Protein AF-L7FMF4-F1 (afdb_monomer)

Mean predicted aligned error: 11.93 Å

Organism: NCBI:txid370355

Structure (mmCIF, N/CA/C/O backbone):
data_AF-L7FMF4-F1
#
_entry.id   AF-L7FMF4-F1
#
loop_
_atom_site.group_PDB
_atom_site.id
_atom_site.type_symbol
_atom_site.label_atom_id
_atom_site.label_alt_id
_atom_site.label_comp_id
_atom_site.label_asym_id
_atom_site.label_entity_id
_atom_site.label_seq_id
_atom_site.pdbx_PDB_ins_code
_atom_site.Cartn_x
_atom_site.Cartn_y
_atom_site.Cartn_z
_atom_site.occupancy
_atom_site.B_iso_or_equiv
_atom_site.auth_seq_id
_atom_site.auth_comp_id
_atom_site.auth_asym_id
_atom_site.auth_atom_id
_atom_site.pdbx_PDB_model_num
ATOM 1 N N . MET A 1 1 ? -28.360 -34.779 58.153 1.00 50.12 1 MET A N 1
ATOM 2 C CA . MET A 1 1 ? -27.251 -34.957 57.184 1.00 50.12 1 MET A CA 1
ATOM 3 C C . MET A 1 1 ? -27.611 -34.634 55.728 1.00 50.12 1 MET A C 1
ATOM 5 O O . MET A 1 1 ? -26.695 -34.370 54.969 1.00 50.12 1 MET A O 1
ATOM 9 N N . GLN A 1 2 ? -28.889 -34.580 55.320 1.00 46.25 2 GLN A N 1
ATOM 10 C CA . GLN A 1 2 ? -29.270 -34.279 53.922 1.00 46.25 2 GLN A CA 1
ATOM 11 C C . GLN A 1 2 ? -29.402 -32.780 53.571 1.00 46.25 2 GLN A C 1
ATOM 13 O O . GLN A 1 2 ? -29.351 -32.432 52.400 1.00 46.25 2 GLN A O 1
ATOM 18 N N . LEU A 1 3 ? -29.493 -31.876 54.555 1.00 42.72 3 LEU A N 1
ATOM 19 C CA . LEU A 1 3 ? -29.590 -30.422 54.312 1.00 42.72 3 LEU A CA 1
ATOM 20 C C . LEU A 1 3 ? -28.232 -29.714 54.146 1.00 42.72 3 LEU A C 1
ATOM 22 O O . LEU A 1 3 ? -28.165 -28.662 53.522 1.00 42.72 3 LEU A O 1
ATOM 26 N N . TYR A 1 4 ? -27.139 -30.310 54.634 1.00 42.47 4 TYR A N 1
ATOM 27 C CA . TYR A 1 4 ? -25.788 -29.744 54.500 1.00 42.47 4 TYR A CA 1
ATOM 28 C C . TYR A 1 4 ? -25.143 -30.025 53.131 1.00 42.47 4 TYR A C 1
ATOM 30 O O . TYR A 1 4 ? -24.275 -29.277 52.695 1.00 42.47 4 TYR A O 1
ATOM 38 N N . VAL A 1 5 ? -25.595 -31.065 52.422 1.00 48.44 5 VAL A N 1
ATOM 39 C CA . VAL A 1 5 ? -25.065 -31.427 51.094 1.00 48.44 5 VAL A CA 1
ATOM 40 C C . VAL A 1 5 ? -25.641 -30.524 49.994 1.00 48.44 5 VAL A C 1
ATOM 42 O O . VAL A 1 5 ? -24.933 -30.187 49.048 1.00 48.44 5 VAL A O 1
ATOM 45 N N . LEU A 1 6 ? -26.881 -30.035 50.149 1.00 42.88 6 LEU A N 1
ATOM 46 C CA . LEU A 1 6 ? -27.486 -29.117 49.176 1.00 42.88 6 LEU A CA 1
ATOM 47 C C . LEU A 1 6 ? -26.811 -27.735 49.174 1.00 42.88 6 LEU A C 1
ATOM 49 O O . LEU A 1 6 ? -26.566 -27.181 48.104 1.00 42.88 6 LEU A O 1
ATOM 53 N N . PHE A 1 7 ? -26.442 -27.210 50.347 1.00 44.16 7 PHE A N 1
ATOM 54 C CA . PHE A 1 7 ? -25.811 -25.888 50.460 1.00 44.16 7 PHE A CA 1
ATOM 55 C C . PHE A 1 7 ? -24.404 -25.840 49.848 1.00 44.16 7 PHE A C 1
ATOM 57 O O . PHE A 1 7 ? -24.047 -24.848 49.219 1.00 44.16 7 PHE A O 1
ATOM 64 N N . ILE A 1 8 ? -23.642 -26.934 49.953 1.00 48.59 8 ILE A N 1
ATOM 65 C CA . ILE A 1 8 ? -22.300 -27.031 49.361 1.00 48.59 8 ILE A CA 1
ATOM 66 C C . ILE A 1 8 ? -22.393 -27.174 47.831 1.00 48.59 8 ILE A C 1
ATOM 68 O O . ILE A 1 8 ? -21.603 -26.572 47.108 1.00 48.59 8 ILE A O 1
ATOM 72 N N . SER A 1 9 ? -23.412 -27.872 47.312 1.00 49.41 9 SER A N 1
ATOM 73 C CA . SER A 1 9 ? -23.603 -28.021 45.860 1.00 49.41 9 SER A CA 1
ATOM 74 C C . SER A 1 9 ? -24.008 -26.718 45.152 1.00 49.41 9 SER A C 1
ATOM 76 O O . SER A 1 9 ? -23.524 -26.449 44.054 1.00 49.41 9 SER A O 1
ATOM 78 N N . LEU A 1 10 ? -24.816 -25.862 45.796 1.00 46.31 10 LEU A N 1
ATOM 79 C CA . LEU A 1 10 ? -25.216 -24.564 45.237 1.00 46.31 10 LEU A CA 1
ATOM 80 C C . LEU A 1 10 ? -24.097 -23.513 45.311 1.00 46.31 10 LEU A C 1
ATOM 82 O O . LEU A 1 10 ? -23.960 -22.720 44.380 1.00 46.31 10 LEU A O 1
ATOM 86 N N . SER A 1 11 ? -23.248 -23.532 46.348 1.00 49.94 11 SER A N 1
ATOM 87 C CA . SER A 1 11 ? -22.091 -22.625 46.419 1.00 49.94 11 SER A CA 1
ATOM 88 C C . SER A 1 11 ? -21.013 -22.965 45.389 1.00 49.94 11 SER A C 1
ATOM 90 O O . SER A 1 11 ? -20.407 -22.064 44.813 1.00 49.94 11 SER A O 1
ATOM 92 N N . SER A 1 12 ? -20.803 -24.255 45.106 1.00 47.03 12 SER A N 1
ATOM 93 C CA . SER A 1 12 ? -19.836 -24.700 44.097 1.00 47.03 12 SER A CA 1
ATOM 94 C C . SER A 1 12 ? -20.307 -24.402 42.673 1.00 47.03 12 SER A C 1
ATOM 96 O O . SER A 1 12 ? -19.486 -24.043 41.834 1.00 47.03 12 SER A O 1
ATOM 98 N N . PHE A 1 13 ? -21.617 -24.473 42.407 1.00 50.62 13 PHE A N 1
ATOM 99 C CA . PHE A 1 13 ? -22.180 -24.118 41.100 1.00 50.62 13 PHE A CA 1
ATOM 100 C C . PHE A 1 13 ? -22.189 -22.603 40.859 1.00 50.62 13 PHE A C 1
ATOM 102 O O . PHE A 1 13 ? -21.918 -22.167 39.746 1.00 50.62 13 PHE A O 1
ATOM 109 N N . ALA A 1 14 ? -22.418 -21.791 41.899 1.00 49.88 14 ALA A N 1
ATOM 110 C CA . ALA A 1 14 ? -22.316 -20.334 41.809 1.00 49.88 14 ALA A CA 1
ATOM 111 C C . ALA A 1 14 ? -20.866 -19.858 41.604 1.00 49.88 14 ALA A C 1
ATOM 113 O O . ALA A 1 14 ? -20.642 -18.939 40.821 1.00 49.88 14 ALA A O 1
ATOM 114 N N . LEU A 1 15 ? -19.876 -20.513 42.232 1.00 46.84 15 LEU A N 1
ATOM 115 C CA . LEU A 1 15 ? -18.457 -20.236 41.973 1.00 46.84 15 LEU A CA 1
ATOM 116 C C . LEU A 1 15 ? -18.020 -20.682 40.572 1.00 46.84 15 LEU A C 1
ATOM 118 O O . LEU A 1 15 ? -17.240 -19.976 39.942 1.00 46.84 15 LEU A O 1
ATOM 122 N N . LEU A 1 16 ? -18.537 -21.807 40.063 1.00 45.66 16 LEU A N 1
ATOM 123 C CA . LEU A 1 16 ? -18.275 -22.243 38.688 1.00 45.66 16 LEU A CA 1
ATOM 124 C C . LEU A 1 16 ? -18.952 -21.332 37.660 1.00 45.66 16 LEU A C 1
ATOM 126 O O . LEU A 1 16 ? -18.333 -21.033 36.649 1.00 45.66 16 LEU A O 1
ATOM 130 N N . LEU A 1 17 ? -20.163 -20.822 37.919 1.00 42.66 17 LEU A N 1
ATOM 131 C CA . LEU A 1 17 ? -20.799 -19.838 37.036 1.00 42.66 17 LEU A CA 1
ATOM 132 C C . LEU A 1 17 ? -20.074 -18.483 37.080 1.00 42.66 17 LEU A C 1
ATOM 134 O O . LEU A 1 17 ? -19.907 -17.866 36.033 1.00 42.66 17 LEU A O 1
ATOM 138 N N . LEU A 1 18 ? -19.579 -18.046 38.249 1.00 38.28 18 LEU A N 1
ATOM 139 C CA . LEU A 1 18 ? -18.726 -16.854 38.356 1.00 38.28 18 LEU A CA 1
ATOM 140 C C . LEU A 1 18 ? -17.353 -17.059 37.705 1.00 38.28 18 LEU A C 1
ATOM 142 O O . LEU A 1 18 ? -16.828 -16.114 37.128 1.00 38.28 18 LEU A O 1
ATOM 146 N N . MET A 1 19 ? -16.782 -18.266 37.742 1.00 34.75 19 MET A N 1
ATOM 147 C CA . MET A 1 19 ? -15.552 -18.591 37.011 1.00 34.75 19 MET A CA 1
ATOM 148 C C . MET A 1 19 ? -15.796 -18.666 35.500 1.00 34.75 19 MET A C 1
ATOM 150 O O . MET A 1 19 ? -15.007 -18.131 34.736 1.00 34.75 19 MET A O 1
ATOM 154 N N . VAL A 1 20 ? -16.917 -19.226 35.043 1.00 37.34 20 VAL A N 1
ATOM 155 C CA . VAL A 1 20 ? -17.263 -19.289 33.611 1.00 37.34 20 VAL A CA 1
ATOM 156 C C . VAL A 1 20 ? -17.653 -17.909 33.057 1.00 37.34 20 VAL A C 1
ATOM 158 O O . VAL A 1 20 ? -17.375 -17.627 31.896 1.00 37.34 20 VAL A O 1
ATOM 161 N N . LEU A 1 21 ? -18.190 -17.002 33.883 1.00 31.62 21 LEU A N 1
ATOM 162 C CA . LEU A 1 21 ? -18.408 -15.594 33.514 1.00 31.62 21 LEU A CA 1
ATOM 163 C C . LEU A 1 21 ? -17.139 -14.723 33.619 1.00 31.62 21 LEU A C 1
ATOM 165 O O . LEU A 1 21 ? -17.051 -13.706 32.931 1.00 31.62 21 LEU A O 1
ATOM 169 N N . THR A 1 22 ? -16.136 -15.117 34.414 1.00 32.25 22 THR A N 1
ATOM 170 C CA . THR A 1 22 ? -14.829 -14.423 34.486 1.00 32.25 22 THR A CA 1
ATOM 171 C C . THR A 1 22 ? -13.766 -14.993 33.540 1.00 32.25 22 THR A C 1
ATOM 173 O O . THR A 1 22 ? -12.758 -14.335 33.312 1.00 32.25 22 THR A O 1
ATOM 176 N N . PHE A 1 23 ? -14.023 -16.133 32.888 1.00 30.06 23 PHE A N 1
ATOM 177 C CA . PHE A 1 23 ? -13.288 -16.617 31.709 1.00 30.06 23 PHE A CA 1
ATOM 178 C C . PHE A 1 23 ? -13.897 -16.118 30.386 1.00 30.06 23 PHE A C 1
ATOM 180 O O . PHE A 1 23 ? -13.809 -16.775 29.349 1.00 30.06 23 PHE A O 1
ATOM 187 N N . THR A 1 24 ? -14.458 -14.905 30.383 1.00 32.62 24 THR A N 1
ATOM 188 C CA . THR A 1 24 ? -14.373 -14.101 29.163 1.00 32.62 24 THR A CA 1
ATOM 189 C C . THR A 1 24 ? -12.890 -13.836 28.944 1.00 32.62 24 THR A C 1
ATOM 191 O O . THR A 1 24 ? -12.229 -13.200 29.759 1.00 32.62 24 THR A O 1
ATOM 194 N N . ILE A 1 25 ? -12.349 -14.433 27.886 1.00 34.69 25 ILE A N 1
ATOM 195 C CA . ILE A 1 25 ? -10.979 -14.248 27.418 1.00 34.69 25 ILE A CA 1
ATOM 196 C C . ILE A 1 25 ? -10.794 -12.744 27.180 1.00 34.69 25 ILE A C 1
ATOM 198 O O . ILE A 1 25 ? -11.103 -12.227 26.113 1.00 34.69 25 ILE A O 1
ATOM 202 N N . GLN A 1 26 ? -10.349 -12.018 28.202 1.00 28.36 26 GLN A N 1
ATOM 203 C CA . GLN A 1 26 ? -9.727 -10.721 28.024 1.00 28.36 26 GLN A CA 1
ATOM 204 C C . GLN A 1 26 ? -8.255 -11.002 27.746 1.00 28.36 26 GLN A C 1
ATOM 206 O O . GLN A 1 26 ? -7.580 -11.562 28.615 1.00 28.36 26 GLN A O 1
ATOM 211 N N . PRO A 1 27 ? -7.729 -10.638 26.566 1.00 33.34 27 PRO A N 1
ATOM 212 C CA . PRO A 1 27 ? -6.295 -10.610 26.372 1.00 33.34 27 PRO A CA 1
ATOM 213 C C . PRO A 1 27 ? -5.740 -9.575 27.354 1.00 33.34 27 PRO A C 1
ATOM 215 O O . PRO A 1 27 ? -5.978 -8.371 27.227 1.00 33.34 27 PRO A O 1
ATOM 218 N N . ASN A 1 28 ? -5.057 -10.060 28.386 1.00 30.70 28 ASN A N 1
ATOM 219 C CA . ASN A 1 28 ? -4.153 -9.248 29.181 1.00 30.70 28 ASN A CA 1
ATOM 220 C C . ASN A 1 28 ? -2.990 -8.885 28.255 1.00 30.70 28 ASN A C 1
ATOM 222 O O . ASN A 1 28 ? -2.102 -9.704 28.064 1.00 30.70 28 ASN A O 1
ATOM 226 N N . THR A 1 29 ? -3.044 -7.696 27.654 1.00 32.12 29 THR A N 1
ATOM 227 C CA . THR A 1 29 ? -1.921 -7.083 26.938 1.00 32.12 29 THR A CA 1
ATOM 228 C C . THR A 1 29 ? -1.598 -5.747 27.591 1.00 32.12 29 THR A C 1
ATOM 230 O O . THR A 1 29 ? -2.412 -4.816 27.563 1.00 32.12 29 THR A O 1
ATOM 233 N N . ASN A 1 30 ? -0.423 -5.639 28.210 1.00 29.95 30 ASN A N 1
ATOM 234 C CA . ASN A 1 30 ? 0.027 -4.435 28.910 1.00 29.95 30 ASN A CA 1
ATOM 235 C C . ASN A 1 30 ? 0.741 -3.443 27.962 1.00 29.95 30 ASN A C 1
ATOM 237 O O . ASN A 1 30 ? 1.913 -3.145 28.151 1.00 29.95 30 ASN A O 1
ATOM 241 N N . PHE A 1 31 ? 0.031 -2.906 26.957 1.00 30.61 31 PHE A N 1
ATOM 242 C CA . PHE A 1 31 ? 0.094 -1.509 26.461 1.00 30.61 31 PHE A CA 1
ATOM 243 C C . PHE A 1 31 ? -0.967 -1.297 25.361 1.00 30.61 31 PHE A C 1
ATOM 245 O O . PHE A 1 31 ? -1.411 -2.246 24.726 1.00 30.61 31 PHE A O 1
ATOM 252 N N . PRO A 1 32 ? -1.482 -0.068 25.240 1.00 37.22 32 PRO A N 1
ATOM 253 C CA . PRO A 1 32 ? -2.811 0.252 25.704 1.00 37.22 32 PRO A CA 1
ATOM 254 C C . PRO A 1 32 ? -3.921 -0.302 24.799 1.00 37.22 32 PRO A C 1
ATOM 256 O O . PRO A 1 32 ? -3.895 -0.196 23.578 1.00 37.22 32 PRO A O 1
ATOM 259 N N . LYS A 1 33 ? -5.022 -0.663 25.454 1.00 40.31 33 LYS A N 1
ATOM 260 C CA . LYS A 1 33 ? -6.382 -0.790 24.916 1.00 40.31 33 LYS A CA 1
ATOM 261 C C . LYS A 1 33 ? -6.845 0.404 24.034 1.00 40.31 33 LYS A C 1
ATOM 263 O O . LYS A 1 33 ? -7.976 0.389 23.578 1.00 40.31 33 LYS A O 1
ATOM 268 N N . LYS A 1 34 ? -6.036 1.446 23.796 1.00 45.03 34 LYS A N 1
ATOM 269 C CA . LYS A 1 34 ? -6.433 2.746 23.241 1.00 45.03 34 LYS A CA 1
ATOM 270 C C . LYS A 1 34 ? -6.866 2.730 21.777 1.00 45.03 34 LYS A C 1
ATOM 272 O O . LYS A 1 34 ? -7.908 3.299 21.538 1.00 45.03 34 LYS A O 1
ATOM 277 N N . SER A 1 35 ? -6.189 2.106 20.810 1.00 41.62 35 SER A N 1
ATOM 278 C CA . SER A 1 35 ? -6.637 2.197 19.398 1.00 41.62 35 SER A CA 1
ATOM 279 C C . SER A 1 35 ? -7.989 1.505 19.172 1.00 41.62 35 SER A C 1
ATOM 281 O O . SER A 1 35 ? -8.916 2.093 18.616 1.00 41.62 35 SER A O 1
ATOM 283 N N . TYR A 1 36 ? -8.149 0.294 19.718 1.00 49.56 36 TYR A N 1
ATOM 284 C CA . TYR A 1 36 ? -9.433 -0.407 19.757 1.00 49.56 36 TYR A CA 1
ATOM 285 C C . TYR A 1 36 ? -10.487 0.355 20.570 1.00 49.56 36 TYR A C 1
ATOM 287 O O . TYR A 1 36 ? -11.629 0.460 20.127 1.00 49.56 36 TYR A O 1
ATOM 295 N N . LEU A 1 37 ? -10.138 0.916 21.737 1.00 56.12 37 LEU A N 1
ATOM 296 C CA . LEU A 1 37 ? -11.069 1.732 22.525 1.00 56.12 37 LEU A CA 1
ATOM 297 C C . LEU A 1 37 ? -11.457 3.019 21.797 1.00 56.12 37 LEU A C 1
ATOM 299 O O . LEU A 1 37 ? -12.627 3.355 21.832 1.00 56.12 37 LEU A O 1
ATOM 303 N N . VAL A 1 38 ? -10.535 3.701 21.120 1.00 54.53 38 VAL A N 1
ATOM 304 C CA . VAL A 1 38 ? -10.783 4.916 20.330 1.00 54.53 38 VAL A CA 1
ATOM 305 C C . VAL A 1 38 ? -11.724 4.584 19.181 1.00 54.53 38 VAL A C 1
ATOM 307 O O . VAL A 1 38 ? -12.708 5.289 18.983 1.00 54.53 38 VAL A O 1
ATOM 310 N N . TYR A 1 39 ? -11.495 3.471 18.481 1.00 57.31 39 TYR A N 1
ATOM 311 C CA . TYR A 1 39 ? -12.400 2.995 17.438 1.00 57.31 39 TYR A CA 1
ATOM 312 C C . TYR A 1 39 ? -13.775 2.581 17.989 1.00 57.31 39 TYR A C 1
ATOM 314 O O . TYR A 1 39 ? -14.807 2.928 17.422 1.00 57.31 39 TYR A O 1
ATOM 322 N N . THR A 1 40 ? -13.818 1.883 19.124 1.00 58.59 40 THR A N 1
ATOM 323 C CA . THR A 1 40 ? -15.072 1.460 19.768 1.00 58.59 40 THR A CA 1
ATOM 324 C C . THR A 1 40 ? -15.848 2.659 20.325 1.00 58.59 40 THR A C 1
ATOM 326 O O . THR A 1 40 ? -17.068 2.715 20.211 1.00 58.59 40 THR A O 1
ATOM 329 N N . GLN A 1 41 ? -15.160 3.641 20.912 1.00 60.91 41 GLN A N 1
ATOM 330 C CA . GLN A 1 41 ? -15.729 4.921 21.341 1.00 60.91 41 GLN A CA 1
ATOM 331 C C . GLN A 1 41 ? -16.300 5.666 20.139 1.00 60.91 41 GLN A C 1
ATOM 333 O O . GLN A 1 41 ? -17.452 6.077 20.188 1.00 60.91 41 GLN A O 1
ATOM 338 N N . PHE A 1 42 ? -15.539 5.740 19.044 1.00 62.19 42 PHE A N 1
ATOM 339 C CA . PHE A 1 42 ? -15.992 6.293 17.773 1.00 62.19 42 PHE A CA 1
ATOM 340 C C . PHE A 1 42 ? -17.286 5.624 17.272 1.00 62.19 42 PHE A C 1
ATOM 342 O O . PHE A 1 42 ? -18.239 6.327 16.952 1.00 62.19 42 PHE A O 1
ATOM 349 N N . LEU A 1 43 ? -17.365 4.287 17.242 1.00 62.94 43 LEU A N 1
ATOM 350 C CA . LEU A 1 43 ? -18.572 3.576 16.791 1.00 62.94 43 LEU A CA 1
ATOM 351 C C . LEU A 1 43 ? -19.807 3.856 17.666 1.00 62.94 43 LEU A C 1
ATOM 353 O O . LEU A 1 43 ? -20.934 3.782 17.178 1.00 62.94 43 LEU A O 1
ATOM 357 N N . ASN A 1 44 ? -19.601 4.160 18.949 1.00 61.53 44 ASN A N 1
ATOM 358 C CA . ASN A 1 44 ? -20.671 4.449 19.904 1.00 61.53 44 ASN A CA 1
ATOM 359 C C . ASN A 1 44 ? -21.096 5.926 19.922 1.00 61.53 44 ASN A C 1
ATOM 361 O O . ASN A 1 44 ? -22.129 6.253 20.513 1.00 61.53 44 ASN A O 1
ATOM 365 N N . ASP A 1 45 ? -20.332 6.811 19.283 1.00 60.97 45 ASP A N 1
ATOM 366 C CA . ASP A 1 45 ? -20.593 8.245 19.270 1.00 60.97 45 ASP A CA 1
ATOM 367 C C . ASP A 1 45 ? -21.673 8.575 18.223 1.00 60.97 45 ASP A C 1
ATOM 369 O O . ASP A 1 45 ? -21.450 8.556 17.010 1.00 60.97 45 ASP A O 1
ATOM 373 N N . LYS A 1 46 ? -22.904 8.829 18.683 1.00 54.31 46 LYS A N 1
ATOM 374 C CA . LYS A 1 46 ? -24.008 9.283 17.823 1.00 54.31 46 LYS A CA 1
ATOM 375 C C . LYS A 1 46 ? -23.970 10.805 17.743 1.00 54.31 46 LYS A C 1
ATOM 377 O O . LYS A 1 46 ? -24.457 11.466 18.656 1.00 54.31 46 LYS A O 1
ATOM 382 N N . GLN A 1 47 ? -23.437 11.355 16.655 1.00 54.97 47 GLN A N 1
ATOM 383 C CA . GLN A 1 47 ? -23.325 12.808 16.478 1.00 54.97 47 GLN A CA 1
ATOM 384 C C . GLN A 1 47 ? -24.060 13.351 15.252 1.00 54.97 47 GLN A C 1
ATOM 386 O O . GLN A 1 47 ? -24.397 12.637 14.305 1.00 54.97 47 GLN A O 1
ATOM 391 N N . GLU A 1 48 ? -24.360 14.644 15.337 1.00 49.53 48 GLU A N 1
ATOM 392 C CA . GLU A 1 48 ? -25.182 15.405 14.406 1.00 49.53 48 GLU A CA 1
ATOM 393 C C . GLU A 1 48 ? -24.374 15.790 13.155 1.00 49.53 48 GLU A C 1
ATOM 395 O O . GLU A 1 48 ? -23.272 16.326 13.248 1.00 49.53 48 GLU A O 1
ATOM 400 N N . LYS A 1 49 ? -24.921 15.504 11.968 1.00 51.53 49 LYS A N 1
ATOM 401 C CA . LYS A 1 49 ? -24.288 15.828 10.681 1.00 51.53 49 LYS A CA 1
ATOM 402 C C . LYS A 1 49 ? -24.572 17.276 10.310 1.00 51.53 49 LYS A C 1
ATOM 404 O O . LYS A 1 49 ? -25.735 17.628 10.113 1.00 51.53 49 LYS A O 1
ATOM 409 N N . LEU A 1 50 ? -23.532 18.076 10.096 1.00 51.78 50 LEU A N 1
ATOM 410 C CA . LEU A 1 50 ? -23.673 19.410 9.515 1.00 51.78 50 LEU A CA 1
ATOM 411 C C . LEU A 1 50 ? -23.524 19.343 7.992 1.00 51.78 50 LEU A C 1
ATOM 413 O O . LEU A 1 50 ? -22.544 18.827 7.445 1.00 51.78 50 LEU A O 1
ATOM 417 N N . ILE A 1 51 ? -24.533 19.867 7.299 1.00 53.56 51 ILE A N 1
ATOM 418 C CA . ILE A 1 51 ? -24.566 19.986 5.843 1.00 53.56 51 ILE A CA 1
ATOM 419 C C . ILE A 1 51 ? -24.546 21.476 5.522 1.00 53.56 51 ILE A C 1
ATOM 421 O O . ILE A 1 51 ? -25.514 22.172 5.812 1.00 53.56 51 ILE A O 1
ATOM 425 N N . TYR A 1 52 ? -23.464 21.953 4.914 1.00 52.81 52 TYR A N 1
ATOM 426 C CA . TYR A 1 52 ? -23.448 23.272 4.291 1.00 52.81 52 TYR A CA 1
ATOM 427 C C . TYR A 1 52 ? -23.974 23.112 2.878 1.00 52.81 52 TYR A C 1
ATOM 429 O O . TYR A 1 52 ? -23.352 22.425 2.060 1.00 52.81 52 TYR A O 1
ATOM 437 N N . SER A 1 53 ? -25.111 23.741 2.591 1.00 55.62 53 SER A N 1
ATOM 438 C CA . SER A 1 53 ? -25.572 23.834 1.214 1.00 55.62 53 SER A CA 1
ATOM 439 C C . SER A 1 53 ? -24.578 24.647 0.389 1.00 55.62 53 SER A C 1
ATOM 441 O O . SER A 1 53 ? -23.837 25.499 0.899 1.00 55.62 53 SER A O 1
ATOM 443 N N . LYS A 1 54 ? -24.583 24.425 -0.920 1.00 53.94 54 LYS A N 1
ATOM 444 C CA . LYS A 1 54 ? -23.942 25.322 -1.882 1.00 53.94 54 LYS A CA 1
ATOM 445 C C . LYS A 1 54 ? -24.230 26.806 -1.594 1.00 53.94 54 LYS A C 1
ATOM 447 O O . LYS A 1 54 ? -23.322 27.636 -1.693 1.00 53.94 54 LYS A O 1
ATOM 452 N N . GLU A 1 55 ? -25.473 27.149 -1.267 1.00 57.16 55 GLU A N 1
ATOM 453 C CA . GLU A 1 55 ? -25.905 28.514 -0.966 1.00 57.16 55 GLU A CA 1
ATOM 454 C C . GLU A 1 55 ? -25.259 29.053 0.315 1.00 57.16 55 GLU A C 1
ATOM 456 O O . GLU A 1 55 ? -24.832 30.211 0.330 1.00 57.16 55 GLU A O 1
ATOM 461 N N . ASP A 1 56 ? -25.107 28.215 1.343 1.00 58.38 56 ASP A N 1
ATOM 462 C CA . ASP A 1 56 ? -24.408 28.580 2.579 1.00 58.38 56 ASP A CA 1
ATOM 463 C C . ASP A 1 56 ? -22.949 28.918 2.282 1.00 58.38 56 ASP A C 1
ATOM 465 O O . ASP A 1 56 ? -22.478 29.988 2.664 1.00 58.38 56 ASP A O 1
ATOM 469 N N . VAL A 1 57 ? -22.254 28.071 1.514 1.00 55.50 57 VAL A N 1
ATOM 470 C CA . VAL A 1 57 ? -20.853 28.293 1.108 1.00 55.50 57 VAL A CA 1
ATOM 471 C C . VAL A 1 57 ? -20.703 29.598 0.313 1.00 55.50 57 VAL A C 1
ATOM 473 O O . VAL A 1 57 ? -19.759 30.369 0.517 1.00 55.50 57 VAL A O 1
ATOM 476 N N . LEU A 1 58 ? -21.646 29.878 -0.585 1.00 55.28 58 LEU A N 1
ATOM 477 C CA . LEU A 1 58 ? -21.694 31.099 -1.392 1.00 55.28 58 LEU A CA 1
ATOM 478 C C . LEU A 1 58 ? -21.905 32.361 -0.550 1.00 55.28 58 LEU A C 1
ATOM 480 O O . LEU A 1 58 ? -21.162 33.340 -0.691 1.00 55.28 58 LEU A O 1
ATOM 484 N N . LEU A 1 59 ? -22.909 32.342 0.328 1.00 61.03 59 LEU A N 1
ATOM 485 C CA . LEU A 1 59 ? -23.219 33.449 1.229 1.00 61.03 59 LEU A CA 1
ATOM 486 C C . LEU A 1 59 ? -22.023 33.753 2.136 1.00 61.03 59 LEU A C 1
ATOM 488 O O . LEU A 1 59 ? -21.638 34.910 2.305 1.00 61.03 59 LEU A O 1
ATOM 492 N N . HIS A 1 60 ? -21.378 32.708 2.642 1.00 57.84 60 HIS A N 1
ATOM 493 C CA . HIS A 1 60 ? -20.217 32.819 3.511 1.00 57.84 60 HIS A CA 1
ATOM 494 C C . HIS A 1 60 ? -19.012 33.467 2.819 1.00 57.84 60 HIS A C 1
ATOM 496 O O . HIS A 1 60 ? -18.391 34.383 3.363 1.00 57.84 60 HIS A O 1
ATOM 502 N N . ASN A 1 61 ? -18.719 33.056 1.580 1.00 53.41 61 ASN A N 1
ATOM 503 C CA . ASN A 1 61 ? -17.659 33.655 0.764 1.00 53.41 61 ASN A CA 1
ATOM 504 C C . ASN A 1 61 ? -17.901 35.150 0.515 1.00 53.41 61 ASN A C 1
ATOM 506 O O . ASN A 1 61 ? -16.963 35.953 0.509 1.00 53.41 61 ASN A O 1
ATOM 510 N N . LYS A 1 62 ? -19.165 35.544 0.324 1.00 59.88 62 LYS A N 1
ATOM 511 C CA . LYS A 1 62 ? -19.546 36.946 0.141 1.00 59.88 62 LYS A CA 1
ATOM 512 C C . LYS A 1 62 ? -19.261 37.779 1.393 1.00 59.88 62 LYS A C 1
ATOM 514 O O . LYS A 1 62 ? -18.721 38.877 1.264 1.00 59.88 62 LYS A O 1
ATOM 519 N N . GLU A 1 63 ? -19.574 37.267 2.581 1.00 59.53 63 GLU A N 1
ATOM 520 C CA . GLU A 1 63 ? -19.303 37.961 3.848 1.00 59.53 63 GLU A CA 1
ATOM 521 C C . GLU A 1 63 ? -17.801 38.039 4.167 1.00 59.53 63 GLU A C 1
ATOM 523 O O . GLU A 1 63 ? -17.312 39.107 4.539 1.00 59.53 63 GLU A O 1
ATOM 528 N N . TYR A 1 64 ? -17.031 36.973 3.923 1.00 52.78 64 TYR A N 1
ATOM 529 C CA . TYR A 1 64 ? -15.572 36.994 4.102 1.00 52.78 64 TYR A CA 1
ATOM 530 C C . TYR A 1 64 ? -14.895 38.073 3.240 1.00 52.78 64 TYR A C 1
ATOM 532 O O . TYR A 1 64 ? -14.058 38.833 3.732 1.00 52.78 64 TYR A O 1
ATOM 540 N N . ASN A 1 65 ? -15.299 38.193 1.969 1.00 53.94 65 ASN A N 1
ATOM 541 C CA . ASN A 1 65 ? -14.768 39.205 1.049 1.00 53.94 65 ASN A CA 1
ATOM 542 C C . ASN A 1 65 ? -15.081 40.647 1.486 1.00 53.94 65 ASN A C 1
ATOM 544 O O . ASN A 1 65 ? -14.311 41.551 1.165 1.00 53.94 65 ASN A O 1
ATOM 548 N N . LYS A 1 66 ? -16.177 40.879 2.224 1.00 63.59 66 LYS A N 1
ATOM 549 C CA . LYS A 1 66 ? -16.470 42.198 2.813 1.00 63.59 66 LYS A CA 1
ATOM 550 C C . LYS A 1 66 ? -15.523 42.536 3.963 1.00 63.59 66 LYS A C 1
ATOM 552 O O . LYS A 1 66 ? -15.147 43.692 4.112 1.00 63.59 66 LYS A O 1
ATOM 557 N N . GLN A 1 67 ? -15.159 41.541 4.770 1.00 53.16 67 GLN A N 1
ATOM 558 C CA . GLN A 1 67 ? -14.285 41.714 5.935 1.00 53.16 67 GLN A CA 1
ATOM 559 C C . GLN A 1 67 ? -12.797 41.763 5.560 1.00 53.16 67 GLN A C 1
ATOM 561 O O . GLN A 1 67 ? -11.997 42.335 6.294 1.00 53.16 67 GLN A O 1
ATOM 566 N N . HIS A 1 68 ? -12.431 41.200 4.405 1.00 51.38 68 HIS A N 1
ATOM 567 C CA . HIS A 1 68 ? -11.058 41.154 3.896 1.00 51.38 68 HIS A CA 1
ATOM 568 C C . HIS A 1 68 ? -10.982 41.728 2.469 1.00 51.38 68 HIS A C 1
ATOM 570 O O . HIS A 1 68 ? -10.680 40.995 1.519 1.00 51.38 68 HIS A O 1
ATOM 576 N N . PRO A 1 69 ? -11.279 43.030 2.281 1.00 53.50 69 PRO A N 1
ATOM 577 C CA . PRO A 1 69 ? -11.255 43.651 0.964 1.00 53.50 69 PRO A CA 1
ATOM 578 C C . PRO A 1 69 ? -9.840 43.579 0.373 1.00 53.50 69 PRO A C 1
ATOM 580 O O . PRO A 1 69 ? -8.869 44.051 0.964 1.00 53.50 69 PRO A O 1
ATOM 583 N N . LYS A 1 70 ? -9.704 42.963 -0.805 1.00 51.38 70 LYS A N 1
ATOM 584 C CA . LYS A 1 70 ? -8.422 42.898 -1.523 1.00 51.38 70 LYS A CA 1
ATOM 585 C C . LYS A 1 70 ? -8.012 44.295 -2.020 1.00 51.38 70 LYS A C 1
ATOM 587 O O . LYS A 1 70 ? -8.882 45.046 -2.464 1.00 51.38 70 LYS A O 1
ATOM 592 N N . PRO A 1 71 ? -6.705 44.614 -2.095 1.00 41.81 71 PRO A N 1
ATOM 593 C CA . PRO A 1 71 ? -6.238 45.659 -2.996 1.00 41.81 71 PRO A CA 1
ATOM 594 C C . PRO A 1 71 ? -6.604 45.254 -4.429 1.00 41.81 71 PRO A C 1
ATOM 596 O O . PRO A 1 71 ? -6.424 44.095 -4.814 1.00 41.81 71 PRO A O 1
ATOM 599 N N . ILE A 1 72 ? -7.147 46.190 -5.204 1.00 39.25 72 ILE A N 1
ATOM 600 C CA . ILE A 1 72 ? -7.629 45.963 -6.570 1.00 39.25 72 ILE A CA 1
ATOM 601 C C . ILE A 1 72 ? -6.449 45.536 -7.455 1.00 39.25 72 ILE A C 1
ATOM 603 O O . ILE A 1 72 ? -5.721 46.362 -7.996 1.00 39.25 72 ILE A O 1
ATOM 607 N N . ALA A 1 73 ? -6.247 44.230 -7.616 1.00 38.41 73 ALA A N 1
ATOM 608 C CA . ALA A 1 73 ? -5.466 43.701 -8.720 1.00 38.41 73 ALA A CA 1
ATOM 609 C C . ALA A 1 73 ? -6.403 43.612 -9.926 1.00 38.41 73 ALA A C 1
ATOM 611 O O . ALA A 1 73 ? -7.338 42.807 -9.919 1.00 38.41 73 ALA A O 1
ATOM 612 N N . ASN A 1 74 ? -6.153 44.454 -10.935 1.00 37.03 74 ASN A N 1
ATOM 613 C CA . ASN A 1 74 ? -6.822 44.445 -12.237 1.00 37.03 74 ASN A CA 1
ATOM 614 C C . ASN A 1 74 ? -6.859 43.021 -12.807 1.00 37.03 74 ASN A C 1
ATOM 616 O O . ASN A 1 74 ? -5.927 42.560 -13.458 1.00 37.03 74 ASN A O 1
ATOM 620 N N . THR A 1 75 ? -7.954 42.316 -12.555 1.00 39.47 75 THR A N 1
ATOM 621 C CA . THR A 1 75 ? -8.262 41.034 -13.176 1.00 39.47 75 THR A CA 1
ATOM 622 C C . THR A 1 75 ? -9.640 41.162 -13.793 1.00 39.47 75 THR A C 1
ATOM 624 O O . THR A 1 75 ? -10.653 40.678 -13.303 1.00 39.47 75 THR A O 1
ATOM 627 N N . THR A 1 76 ? -9.665 41.865 -14.920 1.00 37.94 76 THR A N 1
ATOM 628 C CA . THR A 1 76 ? -10.694 41.727 -15.942 1.00 37.94 76 THR A CA 1
ATOM 629 C C . THR A 1 76 ? -10.666 40.294 -16.464 1.00 37.94 76 THR A C 1
ATOM 631 O O . THR A 1 76 ? -9.960 39.980 -17.415 1.00 37.94 76 THR A O 1
ATOM 634 N N . LYS A 1 77 ? -11.434 39.404 -15.831 1.00 38.12 77 LYS A N 1
ATOM 635 C CA . LYS A 1 77 ? -11.973 38.193 -16.463 1.00 38.12 77 LYS A CA 1
ATOM 636 C C . LYS A 1 77 ? -13.251 37.768 -15.741 1.00 38.12 77 LYS A C 1
ATOM 638 O O . LYS A 1 77 ? -13.275 36.850 -14.930 1.00 38.12 77 LYS A O 1
ATOM 643 N N . ASN A 1 78 ? -14.340 38.440 -16.108 1.00 39.50 78 ASN A N 1
ATOM 644 C CA . ASN A 1 78 ? -15.658 37.817 -16.117 1.00 39.50 78 ASN A CA 1
ATOM 645 C C . ASN A 1 78 ? -15.569 36.544 -16.966 1.00 39.50 78 ASN A C 1
ATOM 647 O O . ASN A 1 78 ? -15.369 36.651 -18.176 1.00 39.50 78 ASN A O 1
ATOM 651 N N . ASN A 1 79 ? -15.707 35.367 -16.353 1.00 34.69 79 ASN A N 1
ATOM 652 C CA . ASN A 1 79 ? -16.804 34.433 -16.639 1.00 34.69 79 ASN A CA 1
ATOM 653 C C . ASN A 1 79 ? -16.505 32.977 -16.240 1.00 34.69 79 ASN A C 1
ATOM 655 O O . ASN A 1 79 ? -15.548 32.370 -16.714 1.00 34.69 79 ASN A O 1
ATOM 659 N N . LYS A 1 80 ? -17.509 32.403 -15.561 1.00 38.91 80 LYS A N 1
ATOM 660 C CA . LYS A 1 80 ? -18.066 31.054 -15.777 1.00 38.91 80 LYS A CA 1
ATOM 661 C C . LYS A 1 80 ? -17.261 29.857 -15.263 1.00 38.91 80 LYS A C 1
ATOM 663 O O . LYS A 1 80 ? -16.585 29.162 -16.019 1.00 38.91 80 LYS A O 1
ATOM 668 N N . ASN A 1 81 ? -17.470 29.550 -13.983 1.00 36.56 81 ASN A N 1
ATOM 669 C CA . ASN A 1 81 ? -18.156 28.338 -13.498 1.00 36.56 81 ASN A CA 1
ATOM 670 C C . ASN A 1 81 ? -17.715 28.094 -12.055 1.00 36.56 81 ASN A C 1
ATOM 672 O O . ASN A 1 81 ? -16.816 27.294 -11.806 1.00 36.56 81 ASN A O 1
ATOM 676 N N . GLU A 1 82 ? -18.338 28.788 -11.110 1.00 44.19 82 GLU A N 1
ATOM 677 C CA . GLU A 1 82 ? -18.140 28.485 -9.699 1.00 44.19 82 GLU A CA 1
ATOM 678 C C . GLU A 1 82 ? -18.952 27.217 -9.377 1.00 44.19 82 GLU A C 1
ATOM 680 O O . GLU A 1 82 ? -20.169 27.240 -9.167 1.00 44.19 82 GLU A O 1
ATOM 685 N N . TYR A 1 83 ? -18.291 26.066 -9.495 1.00 41.06 83 TYR A N 1
ATOM 686 C CA . TYR A 1 83 ? -18.831 24.788 -9.049 1.00 41.06 83 TYR A CA 1
ATOM 687 C C . TYR A 1 83 ? -18.722 24.762 -7.527 1.00 41.06 83 TYR A C 1
ATOM 689 O O . TYR A 1 83 ? -17.633 24.641 -6.988 1.00 41.06 83 TYR A O 1
ATOM 697 N N . TYR A 1 84 ? -19.856 24.894 -6.855 1.00 44.19 84 TYR A N 1
ATOM 698 C CA . TYR A 1 84 ? -19.976 24.671 -5.420 1.00 44.19 84 TYR A CA 1
ATOM 699 C C . TYR A 1 84 ? -20.717 23.356 -5.217 1.00 44.19 84 TYR A C 1
ATOM 701 O O . TYR A 1 84 ? -21.731 23.117 -5.883 1.00 44.19 84 TYR A O 1
ATOM 709 N N . ARG A 1 85 ? -20.202 22.510 -4.332 1.00 46.34 85 ARG A N 1
ATOM 710 C CA . ARG A 1 85 ? -20.859 21.285 -3.874 1.00 46.34 85 ARG A CA 1
ATOM 711 C C . ARG A 1 85 ? -21.248 21.449 -2.409 1.00 46.34 85 ARG A C 1
ATOM 713 O O . ARG A 1 85 ? -20.637 22.246 -1.701 1.00 46.34 85 ARG A O 1
ATOM 720 N N . ASP A 1 86 ? -22.250 20.690 -1.979 1.00 44.34 86 ASP A N 1
ATOM 721 C CA . ASP A 1 86 ? -22.617 20.629 -0.567 1.00 44.34 86 ASP A CA 1
ATOM 722 C C . ASP A 1 86 ? -21.461 20.011 0.223 1.00 44.34 86 ASP A C 1
ATOM 724 O O . ASP A 1 86 ? -21.012 18.898 -0.074 1.00 44.34 86 ASP A O 1
ATOM 728 N N . LEU A 1 87 ? -20.982 20.729 1.235 1.00 51.50 87 LEU A N 1
ATOM 729 C CA . LEU A 1 87 ? -19.923 20.250 2.112 1.00 51.50 87 LEU A CA 1
ATOM 730 C C . LEU A 1 87 ? -20.564 19.575 3.316 1.00 51.50 87 LEU A C 1
ATOM 732 O O . LEU A 1 87 ? -21.355 20.174 4.042 1.00 51.50 87 LEU A O 1
ATOM 736 N N . ARG A 1 88 ? -20.208 18.311 3.530 1.00 50.72 88 ARG A N 1
ATOM 737 C CA . ARG A 1 88 ? -20.620 17.556 4.714 1.00 50.72 88 ARG A CA 1
ATOM 738 C C . ARG A 1 88 ? -19.421 17.449 5.644 1.00 50.72 88 ARG A C 1
ATOM 740 O O . ARG A 1 88 ? -18.403 16.873 5.256 1.00 50.72 88 ARG A O 1
ATOM 747 N N . MET A 1 89 ? -19.544 17.984 6.852 1.00 54.38 89 MET A N 1
ATOM 748 C CA . MET A 1 89 ? -18.525 17.907 7.903 1.00 54.38 89 MET A CA 1
ATOM 749 C C . MET A 1 89 ? -19.149 17.274 9.148 1.00 54.38 89 MET A C 1
ATOM 751 O O . MET A 1 89 ? -20.320 17.518 9.435 1.00 54.38 89 MET A O 1
ATOM 755 N N . ASP A 1 90 ? -18.383 16.432 9.841 1.00 52.47 90 ASP A N 1
ATOM 756 C CA . ASP A 1 90 ? -18.797 15.819 11.105 1.00 52.47 90 ASP A CA 1
ATOM 757 C C . ASP A 1 90 ? -17.894 16.348 12.218 1.00 52.47 90 ASP A C 1
ATOM 759 O O . ASP A 1 90 ? -16.686 16.108 12.191 1.00 52.47 90 ASP A O 1
ATOM 763 N N . THR A 1 91 ? -18.490 17.048 13.181 1.00 55.84 91 THR A N 1
ATOM 764 C CA . THR A 1 91 ? -17.779 17.750 14.256 1.00 55.84 91 THR A CA 1
ATOM 765 C C . THR A 1 91 ? -17.997 17.046 15.594 1.00 55.84 91 THR A C 1
ATOM 767 O O . THR A 1 91 ? -19.145 16.755 15.932 1.00 55.84 91 THR A O 1
ATOM 770 N N . GLU A 1 92 ? -16.941 16.868 16.389 1.00 51.34 92 GLU A N 1
ATOM 771 C CA . GLU A 1 92 ? -16.962 16.432 17.798 1.00 51.34 92 GLU A CA 1
ATOM 772 C C . GLU A 1 92 ? -17.556 17.516 18.729 1.00 51.34 92 GLU A C 1
ATOM 774 O O . GLU A 1 92 ? -16.908 18.063 19.621 1.00 51.34 92 GLU A O 1
ATOM 779 N N . GLY A 1 93 ? -18.821 17.873 18.505 1.00 54.94 93 GLY A N 1
ATOM 780 C CA . GLY A 1 93 ? -19.535 18.879 19.290 1.00 54.94 93 GLY A CA 1
ATOM 781 C C . GLY A 1 93 ? -19.159 20.334 18.971 1.00 54.94 93 GLY A C 1
ATOM 782 O O . GLY A 1 93 ? -18.607 20.666 17.924 1.00 54.94 93 GLY A O 1
ATOM 783 N N . ILE A 1 94 ? -19.524 21.242 19.882 1.00 55.00 94 ILE A N 1
ATOM 784 C CA . ILE A 1 94 ? -19.518 22.700 19.644 1.00 55.00 94 ILE A CA 1
ATOM 785 C C . ILE A 1 94 ? -18.104 23.290 19.492 1.00 55.00 94 ILE A C 1
ATOM 787 O O . ILE A 1 94 ? -17.940 24.323 18.840 1.00 55.00 94 ILE A O 1
ATOM 791 N N . GLU A 1 95 ? -17.084 22.691 20.103 1.00 58.06 95 GLU A N 1
ATOM 792 C CA . GLU A 1 95 ? -15.706 23.190 19.999 1.00 58.06 95 GLU A CA 1
ATOM 793 C C . GLU A 1 95 ? -15.080 22.831 18.653 1.00 58.06 95 GLU A C 1
ATOM 795 O O . GLU A 1 95 ? -14.593 23.729 17.965 1.00 58.06 95 GLU A O 1
ATOM 800 N N . ASP A 1 96 ? -15.210 21.572 18.229 1.00 60.41 96 ASP A N 1
ATOM 801 C CA . ASP A 1 96 ? -14.793 21.121 16.897 1.00 60.41 96 ASP A CA 1
ATOM 802 C C . ASP A 1 96 ? -15.561 21.883 15.803 1.00 60.41 96 ASP A C 1
ATOM 804 O O . ASP A 1 96 ? -14.982 22.336 14.822 1.00 60.41 96 ASP A O 1
ATOM 808 N N . PHE A 1 97 ? -16.844 22.187 16.040 1.00 60.53 97 PHE A N 1
ATOM 809 C CA . PHE A 1 97 ? -17.643 23.074 15.188 1.00 60.53 97 PHE A CA 1
ATOM 810 C C . PHE A 1 97 ? -17.037 24.470 15.015 1.00 60.53 97 PHE A C 1
ATOM 812 O O . PHE A 1 97 ? -17.030 25.020 13.909 1.00 60.53 97 PHE A O 1
ATOM 819 N N . LYS A 1 98 ? -16.564 25.095 16.098 1.00 62.75 98 LYS A N 1
ATOM 820 C CA . LYS A 1 98 ? -15.947 26.428 16.019 1.00 62.75 98 LYS A CA 1
ATOM 821 C C . LYS A 1 98 ? -14.617 26.361 15.278 1.00 62.75 98 LYS A C 1
ATOM 823 O O . LYS A 1 98 ? -14.316 27.272 14.503 1.00 62.75 98 LYS A O 1
ATOM 828 N N . GLU A 1 99 ? -13.847 25.303 15.508 1.00 64.19 99 GLU A N 1
ATOM 829 C CA . GLU A 1 99 ? -12.558 25.064 14.866 1.00 64.19 99 GLU A CA 1
ATOM 830 C C . GLU A 1 99 ? -12.738 24.847 13.352 1.00 64.19 99 GLU A C 1
ATOM 832 O O . GLU A 1 99 ? -12.205 25.623 12.554 1.00 64.19 99 GLU A O 1
ATOM 837 N N . ASP A 1 100 ? -13.598 23.907 12.950 1.00 64.81 100 ASP A N 1
ATOM 838 C CA . ASP A 1 100 ? -13.932 23.618 11.551 1.00 64.81 100 ASP A CA 1
ATOM 839 C C . ASP A 1 100 ? -14.453 24.846 10.806 1.00 64.81 100 ASP A C 1
ATOM 841 O O . ASP A 1 100 ? -13.963 25.158 9.718 1.00 64.81 100 ASP A O 1
ATOM 845 N N . ASN A 1 101 ? -15.392 25.596 11.397 1.00 62.62 101 ASN A N 1
ATOM 846 C CA . ASN A 1 101 ? -15.876 26.835 10.788 1.00 62.62 101 ASN A CA 1
ATOM 847 C C . ASN A 1 101 ? -14.740 27.835 10.588 1.00 62.62 101 ASN A C 1
ATOM 849 O O . ASN A 1 101 ? -14.578 28.365 9.492 1.00 62.62 101 ASN A O 1
ATOM 853 N N . THR A 1 102 ? -13.922 28.068 11.619 1.00 62.75 102 THR A N 1
ATOM 854 C CA . THR A 1 102 ? -12.801 29.019 11.563 1.00 62.75 102 THR A CA 1
ATOM 855 C C . THR A 1 102 ? -11.822 28.677 10.434 1.00 62.75 102 THR A C 1
ATOM 857 O O . THR A 1 102 ? -11.305 29.572 9.753 1.00 62.75 102 THR A O 1
ATOM 860 N N . HIS A 1 103 ? -11.575 27.388 10.206 1.00 60.94 103 HIS A N 1
ATOM 861 C CA . HIS A 1 103 ? -10.632 26.910 9.198 1.00 60.94 103 HIS A CA 1
ATOM 862 C C . HIS A 1 103 ? -11.226 26.824 7.789 1.00 60.94 103 HIS A C 1
ATOM 864 O O . HIS A 1 103 ? -10.520 27.129 6.820 1.00 60.94 103 HIS A O 1
ATOM 870 N N . LEU A 1 104 ? -12.526 26.546 7.662 1.00 59.84 104 LEU A N 1
ATOM 871 C CA . LEU A 1 104 ? -13.263 26.613 6.401 1.00 59.84 104 LEU A CA 1
ATOM 872 C C . LEU A 1 104 ? -13.071 27.979 5.712 1.00 59.84 104 LEU A C 1
ATOM 874 O O . LEU A 1 104 ? -12.722 28.024 4.528 1.00 59.84 104 LEU A O 1
ATOM 878 N N . TYR A 1 105 ? -13.172 29.089 6.462 1.00 55.22 105 TYR A N 1
ATOM 879 C CA . TYR A 1 105 ? -12.952 30.451 5.940 1.00 55.22 105 TYR A CA 1
ATOM 880 C C . TYR A 1 105 ? -11.586 30.628 5.260 1.00 55.22 105 TYR A C 1
ATOM 882 O O . TYR A 1 105 ? -11.481 31.266 4.210 1.00 55.22 105 TYR A O 1
ATOM 890 N N . ARG A 1 106 ? -10.516 30.075 5.849 1.00 55.84 106 ARG A N 1
ATOM 891 C CA . ARG A 1 106 ? -9.144 30.209 5.322 1.00 55.84 106 ARG A CA 1
ATOM 892 C C . ARG A 1 106 ? -8.915 29.345 4.083 1.00 55.84 106 ARG A C 1
ATOM 894 O O . ARG A 1 106 ? -8.125 29.722 3.213 1.00 55.84 106 ARG A O 1
ATOM 901 N N . ASN A 1 107 ? -9.584 28.198 4.004 1.00 55.09 107 ASN A N 1
ATOM 902 C CA . ASN A 1 107 ? -9.343 27.191 2.973 1.00 55.09 107 ASN A CA 1
ATOM 903 C C . ASN A 1 107 ? -10.114 27.460 1.688 1.00 55.09 107 ASN A C 1
ATOM 905 O O . ASN A 1 107 ? -9.526 27.344 0.608 1.00 55.09 107 ASN A O 1
ATOM 909 N N . LEU A 1 108 ? -11.357 27.940 1.799 1.00 53.41 108 LEU A N 1
ATOM 910 C CA . LEU A 1 108 ? -12.143 28.394 0.652 1.00 53.41 108 LEU A CA 1
ATOM 911 C C . LEU A 1 108 ? -11.348 29.411 -0.186 1.00 53.41 108 LEU A C 1
ATOM 913 O O . LEU A 1 108 ? -11.243 29.269 -1.401 1.00 53.41 108 LEU A O 1
ATOM 917 N N . PHE A 1 109 ? -10.656 30.362 0.451 1.00 48.03 109 PHE A N 1
ATOM 918 C CA . PHE A 1 109 ? -9.880 31.397 -0.244 1.00 48.03 109 PHE A CA 1
ATOM 919 C C . PHE A 1 109 ? -8.659 30.881 -1.034 1.00 48.03 109 PHE A C 1
ATOM 921 O O . PHE A 1 109 ? -8.316 31.449 -2.074 1.00 48.03 109 PHE A O 1
ATOM 928 N N . LYS A 1 110 ? -7.986 29.814 -0.574 1.00 48.91 110 LYS A N 1
ATOM 929 C CA . LYS A 1 110 ? -6.785 29.259 -1.239 1.00 48.91 110 LYS A CA 1
ATOM 930 C C . LYS A 1 110 ? -7.112 28.488 -2.526 1.00 48.91 110 LYS A C 1
ATOM 932 O O . LYS A 1 110 ? -6.233 28.330 -3.371 1.00 48.91 110 LYS A O 1
ATOM 937 N N . ILE A 1 111 ? -8.346 28.004 -2.675 1.00 47.56 111 ILE A N 1
ATOM 938 C CA . ILE A 1 111 ? -8.731 27.010 -3.693 1.00 47.56 111 ILE A CA 1
ATOM 939 C C . ILE A 1 111 ? -9.297 27.642 -4.972 1.00 47.56 111 ILE A C 1
ATOM 941 O O . ILE A 1 111 ? -9.145 27.068 -6.050 1.00 47.56 111 ILE A O 1
ATOM 945 N N . PHE A 1 112 ? -9.798 28.881 -4.910 1.00 46.81 112 PHE A N 1
ATOM 946 C CA . PHE A 1 112 ? -10.392 29.617 -6.044 1.00 46.81 112 PHE A CA 1
ATOM 947 C C . PHE A 1 112 ? -9.470 29.897 -7.249 1.00 46.81 112 PHE A C 1
ATOM 949 O O . PHE A 1 112 ? -9.855 30.629 -8.161 1.00 46.81 112 PHE A O 1
ATOM 956 N N . ARG A 1 113 ? -8.252 29.348 -7.288 1.00 42.62 113 ARG A N 1
ATOM 957 C CA . ARG A 1 113 ? -7.318 29.549 -8.399 1.00 42.62 113 ARG A CA 1
ATOM 958 C C . ARG A 1 113 ? -7.053 28.338 -9.289 1.00 42.62 113 ARG A C 1
ATOM 960 O O . ARG A 1 113 ? -6.505 28.590 -10.358 1.00 42.62 113 ARG A O 1
ATOM 967 N N . PHE A 1 114 ? -7.410 27.093 -8.933 1.00 45.47 114 PHE A N 1
ATOM 968 C CA . PHE A 1 114 ? -6.718 25.971 -9.596 1.00 45.47 114 PHE A CA 1
ATOM 969 C C . PHE A 1 114 ? -7.473 24.779 -10.193 1.00 45.47 114 PHE A C 1
ATOM 971 O O . PHE A 1 114 ? -6.860 24.173 -11.064 1.00 45.47 114 PHE A O 1
ATOM 978 N N . THR A 1 115 ? -8.735 24.439 -9.909 1.00 46.56 115 THR A N 1
ATOM 979 C CA . THR A 1 115 ? -9.280 23.200 -10.521 1.00 46.56 115 THR A CA 1
ATOM 980 C C . THR A 1 115 ? -10.761 23.259 -10.889 1.00 46.56 115 THR A C 1
ATOM 982 O O . THR A 1 115 ? -11.613 23.693 -10.121 1.00 46.56 115 THR A O 1
AT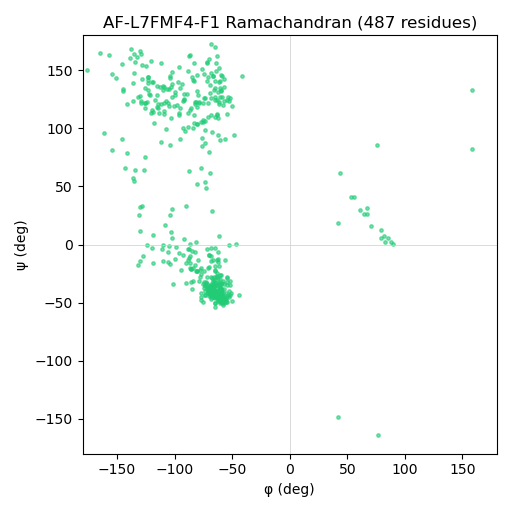OM 985 N N . LYS A 1 116 ? -11.084 22.796 -12.106 1.00 47.59 116 LYS A N 1
ATOM 986 C CA . LYS A 1 116 ? -12.432 22.312 -12.430 1.00 47.59 116 LYS A CA 1
ATOM 987 C C . LYS A 1 116 ? -12.529 20.880 -11.892 1.00 47.59 116 LYS A C 1
ATOM 989 O O . LYS A 1 116 ? -11.627 20.103 -12.204 1.00 47.59 116 LYS A O 1
ATOM 994 N N . PRO A 1 117 ? -13.595 20.498 -11.169 1.00 47.94 117 PRO A N 1
ATOM 995 C CA . PRO A 1 117 ? -13.764 19.118 -10.733 1.00 47.94 117 PRO A CA 1
ATOM 996 C C . PRO A 1 117 ? -13.788 18.194 -11.957 1.00 47.94 117 PRO A C 1
ATOM 998 O O . PRO A 1 117 ? -14.559 18.415 -12.902 1.00 47.94 117 PRO A O 1
ATOM 1001 N N . ARG A 1 118 ? -12.935 17.162 -11.967 1.00 55.22 118 ARG A N 1
ATOM 1002 C CA . ARG A 1 118 ? -13.053 16.072 -12.941 1.00 55.22 118 ARG A CA 1
ATOM 1003 C C . ARG A 1 118 ? -14.328 15.320 -12.578 1.00 55.22 118 ARG A C 1
ATOM 1005 O O . ARG A 1 118 ? -14.381 14.688 -11.533 1.00 55.22 118 ARG A O 1
ATOM 1012 N N . LYS A 1 119 ? -15.365 15.394 -13.419 1.00 53.28 119 LYS A N 1
ATOM 1013 C CA . LYS A 1 119 ? -16.530 14.517 -13.244 1.00 53.28 119 LYS A CA 1
ATOM 1014 C C . LYS A 1 119 ? -16.029 13.077 -13.279 1.00 53.28 119 LYS A C 1
ATOM 1016 O O . LYS A 1 119 ? -15.388 12.689 -14.258 1.00 53.28 119 LYS A O 1
ATOM 1021 N N . SER A 1 120 ? -16.308 12.317 -12.224 1.00 57.06 120 SER A N 1
ATOM 1022 C CA . SER A 1 120 ? -16.149 10.870 -12.251 1.00 57.06 120 SER A CA 1
ATOM 1023 C C . SER A 1 120 ? -16.886 10.336 -13.480 1.00 57.06 120 SER A C 1
ATOM 1025 O O . SER A 1 120 ? -18.043 10.677 -13.741 1.00 57.06 120 SER A O 1
ATOM 1027 N N . VAL A 1 121 ? -16.176 9.573 -14.305 1.00 63.12 121 VAL A N 1
ATOM 1028 C CA . VAL A 1 121 ? -16.813 8.852 -15.404 1.00 63.12 121 VAL A CA 1
ATOM 1029 C C . VAL A 1 121 ? -17.556 7.687 -14.754 1.00 63.12 121 VAL A C 1
ATOM 1031 O O . VAL A 1 121 ? -16.927 6.959 -13.983 1.00 63.12 121 VAL A O 1
ATOM 1034 N N . PRO A 1 122 ? -18.866 7.509 -15.002 1.00 68.94 122 PRO A N 1
ATOM 1035 C CA . PRO A 1 122 ? -19.584 6.348 -14.497 1.00 68.94 122 PRO A CA 1
ATOM 1036 C C . PRO A 1 122 ? -18.859 5.065 -14.908 1.00 68.94 122 PRO A C 1
ATOM 1038 O O . PRO A 1 122 ? -18.558 4.874 -16.087 1.00 68.94 122 PRO A O 1
ATOM 1041 N N . VAL A 1 123 ? -18.564 4.205 -13.936 1.00 78.06 123 VAL A N 1
ATOM 1042 C CA . VAL A 1 123 ? -17.981 2.886 -14.186 1.00 78.06 123 VAL A CA 1
ATOM 1043 C C . VAL A 1 123 ? -19.111 1.871 -14.170 1.00 78.06 123 VAL A C 1
ATOM 1045 O O . VAL A 1 123 ? -19.820 1.735 -13.176 1.00 78.06 123 VAL A O 1
ATOM 1048 N N . ASP A 1 124 ? -19.287 1.171 -15.286 1.00 77.31 124 ASP A N 1
ATOM 1049 C CA . ASP A 1 124 ? -20.209 0.048 -15.377 1.00 77.31 124 ASP A CA 1
ATOM 1050 C C . ASP A 1 124 ? -19.513 -1.215 -14.862 1.00 77.31 124 ASP A C 1
ATOM 1052 O O . ASP A 1 124 ? -18.722 -1.848 -15.567 1.00 77.31 124 ASP A O 1
ATOM 1056 N N . PHE A 1 125 ? -19.805 -1.586 -13.615 1.00 80.56 125 PHE A N 1
ATOM 1057 C CA . PHE A 1 125 ? -19.200 -2.767 -13.011 1.00 80.56 125 PHE A CA 1
ATOM 1058 C C . PHE A 1 125 ? -19.659 -4.090 -13.643 1.00 80.56 125 PHE A C 1
ATOM 1060 O O . PHE A 1 125 ? -19.031 -5.115 -13.390 1.00 80.56 125 PHE A O 1
ATOM 1067 N N . SER A 1 126 ? -20.679 -4.105 -14.510 1.00 68.00 126 SER A N 1
ATOM 1068 C CA . SER A 1 126 ? -21.066 -5.326 -15.237 1.00 68.00 126 SER A CA 1
ATOM 1069 C C . SER A 1 126 ? -20.047 -5.740 -16.309 1.00 68.00 126 SER A C 1
ATOM 1071 O O . SER A 1 126 ? -19.987 -6.909 -16.683 1.00 68.00 126 SER A O 1
ATOM 1073 N N . LYS A 1 127 ? -19.197 -4.804 -16.755 1.00 66.50 127 LYS A N 1
ATOM 1074 C CA . LYS A 1 127 ? -18.131 -5.015 -17.754 1.00 66.50 127 LYS A CA 1
ATOM 1075 C C . LYS A 1 127 ? -16.731 -4.983 -17.142 1.00 66.50 127 LYS A C 1
ATOM 1077 O O . LYS A 1 127 ? -15.734 -4.794 -17.824 1.00 66.50 127 LYS A O 1
ATOM 1082 N N . SER A 1 128 ? -16.648 -5.116 -15.828 1.00 67.75 128 SER A N 1
ATOM 1083 C CA . SER A 1 128 ? -15.495 -4.708 -15.024 1.00 67.75 128 SER A CA 1
ATOM 1084 C C . SER A 1 128 ? -14.228 -5.549 -15.145 1.00 67.75 128 SER A C 1
ATOM 1086 O O . SER A 1 128 ? -13.235 -5.163 -14.553 1.00 67.75 128 SER A O 1
ATOM 1088 N N . ILE A 1 129 ? -14.221 -6.651 -15.893 1.00 79.00 129 ILE A N 1
ATOM 1089 C CA . ILE A 1 129 ? -12.986 -7.373 -16.254 1.00 79.00 129 ILE A CA 1
ATOM 1090 C C . ILE A 1 129 ? -12.581 -7.138 -17.718 1.00 79.00 129 ILE A C 1
ATOM 1092 O O . ILE A 1 129 ? -11.552 -7.638 -18.168 1.00 79.00 129 ILE A O 1
ATOM 1096 N N . GLU A 1 130 ? -13.366 -6.365 -18.476 1.00 82.62 130 GLU A N 1
ATOM 1097 C CA . GLU A 1 130 ? -13.039 -5.994 -19.851 1.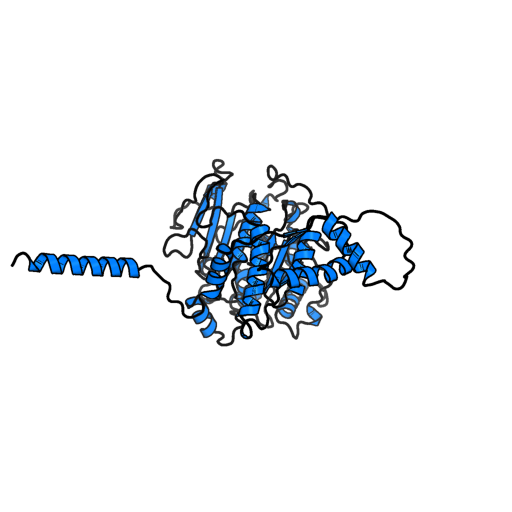00 82.62 130 GLU A CA 1
ATOM 1098 C C . GLU A 1 130 ? -11.778 -5.114 -19.871 1.00 82.62 130 GLU A C 1
ATOM 1100 O O . GLU A 1 130 ? -11.678 -4.107 -19.166 1.00 82.62 130 GLU A O 1
ATOM 1105 N N . GLY A 1 131 ? -10.791 -5.513 -20.677 1.00 84.12 131 GLY A N 1
ATOM 1106 C CA . GLY A 1 131 ? -9.485 -4.853 -20.753 1.00 84.12 131 GLY A CA 1
ATOM 1107 C C . GLY A 1 131 ? -8.430 -5.395 -19.785 1.00 84.12 131 GLY A C 1
ATOM 1108 O O . GLY A 1 131 ? -7.301 -4.899 -19.804 1.00 84.12 131 GLY A O 1
ATOM 1109 N N . LEU A 1 132 ? -8.760 -6.405 -18.972 1.00 90.75 132 LEU A N 1
ATOM 1110 C CA . LEU A 1 132 ? -7.771 -7.130 -18.179 1.00 90.75 132 LEU A CA 1
ATOM 1111 C C . LEU A 1 132 ? -6.876 -7.963 -19.124 1.00 90.75 132 LEU A C 1
ATOM 1113 O O . LEU A 1 132 ? -7.414 -8.657 -19.987 1.00 90.75 132 LEU A O 1
ATOM 1117 N N . PRO A 1 133 ? -5.537 -7.899 -19.008 1.00 93.50 133 PRO A N 1
ATOM 1118 C CA . PRO A 1 133 ? -4.644 -8.713 -19.833 1.00 93.50 133 PRO A CA 1
ATOM 1119 C C . PRO A 1 133 ? -4.870 -10.223 -19.671 1.00 93.50 133 PRO A C 1
ATOM 1121 O O . PRO A 1 133 ? -5.116 -10.701 -18.565 1.00 93.50 133 PRO A O 1
ATOM 1124 N N . ASP A 1 134 ? -4.685 -10.991 -20.751 1.00 91.56 134 ASP A N 1
ATOM 1125 C CA . ASP A 1 134 ? -4.830 -12.459 -20.737 1.00 91.56 134 ASP A CA 1
ATOM 1126 C C . ASP A 1 134 ? -3.904 -13.133 -19.710 1.00 91.56 134 ASP A C 1
ATOM 1128 O O . ASP A 1 134 ? -4.277 -14.116 -19.070 1.00 91.56 134 ASP A O 1
ATOM 1132 N N . GLU A 1 135 ? -2.709 -12.571 -19.490 1.00 91.44 135 GLU A N 1
ATOM 1133 C CA . GLU A 1 135 ? -1.745 -13.058 -18.495 1.00 91.44 135 GLU A CA 1
ATOM 1134 C C . GLU A 1 135 ? -2.254 -12.975 -17.046 1.00 91.44 135 GLU A C 1
ATOM 1136 O O . GLU A 1 135 ? -1.654 -13.577 -16.156 1.00 91.44 135 GLU A O 1
ATOM 1141 N N . CYS A 1 136 ? -3.347 -12.249 -16.797 1.00 92.25 136 CYS A N 1
ATOM 1142 C CA . CYS A 1 136 ? -4.000 -12.175 -15.496 1.00 92.25 136 CYS A CA 1
ATOM 1143 C C . CYS A 1 136 ? -4.947 -13.352 -15.226 1.00 92.25 136 CYS A C 1
ATOM 1145 O O . CYS A 1 136 ? -5.488 -13.451 -14.131 1.00 92.25 136 CYS A O 1
ATOM 1147 N N . GLY A 1 137 ? -5.195 -14.237 -16.200 1.00 88.62 137 GLY A N 1
ATOM 1148 C CA . GLY A 1 137 ? -6.036 -15.420 -15.983 1.00 88.62 137 GLY A CA 1
ATOM 1149 C C . GLY A 1 137 ? -7.478 -15.085 -15.580 1.00 88.62 137 GLY A C 1
ATOM 1150 O O . GLY A 1 137 ? -8.105 -15.831 -14.832 1.00 88.62 137 GLY A O 1
ATOM 1151 N N . GLY A 1 138 ? -7.994 -13.938 -16.036 1.00 87.81 138 GLY A N 1
ATOM 1152 C CA . GLY A 1 138 ? -9.378 -13.517 -15.807 1.00 87.81 138 GLY A CA 1
ATOM 1153 C C . GLY A 1 138 ? -9.682 -12.919 -14.429 1.00 87.81 138 GLY A C 1
ATOM 1154 O O . GLY A 1 138 ? -10.846 -12.625 -14.168 1.00 87.81 138 GLY A O 1
ATOM 1155 N N . HIS A 1 139 ? -8.686 -12.707 -13.564 1.00 88.62 139 HIS A N 1
ATOM 1156 C CA . HIS A 1 139 ? -8.883 -12.092 -12.249 1.00 88.62 139 HIS A CA 1
ATOM 1157 C C . HIS A 1 139 ? -7.778 -11.086 -11.903 1.00 88.62 139 HIS A C 1
ATOM 1159 O O . HIS A 1 139 ? -6.693 -11.074 -12.483 1.00 88.62 139 HIS A O 1
ATOM 1165 N N . LEU A 1 140 ? -8.083 -10.217 -10.945 1.00 94.56 140 LEU A N 1
ATOM 1166 C CA . LEU A 1 140 ? -7.157 -9.264 -10.351 1.00 94.56 140 LEU A CA 1
ATOM 1167 C C . LEU A 1 140 ? -7.275 -9.401 -8.837 1.00 94.56 140 LEU A C 1
ATOM 1169 O O . LEU A 1 140 ? -8.388 -9.329 -8.311 1.00 94.56 140 LEU A O 1
ATOM 1173 N N . ASP A 1 141 ? -6.145 -9.588 -8.165 1.00 97.44 141 ASP A N 1
ATOM 1174 C CA . ASP A 1 141 ? -6.102 -9.757 -6.712 1.00 97.44 141 ASP A CA 1
ATOM 1175 C C . ASP A 1 141 ? -5.793 -8.429 -6.012 1.00 97.44 141 ASP A C 1
ATOM 1177 O O . ASP A 1 141 ? -5.121 -7.566 -6.579 1.00 97.44 141 ASP A O 1
ATOM 1181 N N . ALA A 1 142 ? -6.243 -8.265 -4.769 1.00 98.31 142 ALA A N 1
ATOM 1182 C CA . ALA A 1 142 ? -5.770 -7.201 -3.887 1.00 98.31 142 ALA A CA 1
ATOM 1183 C C . ALA A 1 142 ? -4.935 -7.781 -2.746 1.00 98.31 142 ALA A C 1
ATOM 1185 O O . ALA A 1 142 ? -5.334 -8.760 -2.116 1.00 98.31 142 ALA A O 1
ATOM 1186 N N . LEU A 1 143 ? -3.781 -7.168 -2.490 1.00 98.38 143 LEU A N 1
ATOM 1187 C CA . LEU A 1 143 ? -2.828 -7.582 -1.467 1.00 98.38 143 LEU A CA 1
ATOM 1188 C C . LEU A 1 143 ? -2.551 -6.434 -0.493 1.00 98.38 143 LEU A C 1
ATOM 1190 O O . LEU A 1 143 ? -2.216 -5.325 -0.915 1.00 98.38 143 LEU A O 1
ATOM 1194 N N . TRP A 1 144 ? -2.598 -6.749 0.797 1.00 98.06 144 TRP A N 1
ATOM 1195 C CA . TRP A 1 144 ? -2.203 -5.881 1.903 1.00 98.06 144 TRP A CA 1
ATOM 1196 C C . TRP A 1 144 ? -1.070 -6.534 2.696 1.00 98.06 144 TRP A C 1
ATOM 1198 O O . TRP A 1 144 ? -1.096 -7.742 2.942 1.00 98.06 144 TRP A O 1
ATOM 1208 N N . LEU A 1 145 ? -0.096 -5.728 3.116 1.00 96.25 145 LEU A N 1
ATOM 1209 C CA . LEU A 1 145 ? 0.812 -6.066 4.209 1.00 96.25 145 LEU A CA 1
ATOM 1210 C C . LEU A 1 145 ? 0.361 -5.278 5.428 1.00 96.25 145 LEU A C 1
ATOM 1212 O O . LEU A 1 145 ? 0.055 -4.097 5.306 1.00 96.25 145 LEU A O 1
ATOM 1216 N N . TRP A 1 146 ? 0.311 -5.922 6.588 1.00 95.06 146 TRP A N 1
ATOM 1217 C CA . TRP A 1 146 ? -0.138 -5.249 7.798 1.00 95.06 146 TRP A CA 1
ATOM 1218 C C . TRP A 1 146 ? 0.444 -5.883 9.052 1.00 95.06 146 TRP A C 1
ATOM 1220 O O . TRP A 1 146 ? 0.633 -7.099 9.142 1.00 95.06 146 TRP A O 1
ATOM 1230 N N . VAL A 1 147 ? 0.680 -5.034 10.047 1.00 92.69 147 VAL A N 1
ATOM 1231 C CA . VAL A 1 147 ? 0.982 -5.447 11.412 1.00 92.69 147 VAL A CA 1
ATOM 1232 C C . VAL A 1 147 ? 0.176 -4.607 12.393 1.00 92.69 147 VAL A C 1
ATOM 1234 O O . VAL A 1 147 ? -0.045 -3.420 12.175 1.00 92.69 147 VAL A O 1
ATOM 1237 N N . ASN A 1 148 ? -0.208 -5.201 13.517 1.00 90.06 148 ASN A N 1
ATOM 1238 C CA . ASN A 1 148 ? -0.718 -4.459 14.660 1.00 90.06 148 ASN A CA 1
ATOM 1239 C C . ASN A 1 148 ? 0.439 -4.142 15.609 1.00 90.06 148 ASN A C 1
ATOM 1241 O O . ASN A 1 148 ? 0.834 -4.987 16.419 1.00 90.06 148 ASN A O 1
ATOM 1245 N N . GLY A 1 149 ? 0.950 -2.910 15.547 1.00 88.75 149 GLY A N 1
ATOM 1246 C CA . GLY A 1 149 ? 2.032 -2.457 16.422 1.00 88.75 149 GLY A CA 1
ATOM 1247 C C . GLY A 1 149 ? 1.658 -2.313 17.900 1.00 88.75 149 GLY A C 1
ATOM 1248 O O . GLY A 1 149 ? 2.523 -1.998 18.712 1.00 88.75 149 GLY A O 1
ATOM 1249 N N . SER A 1 150 ? 0.393 -2.546 18.264 1.00 83.06 150 SER A N 1
ATOM 1250 C CA . SER A 1 150 ? -0.074 -2.551 19.658 1.00 83.06 150 SER A CA 1
ATOM 1251 C C . SER A 1 150 ? -0.123 -3.954 20.273 1.00 83.06 150 SER A C 1
ATOM 1253 O O . SER A 1 150 ? -0.377 -4.082 21.469 1.00 83.06 150 SER A O 1
ATOM 1255 N N . GLU A 1 151 ? 0.096 -5.020 19.495 1.00 86.94 151 GLU A N 1
ATOM 1256 C CA . GLU A 1 151 ? 0.064 -6.383 20.029 1.00 86.94 151 GLU A CA 1
ATOM 1257 C C . GLU A 1 151 ? 1.315 -6.686 20.866 1.00 86.94 151 GLU A C 1
ATOM 1259 O O . GLU A 1 151 ? 2.441 -6.572 20.385 1.00 86.94 151 GLU A O 1
ATOM 1264 N N . GLU A 1 152 ? 1.127 -7.131 22.112 1.00 89.56 152 GLU A N 1
ATOM 1265 C CA . GLU A 1 152 ? 2.215 -7.334 23.080 1.00 89.56 152 GLU A CA 1
ATOM 1266 C C . GLU A 1 152 ? 3.317 -8.264 22.558 1.00 89.56 152 GLU A C 1
ATOM 1268 O O . GLU A 1 152 ? 4.489 -7.892 22.581 1.00 89.56 152 GLU A O 1
ATOM 1273 N N . LYS A 1 153 ? 2.953 -9.421 21.989 1.00 90.44 153 LYS A N 1
ATOM 1274 C CA . LYS A 1 153 ? 3.920 -10.371 21.411 1.00 90.44 153 LYS A CA 1
ATOM 1275 C C . LYS A 1 153 ? 4.743 -9.751 20.283 1.00 90.44 153 LYS A C 1
ATOM 1277 O O . LYS A 1 153 ? 5.942 -10.007 20.167 1.00 90.44 153 LYS A O 1
ATOM 1282 N N . TRP A 1 154 ? 4.107 -8.933 19.448 1.00 93.31 154 TRP A N 1
ATOM 1283 C CA . TRP A 1 154 ? 4.782 -8.241 18.356 1.00 93.31 154 TRP A CA 1
ATOM 1284 C C . TRP A 1 154 ? 5.729 -7.161 18.900 1.00 93.31 154 TRP A C 1
ATOM 1286 O O . TRP A 1 154 ? 6.889 -7.094 18.491 1.00 93.31 154 TRP A O 1
ATOM 1296 N N . VAL A 1 155 ? 5.287 -6.387 19.897 1.00 92.12 155 VAL A N 1
ATOM 1297 C CA . VAL A 1 155 ? 6.102 -5.360 20.566 1.00 92.12 155 VAL A CA 1
ATOM 1298 C C . VAL A 1 155 ? 7.318 -5.972 21.267 1.00 92.12 155 VAL A C 1
ATOM 1300 O O . VAL A 1 155 ? 8.424 -5.442 21.147 1.00 92.12 155 VAL A O 1
ATOM 1303 N N . GLU A 1 156 ? 7.147 -7.088 21.978 1.00 93.56 156 GLU A N 1
ATOM 1304 C CA . GLU A 1 156 ? 8.248 -7.849 22.583 1.00 93.56 156 GLU A CA 1
ATOM 1305 C C . GLU A 1 156 ? 9.251 -8.310 21.521 1.00 93.56 156 GLU A C 1
ATOM 1307 O O . GLU A 1 156 ? 10.466 -8.162 21.693 1.00 93.56 156 GLU A O 1
ATOM 1312 N N . SER A 1 157 ? 8.738 -8.814 20.394 1.00 94.81 157 SER A N 1
ATOM 1313 C CA . SER A 1 157 ? 9.545 -9.265 19.263 1.00 94.81 157 SER A CA 1
ATOM 1314 C C . SER A 1 157 ? 10.381 -8.127 18.670 1.00 94.81 157 SER A C 1
ATOM 1316 O O . SER A 1 157 ? 11.593 -8.280 18.527 1.00 94.81 157 SER A O 1
ATOM 1318 N N . VAL A 1 158 ? 9.794 -6.953 18.407 1.00 95.00 158 VAL A N 1
ATOM 1319 C CA . VAL A 1 158 ? 10.519 -5.770 17.901 1.00 95.00 158 VAL A CA 1
ATOM 1320 C C . VAL A 1 158 ? 11.566 -5.282 18.889 1.00 95.00 158 VAL A C 1
ATOM 1322 O O . VAL A 1 158 ? 12.718 -5.064 18.504 1.00 95.00 158 VAL A O 1
ATOM 1325 N N . LYS A 1 159 ? 11.195 -5.132 20.169 1.00 94.94 159 LYS A N 1
ATOM 1326 C CA . LYS A 1 159 ? 12.083 -4.595 21.212 1.00 94.94 159 LYS A CA 1
ATOM 1327 C C . LYS A 1 159 ? 13.332 -5.446 21.416 1.00 94.94 159 LYS A C 1
ATOM 1329 O O . LYS A 1 159 ? 14.365 -4.906 21.801 1.00 94.94 159 LYS A O 1
ATOM 1334 N N . LYS A 1 160 ? 13.275 -6.746 21.108 1.00 95.94 160 LYS A N 1
ATOM 1335 C CA . LYS A 1 160 ? 14.452 -7.626 21.109 1.00 95.94 160 LYS A CA 1
ATOM 1336 C C . LYS A 1 160 ? 15.526 -7.189 20.105 1.00 95.94 160 LYS A C 1
ATOM 1338 O O . LYS A 1 160 ? 16.707 -7.399 20.364 1.00 95.94 160 LYS A O 1
ATOM 1343 N N . TYR A 1 161 ? 15.131 -6.606 18.973 1.00 95.00 161 TYR A N 1
ATOM 1344 C CA . TYR A 1 161 ? 16.051 -6.167 17.917 1.00 95.00 161 TYR A CA 1
ATOM 1345 C C . TYR A 1 161 ? 16.309 -4.659 17.942 1.00 95.00 161 TYR A C 1
ATOM 1347 O O . TYR A 1 161 ? 17.411 -4.230 17.609 1.00 95.00 161 TYR A O 1
ATOM 1355 N N . LYS A 1 162 ? 15.308 -3.859 18.323 1.00 94.19 162 LYS A N 1
ATOM 1356 C CA . LYS A 1 162 ? 15.405 -2.400 18.404 1.00 94.19 162 LYS A CA 1
ATOM 1357 C C . LYS A 1 162 ? 14.566 -1.863 19.573 1.00 94.19 162 LYS A C 1
ATOM 1359 O O . LYS A 1 162 ? 13.380 -1.589 19.392 1.00 94.19 162 LYS A O 1
ATOM 1364 N N . PRO A 1 163 ? 15.148 -1.725 20.780 1.00 92.50 163 PRO A N 1
ATOM 1365 C CA . PRO A 1 163 ? 14.431 -1.233 21.960 1.00 92.50 163 PRO A CA 1
ATOM 1366 C C . PRO A 1 163 ? 13.870 0.190 21.808 1.00 92.50 163 PRO A C 1
ATOM 1368 O O . PRO A 1 163 ? 12.846 0.506 22.405 1.00 92.50 163 PRO A O 1
ATOM 1371 N N . ASP A 1 164 ? 14.532 1.022 21.003 1.00 89.31 164 ASP A N 1
ATOM 1372 C CA . ASP A 1 164 ? 14.243 2.434 20.728 1.00 89.31 164 ASP A CA 1
ATOM 1373 C C . ASP A 1 164 ? 13.539 2.639 19.372 1.00 89.31 164 ASP A C 1
ATOM 1375 O O . ASP A 1 164 ? 13.749 3.638 18.681 1.00 89.31 164 ASP A O 1
ATOM 1379 N N . TYR A 1 165 ? 12.746 1.659 18.931 1.00 88.56 165 TYR A N 1
ATOM 1380 C CA . TYR A 1 165 ? 12.018 1.771 17.670 1.00 88.56 165 TYR A CA 1
ATOM 1381 C C . TYR A 1 165 ? 10.983 2.907 17.710 1.00 88.56 165 TYR A C 1
ATOM 1383 O O . TYR A 1 165 ? 10.401 3.218 18.747 1.00 88.56 165 TYR A O 1
ATOM 1391 N N . ASP A 1 166 ? 10.739 3.506 16.546 1.00 85.38 166 ASP A N 1
ATOM 1392 C CA . ASP A 1 166 ? 9.707 4.523 16.363 1.00 85.38 166 ASP A CA 1
ATOM 1393 C C . ASP A 1 166 ? 8.332 3.843 16.296 1.00 85.38 166 ASP A C 1
ATOM 1395 O O . ASP A 1 166 ? 7.997 3.200 15.299 1.00 85.38 166 ASP A O 1
ATOM 1399 N N . SER A 1 167 ? 7.553 3.953 17.373 1.00 83.75 167 SER A N 1
ATOM 1400 C CA . SER A 1 167 ? 6.223 3.345 17.494 1.00 83.75 167 SER A CA 1
ATOM 1401 C C . SER A 1 167 ? 5.227 3.895 16.469 1.00 83.75 167 SER A C 1
ATOM 1403 O O . SER A 1 167 ? 4.323 3.171 16.051 1.00 83.75 167 SER A O 1
ATOM 1405 N N . ALA A 1 168 ? 5.417 5.137 16.002 1.00 81.38 168 ALA A N 1
ATOM 1406 C CA . ALA A 1 168 ? 4.557 5.754 14.996 1.00 81.38 168 ALA A CA 1
ATOM 1407 C C . ALA A 1 168 ? 4.611 5.010 13.653 1.00 81.38 168 ALA A C 1
ATOM 1409 O O . ALA A 1 168 ? 3.642 5.024 12.906 1.00 81.38 168 ALA A O 1
ATOM 1410 N N . ARG A 1 169 ? 5.703 4.286 13.367 1.00 82.81 169 ARG A N 1
ATOM 1411 C CA . ARG A 1 169 ? 5.849 3.479 12.140 1.00 82.81 169 ARG A CA 1
ATOM 1412 C C . ARG A 1 169 ? 4.939 2.258 12.073 1.00 82.81 169 ARG A C 1
ATOM 1414 O O . ARG A 1 169 ? 4.840 1.663 11.008 1.00 82.81 169 ARG A O 1
ATOM 1421 N N . PHE A 1 170 ? 4.343 1.865 13.193 1.00 87.56 170 PHE A N 1
ATOM 1422 C CA . PHE A 1 170 ? 3.583 0.620 13.324 1.00 87.56 170 PHE A CA 1
ATOM 1423 C C . PHE A 1 170 ? 2.205 0.844 13.946 1.00 87.56 170 PHE A C 1
ATOM 1425 O O . PHE A 1 170 ? 1.542 -0.100 14.379 1.00 87.56 170 PHE A O 1
ATOM 1432 N N . ARG A 1 171 ? 1.790 2.106 14.059 1.00 87.00 171 ARG A N 1
ATOM 1433 C CA . ARG A 1 171 ? 0.529 2.468 14.682 1.00 87.00 171 ARG A CA 1
ATOM 1434 C C . ARG A 1 171 ? -0.626 2.042 13.787 1.00 87.00 171 ARG A C 1
ATOM 1436 O O . ARG A 1 171 ? -0.755 2.522 12.670 1.00 87.00 171 ARG A O 1
ATOM 1443 N N . ASP A 1 172 ? -1.499 1.205 14.333 1.00 86.62 172 ASP A N 1
ATOM 1444 C CA . ASP A 1 172 ? -2.755 0.835 13.694 1.00 86.62 172 ASP A CA 1
ATOM 1445 C C . ASP A 1 172 ? -3.920 1.601 14.328 1.00 86.62 172 ASP A C 1
ATOM 1447 O O . ASP A 1 172 ? -4.120 1.591 15.547 1.00 86.62 172 ASP A O 1
ATOM 1451 N N . TYR A 1 173 ? -4.692 2.268 13.479 1.00 83.62 173 TYR A N 1
ATOM 1452 C CA . TYR A 1 173 ? -5.934 2.949 13.834 1.00 83.62 173 TYR A CA 1
ATOM 1453 C C . TYR A 1 173 ? -7.073 2.545 12.887 1.00 83.62 173 TYR A C 1
ATOM 1455 O O . TYR A 1 173 ? -7.974 3.336 12.632 1.00 83.62 173 TYR A O 1
ATOM 1463 N N . ASN A 1 174 ? -7.062 1.297 12.393 1.00 86.94 174 ASN A N 1
ATOM 1464 C CA . ASN A 1 174 ? -8.059 0.718 11.481 1.00 86.94 174 ASN A CA 1
ATOM 1465 C C . ASN A 1 174 ? -8.096 1.338 10.073 1.00 86.94 174 ASN A C 1
ATOM 1467 O O . ASN A 1 174 ? -9.117 1.265 9.387 1.00 86.94 174 ASN A O 1
ATOM 1471 N N . THR A 1 175 ? -6.991 1.901 9.588 1.00 89.25 175 THR A N 1
ATOM 1472 C CA . THR A 1 175 ? -6.853 2.291 8.172 1.00 89.25 175 THR A CA 1
ATOM 1473 C C . THR A 1 175 ? -7.013 1.097 7.236 1.00 89.25 175 THR A C 1
ATOM 1475 O O . THR A 1 175 ? -7.740 1.214 6.248 1.00 89.25 175 THR A O 1
ATOM 1478 N N . LEU A 1 176 ? -6.465 -0.072 7.600 1.00 94.25 176 LEU A N 1
ATOM 1479 C CA . LEU A 1 176 ? -6.614 -1.319 6.840 1.00 94.25 176 LEU A CA 1
ATOM 1480 C C . LEU A 1 176 ? -8.087 -1.679 6.583 1.00 94.25 176 LEU A C 1
ATOM 1482 O O . LEU A 1 176 ? -8.453 -2.020 5.458 1.00 94.25 176 LEU A O 1
ATOM 1486 N N . LEU A 1 177 ? -8.949 -1.553 7.600 1.00 94.00 177 LEU A N 1
ATOM 1487 C CA . LEU A 1 177 ? -10.383 -1.835 7.481 1.00 94.00 177 LEU A CA 1
ATOM 1488 C C . LEU A 1 177 ? -11.007 -1.020 6.342 1.00 94.00 177 LEU A C 1
ATOM 1490 O O . LEU A 1 177 ? -11.706 -1.549 5.475 1.00 94.00 177 LEU A O 1
ATOM 1494 N N . TYR A 1 178 ? -10.738 0.284 6.334 1.00 95.25 178 TYR A N 1
ATOM 1495 C CA . TYR A 1 178 ? -11.266 1.178 5.315 1.00 95.25 178 TYR A CA 1
ATOM 1496 C C . TYR A 1 178 ? -10.576 0.976 3.969 1.00 95.25 178 TYR A C 1
ATOM 1498 O O . TYR A 1 178 ? -11.246 1.050 2.944 1.00 95.25 178 TYR A O 1
ATOM 1506 N N . SER A 1 179 ? -9.290 0.632 3.934 1.00 97.19 179 SER A N 1
ATOM 1507 C CA . SER A 1 179 ? -8.624 0.230 2.695 1.00 97.19 179 SER A CA 1
ATOM 1508 C C . SER A 1 179 ? -9.330 -0.968 2.041 1.00 97.19 179 SER A C 1
ATOM 1510 O O . SER A 1 179 ? -9.728 -0.890 0.876 1.00 97.19 179 SER A O 1
ATOM 1512 N N . MET A 1 180 ? -9.646 -2.021 2.801 1.00 97.06 180 MET A N 1
ATOM 1513 C CA . MET A 1 180 ? -10.382 -3.188 2.292 1.00 97.06 180 MET A CA 1
ATOM 1514 C C . MET A 1 180 ? -11.815 -2.848 1.852 1.00 97.06 180 MET A C 1
ATOM 1516 O O . MET A 1 180 ? -12.251 -3.264 0.771 1.00 97.06 180 MET A O 1
ATOM 1520 N N . ARG A 1 181 ? -12.548 -2.044 2.640 1.00 96.25 181 ARG A N 1
ATOM 1521 C CA . ARG A 1 181 ? -13.877 -1.532 2.249 1.00 96.25 181 ARG A CA 1
ATOM 1522 C C . ARG A 1 181 ? -13.819 -0.690 0.975 1.00 96.25 181 ARG A C 1
ATOM 1524 O O . ARG A 1 181 ? -14.750 -0.733 0.171 1.00 96.25 181 ARG A O 1
ATOM 1531 N N . SER A 1 182 ? -12.730 0.050 0.760 1.00 97.44 182 SER A N 1
ATOM 1532 C CA . SER A 1 182 ? -12.540 0.868 -0.438 1.00 97.44 182 SER A CA 1
ATOM 1533 C C . SER A 1 182 ? -12.475 0.022 -1.705 1.00 97.44 182 SER A C 1
ATOM 1535 O O . SER A 1 182 ? -13.141 0.348 -2.686 1.00 97.44 182 SER A O 1
ATOM 1537 N N . VAL A 1 183 ? -11.773 -1.115 -1.661 1.00 96.88 183 VAL A N 1
ATOM 1538 C CA . VAL A 1 183 ? -11.719 -2.073 -2.77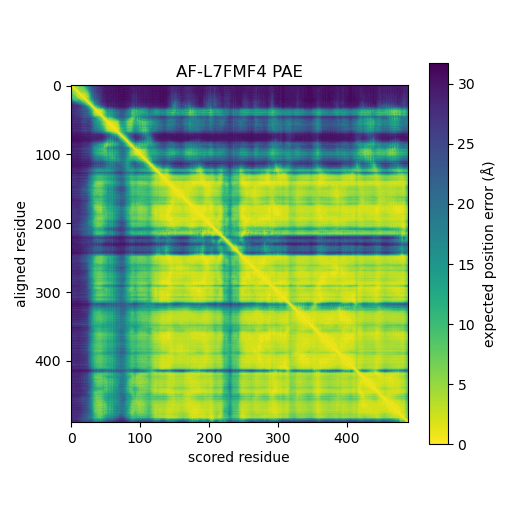4 1.00 96.88 183 VAL A CA 1
ATOM 1539 C C . VAL A 1 183 ? -13.088 -2.680 -3.016 1.00 96.88 183 VAL A C 1
ATOM 1541 O O . VAL A 1 183 ? -13.561 -2.689 -4.150 1.00 96.88 183 VAL A O 1
ATOM 1544 N N . TYR A 1 184 ? -13.771 -3.095 -1.947 1.00 94.44 184 TYR A N 1
ATOM 1545 C CA . TYR A 1 184 ? -15.098 -3.697 -2.054 1.00 94.44 184 TYR A CA 1
ATOM 1546 C C . TYR A 1 184 ? -16.111 -2.749 -2.715 1.00 94.44 184 TYR A C 1
ATOM 1548 O O . TYR A 1 184 ? -16.867 -3.163 -3.591 1.00 94.44 184 TYR A O 1
ATOM 1556 N N . LYS A 1 185 ? -16.078 -1.461 -2.353 1.00 93.00 185 LYS A N 1
ATOM 1557 C CA . LYS A 1 185 ? -16.982 -0.439 -2.892 1.00 93.00 185 LYS A CA 1
ATOM 1558 C C . LYS A 1 185 ? -16.609 0.023 -4.301 1.00 93.00 185 LYS A C 1
ATOM 1560 O O . LYS A 1 185 ? -17.484 0.223 -5.142 1.00 93.00 185 LYS A O 1
ATOM 1565 N N . TYR A 1 186 ? -15.327 0.282 -4.544 1.00 94.12 186 TYR A N 1
ATOM 1566 C CA . TYR A 1 186 ? -14.881 1.014 -5.730 1.00 94.12 186 TYR A CA 1
ATOM 1567 C C . TYR A 1 186 ? -14.231 0.146 -6.804 1.00 94.12 186 TYR A C 1
ATOM 1569 O O . TYR A 1 186 ? -14.144 0.588 -7.947 1.00 94.12 186 TYR A O 1
ATOM 1577 N N . ALA A 1 187 ? -13.843 -1.084 -6.479 1.00 94.12 187 ALA A N 1
ATOM 1578 C CA . ALA A 1 187 ? -13.374 -2.087 -7.427 1.00 94.12 187 ALA A CA 1
ATOM 1579 C C . ALA A 1 187 ? -13.994 -3.469 -7.115 1.00 94.12 187 ALA A C 1
ATOM 1581 O O . ALA A 1 187 ? -13.262 -4.440 -6.928 1.00 94.12 187 ALA A O 1
ATOM 1582 N N . PRO A 1 188 ? -15.338 -3.608 -7.090 1.00 91.75 188 PRO A N 1
ATOM 1583 C CA . PRO A 1 188 ? -16.037 -4.829 -6.666 1.00 91.75 188 PRO A CA 1
ATOM 1584 C C . PRO A 1 188 ? -15.758 -6.068 -7.534 1.00 91.75 188 PRO A C 1
ATOM 1586 O O . PRO A 1 188 ? -16.231 -7.155 -7.214 1.00 91.75 188 PRO A O 1
ATOM 1589 N N . TYR A 1 189 ? -15.042 -5.919 -8.646 1.00 90.06 189 TYR A N 1
ATOM 1590 C CA . TYR A 1 189 ? -14.569 -7.003 -9.509 1.00 90.06 189 TYR A CA 1
ATOM 1591 C C . TYR A 1 189 ? -13.285 -7.664 -9.015 1.00 90.06 189 TYR A C 1
ATOM 1593 O O . TYR A 1 189 ? -12.980 -8.783 -9.420 1.00 90.06 189 TYR A O 1
ATOM 1601 N N . ILE A 1 190 ? -12.551 -6.999 -8.124 1.00 93.88 190 ILE A N 1
ATOM 1602 C CA . ILE A 1 190 ? -11.498 -7.621 -7.334 1.00 93.88 190 ILE A CA 1
ATOM 1603 C C . ILE A 1 190 ? -12.212 -8.433 -6.255 1.00 93.88 190 ILE A C 1
ATOM 1605 O O . ILE A 1 190 ? -12.811 -7.876 -5.339 1.00 93.88 190 ILE A O 1
ATOM 1609 N N . LYS A 1 191 ? -12.224 -9.759 -6.411 1.00 91.56 191 LYS A N 1
ATOM 1610 C CA . LYS A 1 191 ? -12.926 -10.692 -5.508 1.00 91.56 191 LYS A CA 1
ATOM 1611 C C . LYS A 1 191 ? -11.989 -11.436 -4.559 1.00 91.56 191 LYS A C 1
ATOM 1613 O O . LYS A 1 191 ? -12.448 -12.002 -3.570 1.00 91.56 191 LYS A O 1
ATOM 1618 N N . ARG A 1 192 ? -10.691 -11.433 -4.861 1.00 93.75 192 ARG A N 1
ATOM 1619 C CA . ARG A 1 192 ? -9.650 -12.176 -4.149 1.00 93.75 192 ARG A CA 1
ATOM 1620 C C . ARG A 1 192 ? -8.769 -11.209 -3.373 1.00 93.75 192 ARG A C 1
ATOM 1622 O O . ARG A 1 192 ? -8.102 -10.357 -3.955 1.00 93.75 192 ARG A O 1
ATOM 1629 N N . TYR A 1 193 ? -8.823 -11.330 -2.058 1.00 96.94 193 TYR A N 1
ATOM 1630 C CA . TYR A 1 193 ? -8.135 -10.479 -1.106 1.00 96.94 193 TYR A CA 1
ATOM 1631 C C . TYR A 1 193 ? -7.072 -11.327 -0.416 1.00 96.94 193 TYR A C 1
ATOM 1633 O O . TYR A 1 193 ? -7.346 -12.453 -0.004 1.00 96.94 193 TYR A O 1
ATOM 1641 N N . PHE A 1 194 ? -5.880 -10.771 -0.268 1.00 97.88 194 PHE A N 1
ATOM 1642 C CA . PHE A 1 194 ? -4.765 -11.364 0.454 1.00 97.88 194 PHE A CA 1
ATOM 1643 C C . PHE A 1 194 ? -4.322 -10.382 1.524 1.00 97.88 194 PHE A C 1
ATOM 1645 O O . PHE A 1 194 ? -3.973 -9.245 1.216 1.00 97.88 194 PHE A O 1
ATOM 1652 N N . LEU A 1 195 ? -4.328 -10.813 2.777 1.00 97.56 195 LEU A N 1
ATOM 1653 C CA . LEU A 1 195 ? -3.835 -10.019 3.891 1.00 97.56 195 LEU A CA 1
ATOM 1654 C C . LEU A 1 195 ? -2.658 -10.758 4.513 1.00 97.56 195 LEU A C 1
ATOM 1656 O O . LEU A 1 195 ? -2.843 -11.759 5.199 1.00 97.56 195 LEU A O 1
ATOM 1660 N N . ALA A 1 196 ? -1.447 -10.283 4.240 1.00 97.12 196 ALA A N 1
ATOM 1661 C CA . ALA A 1 196 ? -0.233 -10.865 4.783 1.00 97.12 196 ALA A CA 1
ATOM 1662 C C . ALA A 1 196 ? 0.152 -10.176 6.101 1.00 97.12 196 ALA A C 1
ATOM 1664 O O . ALA A 1 196 ? 0.282 -8.950 6.153 1.00 97.12 196 ALA A O 1
ATOM 1665 N N . THR A 1 197 ? 0.307 -10.970 7.164 1.00 95.44 197 THR A N 1
ATOM 1666 C CA . THR A 1 197 ? 0.518 -10.471 8.531 1.00 95.44 197 THR A CA 1
ATOM 1667 C C . THR A 1 197 ? 1.619 -11.227 9.270 1.00 95.44 197 THR A C 1
ATOM 1669 O O . THR A 1 197 ? 2.013 -12.342 8.912 1.00 95.44 197 THR A O 1
ATOM 1672 N N . ALA A 1 198 ? 2.105 -10.636 10.363 1.00 93.88 198 ALA A N 1
ATOM 1673 C CA . ALA A 1 198 ? 3.040 -11.273 11.289 1.00 93.88 198 ALA A CA 1
ATOM 1674 C C . ALA A 1 198 ? 2.324 -12.225 12.274 1.00 93.88 198 ALA A C 1
ATOM 1676 O O . ALA A 1 198 ? 2.488 -12.086 13.484 1.00 93.88 198 ALA A O 1
ATOM 1677 N N . ASP A 1 199 ? 1.507 -13.148 11.753 1.00 90.56 199 ASP A N 1
ATOM 1678 C CA . ASP A 1 199 ? 0.634 -14.059 12.519 1.00 90.56 199 ASP A CA 1
ATOM 1679 C C . ASP A 1 199 ? -0.474 -13.352 13.321 1.00 90.56 199 ASP A C 1
ATOM 1681 O O . ASP A 1 199 ? -0.969 -13.856 14.330 1.00 90.56 199 ASP A O 1
ATOM 1685 N N . GLN A 1 200 ? -0.878 -12.171 12.858 1.00 91.50 200 GLN A N 1
ATOM 1686 C CA . GLN A 1 200 ? -1.877 -11.328 13.509 1.00 91.50 200 GLN A CA 1
ATOM 1687 C C . GLN A 1 200 ? -3.202 -11.413 12.757 1.00 91.50 200 GLN A C 1
ATOM 1689 O O . GLN A 1 200 ? -3.231 -11.454 11.525 1.00 91.50 200 GLN A O 1
ATOM 1694 N N . VAL A 1 201 ? -4.307 -11.384 13.499 1.00 90.19 201 VAL A N 1
ATOM 1695 C CA . VAL A 1 201 ? -5.663 -11.390 12.945 1.00 90.19 201 VAL A CA 1
ATOM 1696 C C . VAL A 1 201 ? -6.337 -10.065 13.307 1.00 90.19 201 VAL A C 1
ATOM 1698 O O . VAL A 1 201 ? -6.503 -9.792 14.500 1.00 90.19 201 VAL A O 1
ATOM 1701 N N . PRO A 1 202 ? -6.732 -9.225 12.330 1.00 90.81 202 PRO A N 1
ATOM 1702 C CA . PRO A 1 202 ? -7.496 -8.022 12.631 1.00 90.81 202 PRO A CA 1
ATOM 1703 C C . PRO A 1 202 ? -8.790 -8.345 13.384 1.00 90.81 202 PRO A C 1
ATOM 1705 O O . PRO A 1 202 ? -9.531 -9.260 13.021 1.00 90.81 202 PRO A O 1
ATOM 1708 N N . SER A 1 203 ? -9.083 -7.564 14.423 1.00 86.44 203 SER A N 1
ATOM 1709 C CA . SER A 1 203 ? -10.171 -7.838 15.375 1.00 86.44 203 SER A CA 1
ATOM 1710 C C . SER A 1 203 ? -11.573 -7.780 14.769 1.00 86.44 203 SER A C 1
ATOM 1712 O O . SER A 1 203 ? -12.513 -8.312 15.352 1.00 86.44 203 SER A O 1
ATOM 1714 N N . TYR A 1 204 ? -11.721 -7.138 13.612 1.00 86.69 204 TYR A N 1
ATOM 1715 C CA . TYR A 1 204 ? -12.979 -7.030 12.884 1.00 86.69 204 TYR A CA 1
ATOM 1716 C C . TYR A 1 204 ? -13.223 -8.192 11.914 1.00 86.69 204 TYR A C 1
ATOM 1718 O O . TYR A 1 204 ? -14.284 -8.214 11.297 1.00 86.69 204 TYR A O 1
ATOM 1726 N N . LEU A 1 205 ? -12.289 -9.135 11.742 1.00 87.25 205 LEU A N 1
ATOM 1727 C CA . LEU A 1 205 ? -12.494 -10.293 10.868 1.00 87.25 205 LEU A CA 1
ATOM 1728 C C . LEU A 1 205 ? -13.241 -11.419 11.583 1.00 87.25 205 LEU A C 1
ATOM 1730 O O . LEU A 1 205 ? -12.970 -11.745 12.738 1.00 87.25 205 LEU A O 1
ATOM 1734 N N . ASN A 1 206 ? -14.136 -12.076 10.850 1.00 81.44 206 ASN A N 1
ATOM 1735 C CA . ASN A 1 206 ? -14.771 -13.313 11.288 1.00 81.44 206 ASN A CA 1
ATOM 1736 C C . ASN A 1 206 ? -13.778 -14.478 11.138 1.00 81.44 206 ASN A C 1
ATOM 1738 O O . ASN A 1 206 ? -13.748 -15.114 10.091 1.00 81.44 206 ASN A O 1
ATOM 1742 N N . ALA A 1 207 ? -12.904 -14.699 12.126 1.00 80.06 207 ALA A N 1
ATOM 1743 C CA . ALA A 1 207 ? -11.786 -15.644 12.041 1.00 80.06 207 ALA A CA 1
ATOM 1744 C C . ALA A 1 207 ? -12.031 -16.962 12.808 1.00 80.06 207 ALA A C 1
ATOM 1746 O O . ALA A 1 207 ? -12.619 -16.940 13.894 1.00 80.06 207 ALA A O 1
ATOM 1747 N N . PRO A 1 208 ? -11.536 -18.115 12.309 1.00 76.94 208 PRO A N 1
ATOM 1748 C CA . PRO A 1 208 ? -11.505 -19.351 13.086 1.00 76.94 208 PRO A CA 1
ATOM 1749 C C . PRO A 1 208 ? -10.660 -19.195 14.357 1.00 76.94 208 PRO A C 1
ATOM 1751 O O . PRO A 1 208 ? -9.587 -18.592 14.341 1.00 76.94 208 PRO A O 1
ATOM 1754 N N . LEU A 1 209 ? -11.122 -19.779 15.464 1.00 75.81 209 LEU A N 1
ATOM 1755 C CA . LEU A 1 209 ? -10.432 -19.670 16.747 1.00 75.81 209 LEU A CA 1
ATOM 1756 C C . LEU A 1 209 ? -9.023 -20.286 16.681 1.00 75.81 209 LEU A C 1
ATOM 1758 O O . LEU A 1 209 ? -8.882 -21.485 16.456 1.00 75.81 209 LEU A O 1
ATOM 1762 N N . GLY A 1 210 ? -8.004 -19.470 16.961 1.00 73.81 210 GLY A N 1
ATOM 1763 C CA . GLY A 1 210 ? -6.612 -19.909 17.102 1.00 73.81 210 GLY A CA 1
ATOM 1764 C C . GLY A 1 210 ? -5.833 -20.074 15.794 1.00 73.81 210 GLY A C 1
ATOM 1765 O O . GLY A 1 210 ? -4.669 -20.457 15.857 1.00 73.81 210 GLY A O 1
ATOM 1766 N N . GLU A 1 211 ? -6.435 -19.775 14.641 1.00 76.19 211 GLU A N 1
ATOM 1767 C CA . GLU A 1 211 ? -5.765 -19.836 13.338 1.00 76.19 211 GLU A CA 1
ATOM 1768 C C . GLU A 1 211 ? -5.226 -18.454 12.939 1.00 76.19 211 GLU A C 1
ATOM 1770 O O . GLU A 1 211 ? -5.932 -17.450 13.041 1.00 76.19 211 GLU A O 1
ATOM 1775 N N . THR A 1 212 ? -3.987 -18.405 12.446 1.00 76.06 212 THR A N 1
ATOM 1776 C CA . THR A 1 212 ? -3.334 -17.177 11.944 1.00 76.06 212 THR A CA 1
ATOM 1777 C C . THR A 1 212 ? -3.150 -17.181 10.425 1.00 76.06 212 THR A C 1
ATOM 1779 O O . THR A 1 212 ? -2.670 -16.204 9.858 1.00 76.06 212 THR A O 1
ATOM 1782 N N . SER A 1 213 ? -3.573 -18.266 9.767 1.00 79.25 213 SER A N 1
ATOM 1783 C CA . SER A 1 213 ? -3.626 -18.423 8.315 1.00 79.25 213 SER A CA 1
ATOM 1784 C C . SER A 1 213 ? -4.892 -19.187 7.931 1.00 79.25 213 SER A C 1
ATOM 1786 O O . SER A 1 213 ? -5.141 -20.293 8.419 1.00 79.25 213 SER A O 1
ATOM 1788 N N . PHE A 1 214 ? -5.754 -18.573 7.120 1.00 79.31 214 PHE A N 1
ATOM 1789 C CA . PHE A 1 214 ? -7.052 -19.141 6.744 1.00 79.31 214 PHE A CA 1
ATOM 1790 C C . PHE A 1 214 ? -7.664 -18.428 5.539 1.00 79.31 214 PHE A C 1
ATOM 1792 O O . PHE A 1 214 ? -7.284 -17.314 5.191 1.00 79.31 214 PHE A O 1
ATOM 1799 N N . ILE A 1 215 ? -8.673 -19.062 4.932 1.00 83.31 215 ILE A N 1
ATOM 1800 C CA . ILE A 1 215 ? -9.462 -18.472 3.849 1.00 83.31 215 ILE A CA 1
ATOM 1801 C C . ILE A 1 215 ? -10.903 -18.277 4.323 1.00 83.31 215 ILE A C 1
ATOM 1803 O O . ILE A 1 215 ? -11.595 -19.247 4.655 1.00 83.31 215 ILE A O 1
ATOM 1807 N N . LEU A 1 216 ? -11.371 -17.030 4.302 1.00 81.12 216 LEU A N 1
ATOM 1808 C CA . LEU A 1 216 ? -12.789 -16.697 4.425 1.00 81.12 216 LEU A CA 1
ATOM 1809 C C . LEU A 1 216 ? -13.421 -16.681 3.041 1.00 81.12 216 LEU A C 1
ATOM 1811 O O . LEU A 1 216 ? -12.910 -16.023 2.138 1.00 81.12 216 LEU A O 1
ATOM 1815 N N . LYS A 1 217 ? -14.539 -17.390 2.880 1.00 80.69 217 LYS A N 1
ATOM 1816 C CA . LYS A 1 217 ? -15.332 -17.439 1.648 1.00 80.69 217 LYS A CA 1
ATOM 1817 C C . LYS A 1 217 ? -16.699 -16.826 1.929 1.00 80.69 217 LYS A C 1
ATOM 1819 O O . LYS A 1 217 ? -17.350 -17.220 2.891 1.00 80.69 217 LYS A O 1
ATOM 1824 N N . SER A 1 218 ? -17.148 -15.869 1.125 1.00 74.19 218 SER A N 1
ATOM 1825 C CA . SER A 1 218 ? -18.426 -15.188 1.359 1.00 74.19 218 SER A CA 1
ATOM 1826 C C . SER A 1 218 ? -19.119 -14.849 0.046 1.00 74.19 218 SER A C 1
ATOM 1828 O O . SER A 1 218 ? -18.480 -14.324 -0.864 1.00 74.19 218 SER A O 1
ATOM 1830 N N . HIS A 1 219 ? -20.412 -15.152 -0.070 1.00 68.31 219 HIS A N 1
ATOM 1831 C CA . HIS A 1 219 ? -21.198 -14.728 -1.231 1.00 68.31 219 HIS A CA 1
ATOM 1832 C C . HIS A 1 219 ? -21.771 -13.346 -0.957 1.00 68.31 219 HIS A C 1
ATOM 1834 O O . HIS A 1 219 ? -22.151 -13.043 0.172 1.00 68.31 219 HIS A O 1
ATOM 1840 N N . ASN A 1 220 ? -21.946 -12.548 -2.007 1.00 59.38 220 ASN A N 1
ATOM 1841 C CA . ASN A 1 220 ? -22.571 -11.224 -1.911 1.00 59.38 220 ASN A CA 1
ATOM 1842 C C . ASN A 1 220 ? -23.989 -11.243 -1.279 1.00 59.38 220 ASN A C 1
ATOM 1844 O O . ASN A 1 220 ? -24.520 -10.200 -0.912 1.00 59.38 220 ASN A O 1
ATOM 1848 N N . THR A 1 221 ? -24.604 -12.427 -1.153 1.00 50.06 221 THR A N 1
ATOM 1849 C CA . THR A 1 221 ? -25.975 -12.655 -0.675 1.00 50.06 221 THR A CA 1
ATOM 1850 C C . THR A 1 221 ? -26.096 -13.606 0.525 1.00 50.06 221 THR A C 1
ATOM 1852 O O . THR A 1 221 ? -27.214 -13.853 0.962 1.00 50.06 221 THR A O 1
ATOM 1855 N N . ASN A 1 222 ? -25.004 -14.168 1.067 1.00 47.03 222 ASN A N 1
ATOM 1856 C CA . ASN A 1 222 ? -25.063 -15.109 2.199 1.00 47.03 222 ASN A CA 1
ATOM 1857 C C . ASN A 1 222 ? -23.797 -15.066 3.068 1.00 47.03 222 ASN A C 1
ATOM 1859 O O . ASN A 1 222 ? -22.691 -14.963 2.544 1.00 47.03 222 ASN A O 1
ATOM 1863 N N . GLN A 1 223 ? -23.993 -15.214 4.387 1.00 48.94 223 GLN A N 1
ATOM 1864 C CA . GLN A 1 223 ? -22.965 -15.202 5.440 1.00 48.94 223 GLN A CA 1
ATOM 1865 C C . GLN A 1 223 ? -21.677 -15.962 5.082 1.00 48.94 223 GLN A C 1
ATOM 1867 O O . GLN A 1 223 ? -21.710 -17.024 4.450 1.00 48.94 223 GLN A O 1
ATOM 1872 N N . SER A 1 224 ? -20.553 -15.431 5.575 1.00 49.31 224 SER A N 1
ATOM 1873 C CA . SER A 1 224 ? -19.220 -16.008 5.419 1.00 49.31 224 SER A CA 1
ATOM 1874 C C . SER A 1 224 ? -19.175 -17.462 5.901 1.00 49.31 224 SER A C 1
ATOM 1876 O O . SER A 1 224 ? -19.532 -17.790 7.033 1.00 49.31 224 SER A O 1
ATOM 1878 N N . LYS A 1 225 ? -18.734 -18.356 5.015 1.00 52.00 225 LYS A N 1
ATOM 1879 C CA . LYS A 1 225 ? -18.430 -19.755 5.315 1.00 52.00 225 LYS A CA 1
ATOM 1880 C C . LYS A 1 225 ? -16.920 -19.926 5.418 1.00 52.00 225 LYS A C 1
ATOM 1882 O O . LYS A 1 225 ? -16.150 -19.418 4.604 1.00 52.00 225 LYS A O 1
ATOM 1887 N N . TYR A 1 226 ? -16.501 -20.694 6.411 1.00 46.75 226 TYR A N 1
ATOM 1888 C CA . TYR A 1 226 ? -15.102 -21.037 6.622 1.00 46.75 226 TYR A CA 1
ATOM 1889 C C . TYR A 1 226 ? -14.688 -22.221 5.753 1.00 46.75 226 TYR A C 1
ATOM 1891 O O . TYR A 1 226 ? -15.420 -23.206 5.648 1.00 46.75 226 TYR A O 1
ATOM 1899 N N . SER A 1 227 ? -13.476 -22.175 5.203 1.00 49.28 227 SER A N 1
ATOM 1900 C CA . SER A 1 227 ? -12.781 -23.376 4.738 1.00 49.28 227 SER A CA 1
ATOM 1901 C C . SER A 1 227 ? -11.409 -23.445 5.394 1.00 49.28 227 SER A C 1
ATOM 1903 O O . SER A 1 227 ? -10.614 -22.520 5.247 1.00 49.28 227 SER A O 1
ATOM 1905 N N . HIS A 1 228 ? -11.125 -24.533 6.116 1.00 42.38 228 HIS A N 1
ATOM 1906 C CA . HIS A 1 228 ? -9.799 -24.755 6.688 1.00 42.38 228 HIS A CA 1
ATOM 1907 C C . HIS A 1 228 ? -8.759 -24.865 5.568 1.00 42.38 228 HIS A C 1
ATOM 1909 O O . HIS A 1 228 ? -8.923 -25.674 4.652 1.00 42.38 228 HIS A O 1
ATOM 1915 N N . ALA A 1 229 ? -7.651 -24.131 5.691 1.00 41.09 229 ALA A N 1
ATOM 1916 C CA . ALA A 1 229 ? -6.461 -24.274 4.853 1.00 41.09 229 ALA A CA 1
ATOM 1917 C C . ALA A 1 229 ? -5.688 -25.567 5.201 1.00 41.09 229 ALA A C 1
ATOM 1919 O O . ALA A 1 229 ? -4.487 -25.570 5.444 1.00 41.09 229 ALA A O 1
ATOM 1920 N N . LYS A 1 230 ? -6.381 -26.707 5.290 1.00 37.06 230 LYS A N 1
ATOM 1921 C CA . LYS A 1 230 ? -5.800 -27.975 5.734 1.00 37.06 230 LYS A CA 1
ATOM 1922 C C . LYS A 1 230 ? -5.570 -28.882 4.539 1.00 37.06 230 LYS A C 1
ATOM 1924 O O . LYS A 1 230 ? -6.445 -29.676 4.236 1.00 37.06 230 LYS A O 1
ATOM 1929 N N . GLN A 1 231 ? -4.426 -28.737 3.860 1.00 38.50 231 GLN A N 1
ATOM 1930 C CA . GLN A 1 231 ? -3.848 -29.683 2.876 1.00 38.50 231 GLN A CA 1
ATOM 1931 C C . GLN A 1 231 ? -4.815 -30.349 1.860 1.00 38.50 231 GLN A C 1
ATOM 1933 O O . GLN A 1 231 ? -4.471 -31.352 1.235 1.00 38.50 231 GLN A O 1
ATOM 1938 N N . HIS A 1 232 ? -6.007 -29.793 1.648 1.00 34.28 232 HIS A N 1
ATOM 1939 C CA . HIS A 1 232 ? -6.983 -30.266 0.685 1.00 34.28 232 HIS A CA 1
ATOM 1940 C C . HIS A 1 232 ? -6.748 -29.532 -0.633 1.00 34.28 232 HIS A C 1
ATOM 1942 O O . HIS A 1 232 ? -6.597 -28.316 -0.681 1.00 34.28 232 HIS A O 1
ATOM 1948 N N . LYS A 1 233 ? -6.659 -30.332 -1.694 1.00 41.25 233 LYS A N 1
ATOM 1949 C CA . LYS A 1 233 ? -6.254 -30.017 -3.071 1.00 41.25 233 LYS A CA 1
ATOM 1950 C C . LYS A 1 233 ? -7.210 -29.099 -3.861 1.00 41.25 233 LYS A C 1
ATOM 1952 O O . LYS A 1 233 ? -7.261 -29.228 -5.075 1.00 41.25 233 LYS A O 1
ATOM 1957 N N . GLU A 1 234 ? -7.964 -28.206 -3.229 1.00 45.69 234 GLU A N 1
ATOM 1958 C CA . GLU A 1 234 ? -8.695 -27.170 -3.976 1.00 45.69 234 GLU A CA 1
ATOM 1959 C C . GLU A 1 234 ? -7.952 -25.846 -3.835 1.00 45.69 234 GLU A C 1
ATOM 1961 O O . GLU A 1 234 ? -7.897 -25.259 -2.754 1.00 45.69 234 GLU A O 1
ATOM 1966 N N . SER A 1 235 ? -7.330 -25.403 -4.925 1.00 54.22 235 SER A N 1
ATOM 1967 C CA . SER A 1 235 ? -6.728 -24.074 -5.001 1.00 54.22 235 SER A CA 1
ATOM 1968 C C . SER A 1 235 ? -7.817 -22.994 -5.077 1.00 54.22 235 SER A C 1
ATOM 1970 O O . SER A 1 235 ? -8.941 -23.262 -5.505 1.00 54.22 235 SER A O 1
ATOM 1972 N N . VAL A 1 236 ? -7.502 -21.754 -4.680 1.00 54.91 236 VAL A N 1
ATOM 1973 C CA . VAL A 1 236 ? -8.395 -20.591 -4.893 1.00 54.91 236 VAL A CA 1
ATOM 1974 C C . VAL A 1 236 ? -8.773 -20.469 -6.379 1.00 54.91 236 VAL A C 1
ATOM 1976 O O . VAL A 1 236 ? -9.923 -20.181 -6.712 1.00 54.91 236 VAL A O 1
ATOM 1979 N N . GLU A 1 237 ? -7.831 -20.809 -7.260 1.00 55.16 237 GLU A N 1
ATOM 1980 C CA . GLU A 1 237 ? -8.015 -20.954 -8.704 1.00 55.16 237 GLU A CA 1
ATOM 1981 C C . GLU A 1 237 ? -9.127 -21.948 -9.080 1.00 55.16 237 GLU A C 1
ATOM 1983 O O . GLU A 1 237 ? -9.971 -21.631 -9.914 1.00 55.16 237 GLU A O 1
ATOM 1988 N N . ASP A 1 238 ? -9.175 -23.133 -8.461 1.00 55.50 238 ASP A N 1
ATOM 1989 C CA . ASP A 1 238 ? -10.183 -24.168 -8.762 1.00 55.50 238 ASP A CA 1
ATOM 1990 C C . ASP A 1 238 ? -11.601 -23.731 -8.363 1.00 55.50 238 ASP A C 1
ATOM 1992 O O . ASP A 1 238 ? -12.593 -24.113 -8.993 1.00 55.50 238 ASP A O 1
ATOM 1996 N N . VAL A 1 239 ? -11.702 -22.899 -7.324 1.00 53.03 239 VAL A N 1
ATOM 1997 C CA . VAL A 1 239 ? -12.972 -22.332 -6.858 1.00 53.03 239 VAL A CA 1
ATOM 1998 C C . VAL A 1 239 ? -13.469 -21.255 -7.823 1.00 53.03 239 VAL A C 1
ATOM 2000 O O . VAL A 1 239 ? -14.648 -21.249 -8.164 1.00 53.03 239 VAL A O 1
ATOM 2003 N N . TYR A 1 240 ? -12.580 -20.379 -8.298 1.00 50.88 240 TYR A N 1
ATOM 2004 C CA . TYR A 1 240 ? -12.938 -19.293 -9.214 1.00 50.88 240 TYR A CA 1
ATOM 2005 C C . TYR A 1 240 ? -13.208 -19.782 -10.647 1.00 50.88 240 TYR A C 1
ATOM 2007 O O . TYR A 1 240 ? -14.131 -19.310 -11.312 1.00 50.88 240 TYR A O 1
ATOM 2015 N N . ASN A 1 241 ? -12.446 -20.776 -11.117 1.00 52.97 241 ASN A N 1
ATOM 2016 C CA . ASN A 1 241 ? -12.619 -21.363 -12.449 1.00 52.97 241 ASN A CA 1
ATOM 2017 C C . ASN A 1 241 ? -13.907 -22.196 -12.572 1.00 52.97 241 ASN A C 1
ATOM 2019 O O . ASN A 1 241 ? -14.405 -22.417 -13.679 1.00 52.97 241 ASN A O 1
ATOM 2023 N N . ASN A 1 242 ? -14.497 -22.627 -11.453 1.00 47.72 242 ASN A N 1
ATOM 2024 C CA . ASN A 1 242 ? -15.837 -23.197 -11.450 1.00 47.72 242 ASN A CA 1
ATOM 2025 C C . ASN A 1 242 ? -16.877 -22.081 -11.639 1.00 47.72 242 ASN A C 1
ATOM 2027 O O . ASN A 1 242 ? -17.207 -21.347 -10.713 1.00 47.72 242 ASN A O 1
ATOM 2031 N N . HIS A 1 243 ? -17.474 -22.008 -12.834 1.00 43.97 243 HIS A N 1
ATOM 2032 C CA . HIS A 1 243 ? -18.497 -21.030 -13.252 1.00 43.97 243 HIS A CA 1
ATOM 2033 C C . HIS A 1 243 ? -19.744 -20.879 -12.347 1.00 43.97 243 HIS A C 1
ATOM 2035 O O . HIS A 1 243 ? -20.639 -20.101 -12.681 1.00 43.97 243 HIS A O 1
ATOM 2041 N N . ARG A 1 244 ? -19.851 -21.625 -11.241 1.00 47.59 244 ARG A N 1
ATOM 2042 C CA . ARG A 1 244 ? -21.007 -21.615 -10.340 1.00 47.59 244 ARG A CA 1
ATOM 2043 C C . ARG A 1 244 ? -21.045 -20.435 -9.370 1.00 47.59 244 ARG A C 1
ATOM 2045 O O . ARG A 1 244 ? -22.122 -20.211 -8.834 1.00 47.59 244 ARG A O 1
ATOM 2052 N N . ASP A 1 245 ? -19.963 -19.668 -9.186 1.00 59.62 245 ASP A N 1
ATOM 2053 C CA . ASP A 1 245 ? -19.955 -18.635 -8.139 1.00 59.62 245 ASP A CA 1
ATOM 2054 C C . ASP A 1 245 ? -19.227 -17.325 -8.479 1.00 59.62 245 ASP A C 1
ATOM 2056 O O . ASP A 1 245 ? -18.228 -16.939 -7.875 1.00 59.62 245 ASP A O 1
ATOM 2060 N N . LYS A 1 246 ? -19.766 -16.589 -9.457 1.00 63.56 246 LYS A N 1
ATOM 2061 C CA . LYS A 1 246 ? -19.259 -15.257 -9.850 1.00 63.56 246 LYS A CA 1
ATOM 2062 C C . LYS A 1 246 ? -19.349 -14.197 -8.736 1.00 63.56 246 LYS A C 1
ATOM 2064 O O . LYS A 1 246 ? -18.712 -13.151 -8.844 1.00 63.56 246 LYS A O 1
ATOM 2069 N N . ASP A 1 247 ? -20.118 -14.469 -7.684 1.00 71.75 247 ASP A N 1
ATOM 2070 C CA . ASP A 1 247 ? -20.370 -13.562 -6.560 1.00 71.75 247 ASP A CA 1
ATOM 2071 C C . ASP A 1 247 ? -19.569 -13.914 -5.298 1.00 71.75 247 ASP A C 1
ATOM 2073 O O . ASP A 1 247 ? -19.768 -13.294 -4.248 1.00 71.75 247 ASP A O 1
ATOM 2077 N N . LEU A 1 248 ? -18.667 -14.896 -5.387 1.00 83.81 248 LEU A N 1
ATOM 2078 C CA . LEU A 1 248 ? -17.836 -15.313 -4.269 1.00 83.81 248 LEU A CA 1
ATOM 2079 C C . LEU A 1 248 ? -16.658 -14.354 -4.058 1.00 83.81 248 LEU A C 1
ATOM 2081 O O . LEU A 1 248 ? -15.812 -14.179 -4.932 1.00 83.81 248 LEU A O 1
ATOM 2085 N N . TYR A 1 249 ? -16.577 -13.800 -2.853 1.00 89.44 249 TYR A N 1
ATOM 2086 C CA . TYR A 1 249 ? -15.417 -13.097 -2.323 1.00 89.44 249 TYR A CA 1
ATOM 2087 C C . TYR A 1 249 ? -14.574 -14.034 -1.457 1.00 89.44 249 TYR A C 1
ATOM 2089 O O . TYR A 1 249 ? -15.110 -14.810 -0.657 1.00 89.44 249 TYR A O 1
ATOM 2097 N N . THR A 1 250 ? -13.251 -13.930 -1.578 1.00 91.94 250 THR A N 1
ATOM 2098 C CA . THR A 1 250 ? -12.298 -14.673 -0.747 1.00 91.94 250 THR A CA 1
ATOM 2099 C C . THR A 1 250 ? -11.300 -13.742 -0.077 1.00 91.94 250 THR A C 1
ATOM 2101 O O . THR A 1 250 ? -10.736 -12.885 -0.751 1.00 91.94 250 THR A O 1
ATOM 2104 N N . LEU A 1 251 ? -11.045 -13.943 1.215 1.00 94.25 251 LEU A N 1
ATOM 2105 C CA . LEU A 1 251 ? -9.943 -13.318 1.946 1.00 94.25 251 LEU A CA 1
ATOM 2106 C C . LEU A 1 251 ? -9.020 -14.410 2.465 1.00 94.25 251 LEU A C 1
ATOM 2108 O O . LEU A 1 251 ? -9.427 -15.194 3.320 1.00 94.25 251 LEU A O 1
ATOM 2112 N N . GLU A 1 252 ? -7.799 -14.453 1.949 1.00 95.00 252 GLU A N 1
ATOM 2113 C CA . GLU A 1 252 ? -6.725 -15.310 2.437 1.00 95.00 252 GLU A CA 1
ATOM 2114 C C . GLU A 1 252 ? -5.852 -14.505 3.404 1.00 95.00 252 GLU A C 1
ATOM 2116 O O . GLU A 1 252 ? -5.184 -13.547 3.009 1.00 95.00 252 GLU A O 1
ATOM 2121 N N . LEU A 1 253 ? -5.896 -14.869 4.685 1.00 93.38 253 LEU A N 1
ATOM 2122 C CA . LEU A 1 253 ? -4.953 -14.378 5.681 1.00 93.38 253 LEU A CA 1
ATOM 2123 C C . LEU A 1 253 ? -3.681 -15.223 5.571 1.00 93.38 253 LEU A C 1
ATOM 2125 O O . LEU A 1 253 ? -3.758 -16.441 5.713 1.00 93.38 253 LEU A O 1
ATOM 2129 N N . VAL A 1 254 ? -2.544 -14.587 5.291 1.00 95.06 254 VAL A N 1
ATOM 2130 C CA . VAL A 1 254 ? -1.269 -15.249 4.980 1.00 95.06 254 VAL A CA 1
ATOM 2131 C C . VAL A 1 254 ? -0.236 -14.892 6.045 1.00 95.06 254 VAL A C 1
ATOM 2133 O O . VAL A 1 254 ? 0.065 -13.717 6.256 1.00 95.06 254 VAL A O 1
ATOM 2136 N N . SER A 1 255 ? 0.369 -15.886 6.689 1.00 95.25 255 SER A N 1
ATOM 2137 C CA . SER A 1 255 ? 1.484 -15.623 7.606 1.00 95.25 255 SER A CA 1
ATOM 2138 C C . SER A 1 255 ? 2.732 -15.193 6.831 1.00 95.25 255 SER A C 1
ATOM 2140 O O . SER A 1 255 ? 3.041 -15.742 5.772 1.00 95.25 255 SER A O 1
ATOM 2142 N N . HIS A 1 256 ? 3.531 -14.274 7.383 1.00 95.81 256 HIS A N 1
ATOM 2143 C CA . HIS A 1 256 ? 4.857 -13.950 6.841 1.00 95.81 256 HIS A CA 1
ATOM 2144 C C . HIS A 1 256 ? 5.736 -15.199 6.625 1.00 95.81 256 HIS A C 1
ATOM 2146 O O . HIS A 1 256 ? 6.525 -15.236 5.681 1.00 95.81 256 HIS A O 1
ATOM 2152 N N . SER A 1 257 ? 5.570 -16.239 7.449 1.00 95.06 257 SER A N 1
ATOM 2153 C CA . SER A 1 257 ? 6.293 -17.517 7.323 1.00 95.06 257 SER A CA 1
ATOM 2154 C C . SER A 1 257 ? 5.941 -18.336 6.076 1.00 95.06 257 SER A C 1
ATOM 2156 O O . SER A 1 257 ? 6.674 -19.258 5.721 1.00 95.06 257 SER A O 1
ATOM 2158 N N . GLU A 1 258 ? 4.857 -17.997 5.375 1.00 94.44 258 GLU A N 1
ATOM 2159 C CA . GLU A 1 258 ? 4.431 -18.707 4.165 1.00 94.44 258 GLU A CA 1
ATOM 2160 C C . GLU A 1 258 ? 5.138 -18.227 2.893 1.00 94.44 258 GLU A C 1
ATOM 2162 O O . GLU A 1 258 ? 5.166 -18.960 1.904 1.00 94.44 258 GLU A O 1
ATOM 2167 N N . PHE A 1 259 ? 5.711 -17.017 2.895 1.00 95.56 259 PHE A N 1
ATOM 2168 C CA . PHE A 1 259 ? 6.347 -16.430 1.705 1.00 95.56 259 PHE A CA 1
ATOM 2169 C C . PHE A 1 259 ? 7.761 -15.873 1.945 1.00 95.56 259 PHE A C 1
ATOM 2171 O O . PHE A 1 259 ? 8.509 -15.643 0.989 1.00 95.56 259 PHE A O 1
ATOM 2178 N N . VAL A 1 260 ? 8.169 -15.698 3.204 1.00 95.62 260 VAL A N 1
ATOM 2179 C CA . VAL A 1 260 ? 9.524 -15.284 3.602 1.00 95.62 260 VAL A CA 1
ATOM 2180 C C . VAL A 1 260 ? 10.316 -16.494 4.107 1.00 95.62 260 VAL A C 1
ATOM 2182 O O . VAL A 1 260 ? 9.748 -17.406 4.701 1.00 95.62 260 VAL A O 1
ATOM 2185 N N . ASP A 1 261 ? 11.641 -16.511 3.914 1.00 93.81 261 ASP A N 1
ATOM 2186 C CA . ASP A 1 261 ? 12.494 -17.509 4.571 1.00 93.81 261 ASP A CA 1
ATOM 2187 C C . ASP A 1 261 ? 12.383 -17.375 6.101 1.00 93.81 261 ASP A C 1
ATOM 2189 O O . ASP A 1 261 ? 12.621 -16.311 6.678 1.00 93.81 261 ASP A O 1
ATOM 2193 N N . ASN A 1 262 ? 12.070 -18.481 6.779 1.00 93.12 262 ASN A N 1
ATOM 2194 C CA . ASN A 1 262 ? 11.982 -18.551 8.237 1.00 93.12 262 ASN A CA 1
ATOM 2195 C C . ASN A 1 262 ? 13.255 -18.062 8.946 1.00 93.12 262 ASN A C 1
ATOM 2197 O O . ASN A 1 262 ? 13.173 -17.549 10.061 1.00 93.12 262 ASN A O 1
ATOM 2201 N N . LYS A 1 263 ? 14.430 -18.174 8.314 1.00 94.62 263 LYS A N 1
ATOM 2202 C CA . LYS A 1 263 ? 15.694 -17.640 8.855 1.00 94.62 263 LYS A CA 1
ATOM 2203 C C . LYS A 1 263 ? 15.717 -16.112 8.902 1.00 94.62 263 LYS A C 1
ATOM 2205 O O . LYS A 1 263 ? 16.393 -15.534 9.753 1.00 94.62 263 LYS A O 1
ATOM 2210 N N . SER A 1 264 ? 14.984 -15.463 8.003 1.00 95.00 264 SER A N 1
ATOM 2211 C CA . SER A 1 264 ? 14.888 -14.009 7.901 1.00 95.00 264 SER A CA 1
ATOM 2212 C C . SER A 1 264 ? 13.813 -13.424 8.813 1.00 95.00 264 SER A C 1
ATOM 2214 O O . SER A 1 264 ? 13.801 -12.212 9.010 1.00 95.00 264 SER A O 1
ATOM 2216 N N . LEU A 1 265 ? 12.957 -14.237 9.439 1.00 95.06 265 LEU A N 1
ATOM 2217 C CA . LEU A 1 265 ? 11.927 -13.776 10.374 1.00 95.06 265 LEU A CA 1
ATOM 2218 C C . LEU A 1 265 ? 12.465 -13.568 11.806 1.00 95.06 265 LEU A C 1
ATOM 2220 O O . LEU A 1 265 ? 13.521 -14.101 12.161 1.00 95.06 265 LEU A O 1
ATOM 2224 N N . PRO A 1 266 ? 11.814 -12.724 12.633 1.00 95.50 266 PRO A N 1
ATOM 2225 C CA . PRO A 1 266 ? 10.736 -11.789 12.277 1.00 95.50 266 PRO A CA 1
ATOM 2226 C C . PRO A 1 266 ? 11.253 -10.625 11.413 1.00 95.50 266 PRO A C 1
ATOM 2228 O O . PRO A 1 266 ? 12.453 -10.351 11.422 1.00 95.50 266 PRO A O 1
ATOM 2231 N N . LEU A 1 267 ? 10.363 -9.948 10.683 1.00 95.12 267 LEU A N 1
ATOM 2232 C CA . LEU A 1 267 ? 10.657 -8.745 9.893 1.00 95.12 267 LEU A CA 1
ATOM 2233 C C . LEU A 1 267 ? 9.748 -7.593 10.330 1.00 95.12 267 LEU A C 1
ATOM 2235 O O . LEU A 1 267 ? 8.576 -7.811 10.628 1.00 95.12 267 LEU A O 1
ATOM 2239 N N . PHE A 1 268 ? 10.291 -6.375 10.326 1.00 94.69 268 PHE A N 1
ATOM 2240 C CA . PHE A 1 268 ? 9.602 -5.144 10.738 1.00 94.69 268 PHE A CA 1
ATOM 2241 C C . PHE A 1 268 ? 9.766 -4.033 9.688 1.00 94.69 268 PHE A C 1
ATOM 2243 O O . PHE A 1 268 ? 9.751 -2.844 10.000 1.00 94.69 268 PHE A O 1
ATOM 2250 N N . ASN A 1 269 ? 9.996 -4.430 8.436 1.00 89.44 269 ASN A N 1
ATOM 2251 C CA . ASN A 1 269 ? 10.253 -3.546 7.309 1.00 89.44 269 ASN A CA 1
ATOM 2252 C C . ASN A 1 269 ? 9.455 -4.020 6.095 1.00 89.44 269 ASN A C 1
ATOM 2254 O O . ASN A 1 269 ? 9.647 -5.155 5.646 1.00 89.44 269 ASN A O 1
ATOM 2258 N N . SER A 1 270 ? 8.625 -3.139 5.535 1.00 90.81 270 SER A N 1
ATOM 2259 C CA . SER A 1 270 ? 7.865 -3.437 4.322 1.00 90.81 270 SER A CA 1
ATOM 2260 C C . SER A 1 270 ? 8.789 -3.764 3.152 1.00 90.81 270 SER A C 1
ATOM 2262 O O . SER A 1 270 ? 8.542 -4.753 2.482 1.00 90.81 270 SER A O 1
ATOM 2264 N N . ASP A 1 271 ? 9.915 -3.059 2.965 1.00 92.88 271 ASP A N 1
ATOM 2265 C CA . ASP A 1 271 ? 10.818 -3.309 1.828 1.00 92.88 271 ASP A CA 1
ATOM 2266 C C . ASP A 1 271 ? 11.346 -4.765 1.826 1.00 92.88 271 ASP A C 1
ATOM 2268 O O . ASP A 1 271 ? 11.604 -5.351 0.775 1.00 92.88 271 ASP A O 1
ATOM 2272 N N . ALA A 1 272 ? 11.549 -5.366 3.007 1.00 95.75 272 ALA A N 1
ATOM 2273 C CA . ALA A 1 272 ? 11.994 -6.756 3.126 1.00 95.75 272 ALA A CA 1
ATOM 2274 C C . ALA A 1 272 ? 10.865 -7.738 2.775 1.00 95.75 272 ALA A C 1
ATOM 2276 O O . ALA A 1 272 ? 11.085 -8.676 2.009 1.00 95.75 272 ALA A O 1
ATOM 2277 N N . LEU A 1 273 ? 9.648 -7.489 3.265 1.00 96.81 273 LEU A N 1
ATOM 2278 C CA . LEU A 1 273 ? 8.459 -8.283 2.941 1.00 96.81 273 LEU A CA 1
ATOM 2279 C C . LEU A 1 273 ? 8.095 -8.177 1.450 1.00 96.81 273 LEU A C 1
ATOM 2281 O O . LEU A 1 273 ? 7.873 -9.189 0.790 1.00 96.81 273 LEU A O 1
ATOM 2285 N N . GLU A 1 274 ? 8.128 -6.968 0.891 1.00 96.81 274 GLU A N 1
ATOM 2286 C CA . GLU A 1 274 ? 7.883 -6.649 -0.522 1.00 96.81 274 GLU A CA 1
ATOM 2287 C C . GLU A 1 274 ? 8.862 -7.346 -1.468 1.00 96.81 274 GLU A C 1
ATOM 2289 O O . GLU A 1 274 ? 8.511 -7.641 -2.607 1.00 96.81 274 GLU A O 1
ATOM 2294 N N . SER A 1 275 ? 10.070 -7.678 -1.002 1.00 97.12 275 SER A N 1
ATOM 2295 C CA . SER A 1 275 ? 11.012 -8.484 -1.788 1.00 97.12 275 SER A CA 1
ATOM 2296 C C . SER A 1 275 ? 10.581 -9.947 -1.948 1.00 97.12 275 SER A C 1
ATOM 2298 O O . SER A 1 275 ? 11.201 -10.681 -2.717 1.00 97.12 275 SER A O 1
ATOM 2300 N N . ARG A 1 276 ? 9.535 -10.383 -1.231 1.00 97.69 276 ARG A N 1
ATOM 2301 C CA . ARG A 1 276 ? 9.074 -11.775 -1.167 1.00 97.69 276 ARG A CA 1
ATOM 2302 C C . ARG A 1 276 ? 7.588 -11.978 -1.477 1.00 97.69 276 ARG A C 1
ATOM 2304 O O . ARG A 1 276 ? 7.188 -13.125 -1.642 1.00 97.69 276 ARG A O 1
ATOM 2311 N N . ILE A 1 277 ? 6.766 -10.929 -1.582 1.00 97.19 277 ILE A N 1
ATOM 2312 C CA . ILE A 1 277 ? 5.297 -11.054 -1.744 1.00 97.19 277 ILE A CA 1
ATOM 2313 C C . ILE A 1 277 ? 4.859 -11.926 -2.933 1.00 97.19 277 ILE A C 1
ATOM 2315 O O . ILE A 1 277 ? 3.820 -12.576 -2.879 1.00 97.19 277 ILE A O 1
ATOM 2319 N N . HIS A 1 278 ? 5.657 -12.011 -3.999 1.00 97.44 278 HIS A N 1
ATOM 2320 C CA . HIS A 1 278 ? 5.366 -12.873 -5.150 1.00 97.44 278 HIS A CA 1
ATOM 2321 C C . HIS A 1 278 ? 5.497 -14.375 -4.857 1.00 97.44 278 HIS A C 1
ATOM 2323 O O . HIS A 1 278 ? 5.074 -15.183 -5.682 1.00 97.44 278 HIS A O 1
ATOM 2329 N N . HIS A 1 279 ? 6.031 -14.761 -3.695 1.00 97.62 279 HIS A N 1
ATOM 2330 C CA . HIS A 1 279 ? 6.060 -16.146 -3.211 1.00 97.62 279 HIS A CA 1
ATOM 2331 C C . HIS A 1 279 ? 4.776 -16.565 -2.489 1.00 97.62 279 HIS A C 1
ATOM 2333 O O . HIS A 1 279 ? 4.623 -17.749 -2.192 1.00 97.62 279 HIS A O 1
ATOM 2339 N N . ILE A 1 280 ? 3.824 -15.649 -2.261 1.00 97.12 280 ILE A N 1
ATOM 2340 C CA . ILE A 1 280 ? 2.497 -16.015 -1.751 1.00 97.12 280 ILE A CA 1
ATOM 2341 C C . ILE A 1 280 ? 1.869 -17.016 -2.729 1.00 97.12 280 ILE A C 1
ATOM 2343 O O . ILE A 1 280 ? 1.708 -16.748 -3.929 1.00 97.12 280 ILE A O 1
ATOM 2347 N N . LYS A 1 281 ? 1.565 -18.210 -2.213 1.00 91.62 281 LYS A N 1
ATOM 2348 C CA . LYS A 1 281 ? 1.284 -19.405 -3.014 1.00 91.62 281 LYS A CA 1
ATOM 2349 C C . LYS A 1 281 ? 0.113 -19.202 -3.973 1.00 91.62 281 LYS A C 1
ATOM 2351 O O . LYS A 1 281 ? 0.275 -19.428 -5.172 1.00 91.62 281 LYS A O 1
ATOM 2356 N N . ASN A 1 282 ? -1.020 -18.741 -3.449 1.00 93.06 282 ASN A N 1
ATOM 2357 C CA . ASN A 1 282 ? -2.265 -18.585 -4.200 1.00 93.06 282 ASN A CA 1
ATOM 2358 C C . ASN A 1 282 ? -2.434 -17.187 -4.815 1.00 93.06 282 ASN A C 1
ATOM 2360 O O . ASN A 1 282 ? -3.479 -16.914 -5.395 1.00 93.06 282 ASN A O 1
ATOM 2364 N N . LEU A 1 283 ? -1.439 -16.302 -4.704 1.00 95.69 283 LEU A N 1
ATOM 2365 C CA . LEU A 1 283 ? -1.492 -14.990 -5.346 1.00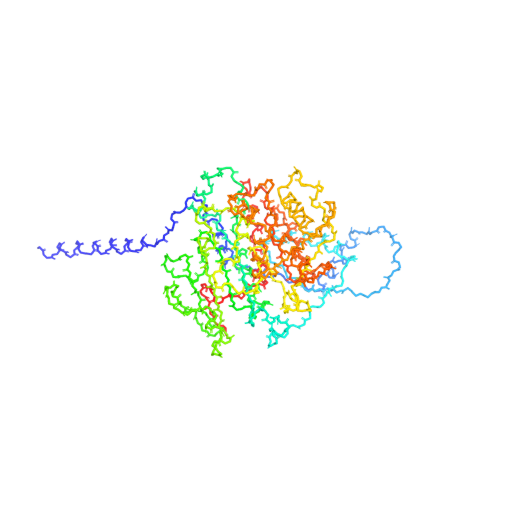 95.69 283 LEU A CA 1
ATOM 2366 C C . LEU A 1 283 ? -1.411 -15.157 -6.870 1.00 95.69 283 LEU A C 1
ATOM 2368 O O . LEU A 1 283 ? -0.474 -15.797 -7.375 1.00 95.69 283 LEU A O 1
ATOM 2372 N N . GLY A 1 284 ? -2.382 -14.587 -7.578 1.00 94.94 284 GLY A N 1
ATOM 2373 C CA . GLY A 1 284 ? -2.483 -14.573 -9.030 1.00 94.94 284 GLY A CA 1
ATOM 2374 C C . GLY A 1 284 ? -1.348 -13.796 -9.696 1.00 94.94 284 GLY A C 1
ATOM 2375 O O . GLY A 1 284 ? -0.551 -13.110 -9.048 1.00 94.94 284 GLY A O 1
ATOM 2376 N N . ASN A 1 285 ? -1.238 -13.910 -11.024 1.00 97.12 285 ASN A N 1
ATOM 2377 C CA . ASN A 1 285 ? -0.179 -13.196 -11.739 1.00 97.12 285 ASN A CA 1
ATOM 2378 C C . ASN A 1 285 ? -0.373 -11.678 -11.677 1.00 97.12 285 ASN A C 1
ATOM 2380 O O . ASN A 1 285 ? 0.610 -10.961 -11.542 1.00 97.12 285 ASN A O 1
ATOM 2384 N N . CYS A 1 286 ? -1.613 -11.199 -11.743 1.00 97.75 286 CYS A N 1
ATOM 2385 C CA . CYS A 1 286 ? -1.940 -9.782 -11.674 1.00 97.75 286 CYS A CA 1
ATOM 2386 C C . CYS A 1 286 ? -2.547 -9.448 -10.318 1.00 97.75 286 CYS A C 1
ATOM 2388 O O . CYS A 1 286 ? -3.592 -9.985 -9.951 1.00 97.75 286 CYS A O 1
ATOM 2390 N N . PHE A 1 287 ? -1.922 -8.522 -9.599 1.00 98.31 287 PHE A N 1
ATOM 2391 C CA . PHE A 1 287 ? -2.426 -8.070 -8.311 1.00 98.31 287 PHE A CA 1
ATOM 2392 C C . PHE A 1 287 ? -2.143 -6.586 -8.093 1.00 98.31 287 PHE A C 1
ATOM 2394 O O . PHE A 1 287 ? -1.225 -6.007 -8.676 1.00 98.31 287 PHE A O 1
ATOM 2401 N N . VAL A 1 288 ? -2.955 -5.965 -7.250 1.00 98.38 288 VAL A N 1
ATOM 2402 C CA . VAL A 1 288 ? -2.800 -4.588 -6.801 1.00 98.38 288 VAL A CA 1
ATOM 2403 C C . VAL A 1 288 ? -2.381 -4.626 -5.340 1.00 98.38 288 VAL A C 1
ATOM 2405 O O . VAL A 1 288 ? -3.069 -5.198 -4.497 1.00 98.38 288 VAL A O 1
ATOM 2408 N N . TYR A 1 289 ? -1.230 -4.041 -5.047 1.00 98.00 289 TYR A N 1
ATOM 2409 C CA . TYR A 1 289 ? -0.685 -3.936 -3.707 1.00 98.00 289 TYR A CA 1
ATOM 2410 C C . TYR A 1 289 ? -1.067 -2.586 -3.090 1.00 98.00 289 TYR A C 1
ATOM 2412 O O . TYR A 1 289 ? -0.696 -1.530 -3.609 1.00 98.00 289 TYR A O 1
ATOM 2420 N N . PHE A 1 290 ? -1.826 -2.641 -1.997 1.00 96.12 290 PHE A N 1
ATOM 2421 C CA . PHE A 1 290 ? -2.437 -1.494 -1.320 1.00 96.12 290 PHE A CA 1
ATOM 2422 C C . PHE A 1 290 ? -1.655 -1.014 -0.094 1.00 96.12 290 PHE A C 1
ATOM 2424 O O . PHE A 1 290 ? -2.078 -0.041 0.530 1.00 96.12 290 PHE A O 1
ATOM 2431 N N . ASN A 1 291 ? -0.552 -1.685 0.277 1.00 86.06 291 ASN A N 1
ATOM 2432 C CA . ASN A 1 291 ? 0.019 -1.554 1.627 1.00 86.06 291 ASN A CA 1
ATOM 2433 C C . ASN A 1 291 ? -1.129 -1.544 2.673 1.00 86.06 291 ASN A C 1
ATOM 2435 O O . ASN A 1 291 ? -2.131 -2.193 2.405 1.00 86.06 291 ASN A O 1
ATOM 2439 N N . ASP A 1 292 ? -1.061 -0.863 3.815 1.00 82.88 292 ASP A N 1
ATOM 2440 C CA . ASP A 1 292 ? -2.213 -0.655 4.715 1.00 82.88 292 ASP A CA 1
ATOM 2441 C C . ASP A 1 292 ? -2.788 0.776 4.676 1.00 82.88 292 ASP A C 1
ATOM 2443 O O . ASP A 1 292 ? -3.852 1.042 5.246 1.00 82.88 292 ASP A O 1
ATOM 2447 N N . ASP A 1 293 ? -2.120 1.688 3.966 1.00 88.94 293 ASP A N 1
ATOM 2448 C CA . ASP A 1 293 ? -2.381 3.128 3.946 1.00 88.94 293 ASP A CA 1
ATOM 2449 C C . ASP A 1 293 ? -2.944 3.671 2.618 1.00 88.94 293 ASP A C 1
ATOM 2451 O O . ASP A 1 293 ? -3.297 4.855 2.559 1.00 88.94 293 ASP A O 1
ATOM 2455 N N . PHE A 1 294 ? -3.090 2.843 1.572 1.00 95.44 294 PHE A N 1
ATOM 2456 C CA . PHE A 1 294 ? -3.755 3.235 0.321 1.00 95.44 294 PHE A CA 1
ATOM 2457 C C . PHE A 1 294 ? -5.247 2.879 0.308 1.00 95.44 294 PHE A C 1
ATOM 2459 O O . PHE A 1 294 ? -5.649 1.794 0.722 1.00 95.44 294 PHE A O 1
ATOM 2466 N N . LEU A 1 295 ? -6.089 3.779 -0.200 1.00 96.12 295 LEU A N 1
ATOM 2467 C CA . LEU A 1 295 ? -7.531 3.586 -0.348 1.00 96.12 295 LEU A CA 1
ATOM 2468 C C . LEU A 1 295 ? -8.008 4.075 -1.713 1.00 96.12 295 LEU A C 1
ATOM 2470 O O . LEU A 1 295 ? -7.700 5.199 -2.115 1.00 96.12 295 LEU A O 1
ATOM 2474 N N . LEU A 1 296 ? -8.904 3.317 -2.345 1.00 96.00 296 LEU A N 1
ATOM 2475 C CA . LEU A 1 296 ? -9.685 3.840 -3.462 1.00 96.00 296 LEU A CA 1
ATOM 2476 C C . LEU A 1 296 ? -10.725 4.849 -2.954 1.00 96.00 296 LEU A C 1
ATOM 2478 O O . LEU A 1 296 ? -11.377 4.647 -1.931 1.00 96.00 296 LEU A O 1
ATOM 2482 N N . ALA A 1 297 ? -10.931 5.935 -3.689 1.00 93.12 297 ALA A N 1
ATOM 2483 C CA . ALA A 1 297 ? -11.838 7.012 -3.286 1.00 93.12 297 ALA A CA 1
ATOM 2484 C C . ALA A 1 297 ? -12.993 7.259 -4.268 1.00 93.12 297 ALA A C 1
ATOM 2486 O O . ALA A 1 297 ? -13.883 8.064 -3.985 1.00 93.12 297 ALA A O 1
ATOM 2487 N N . ARG A 1 298 ? -13.032 6.541 -5.397 1.00 89.62 298 ARG A N 1
ATOM 2488 C CA . ARG A 1 298 ? -14.123 6.599 -6.384 1.00 89.62 298 ARG A CA 1
ATOM 2489 C C . ARG A 1 298 ? -14.178 5.330 -7.235 1.00 89.62 298 ARG A C 1
ATOM 2491 O O . ARG A 1 298 ? -13.163 4.650 -7.300 1.00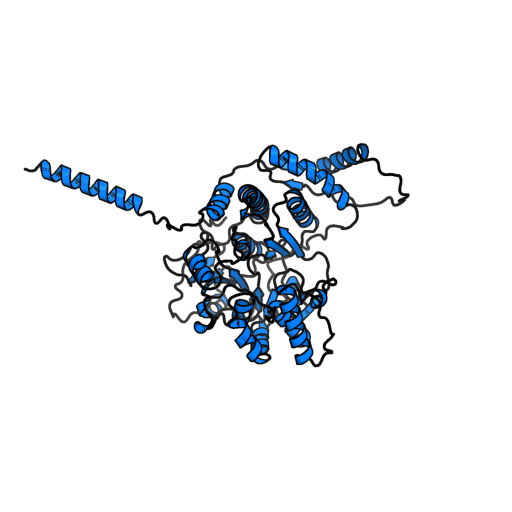 89.62 298 ARG A O 1
ATOM 2498 N N . PRO A 1 299 ? -15.295 5.045 -7.940 1.00 91.12 299 PRO A N 1
ATOM 2499 C CA . PRO A 1 299 ? -15.404 3.886 -8.824 1.00 91.12 299 PRO A CA 1
ATOM 2500 C C . PRO A 1 299 ? -14.226 3.789 -9.797 1.00 91.12 299 PRO A C 1
ATOM 2502 O O . PRO A 1 299 ? -14.006 4.696 -10.602 1.00 91.12 299 PRO A O 1
ATOM 2505 N N . THR A 1 300 ? -13.483 2.691 -9.711 1.00 91.44 300 THR A N 1
ATOM 2506 C CA . THR A 1 300 ? -12.218 2.466 -10.410 1.00 91.44 300 THR A CA 1
ATOM 2507 C C . THR A 1 300 ? -12.441 1.454 -11.529 1.00 91.44 300 THR A C 1
ATOM 2509 O O . THR A 1 300 ? -12.947 0.375 -11.255 1.00 91.44 300 THR A O 1
ATOM 2512 N N . PRO A 1 301 ? -12.135 1.773 -12.797 1.00 90.88 301 PRO A N 1
ATOM 2513 C CA . PRO A 1 301 ? -12.185 0.805 -13.893 1.00 90.88 301 PRO A CA 1
ATOM 2514 C C . PRO A 1 301 ? -10.869 0.021 -14.015 1.00 90.88 301 PRO A C 1
ATOM 2516 O O . PRO A 1 301 ? -9.820 0.500 -13.592 1.00 90.88 301 PRO A O 1
ATOM 2519 N N . ILE A 1 302 ? -10.867 -1.115 -14.724 1.00 91.94 302 ILE A N 1
ATOM 2520 C CA . ILE A 1 302 ? -9.626 -1.848 -15.061 1.00 91.94 302 ILE A CA 1
ATOM 2521 C C . ILE A 1 302 ? -8.604 -0.966 -15.772 1.00 91.94 302 ILE A C 1
ATOM 2523 O O . ILE A 1 302 ? -7.410 -1.119 -15.538 1.00 91.94 302 ILE A O 1
ATOM 2527 N N . SER A 1 303 ? -9.055 0.012 -16.563 1.00 91.00 303 SER A N 1
ATOM 2528 C CA . SER A 1 303 ? -8.169 0.956 -17.249 1.00 91.00 303 SER A CA 1
ATOM 2529 C C . SER A 1 303 ? -7.311 1.822 -16.311 1.00 91.00 303 SER A C 1
ATOM 2531 O O . SER A 1 303 ? -6.296 2.385 -16.733 1.00 91.00 303 SER A O 1
ATOM 2533 N N . TYR A 1 304 ? -7.691 1.918 -15.031 1.00 92.00 304 TYR A N 1
ATOM 2534 C CA . TYR A 1 304 ? -6.870 2.528 -13.989 1.00 92.00 304 TYR A CA 1
ATOM 2535 C C . TYR A 1 304 ? -5.634 1.675 -13.671 1.00 92.00 304 TYR A C 1
ATOM 2537 O O . TYR A 1 304 ? -4.556 2.240 -13.513 1.00 92.00 304 TYR A O 1
ATOM 2545 N N . PHE A 1 305 ? -5.775 0.346 -13.640 1.00 94.81 305 PHE A N 1
ATOM 2546 C CA . PHE A 1 305 ? -4.702 -0.608 -13.332 1.00 94.81 305 PHE A CA 1
ATOM 2547 C C . PHE A 1 305 ? -3.933 -1.062 -14.581 1.00 94.81 305 PHE A C 1
ATOM 2549 O O . PHE A 1 305 ? -2.722 -1.270 -14.527 1.00 94.81 305 PHE A O 1
ATOM 2556 N N . PHE A 1 306 ? -4.609 -1.170 -15.730 1.00 95.00 306 PHE A N 1
ATOM 2557 C CA . PHE A 1 306 ? -4.042 -1.646 -16.991 1.00 95.00 306 PHE A CA 1
ATOM 2558 C C . PHE A 1 306 ? -4.389 -0.727 -18.159 1.00 95.00 306 PHE A C 1
ATOM 2560 O O . PHE A 1 306 ? -5.549 -0.466 -18.447 1.00 95.00 306 PHE A O 1
ATOM 2567 N N . LYS A 1 307 ? -3.386 -0.271 -18.907 1.00 92.12 307 LYS A N 1
ATOM 2568 C CA . LYS A 1 307 ? -3.566 0.617 -20.059 1.00 92.12 307 LYS A CA 1
ATOM 2569 C C . LYS A 1 307 ? -2.832 0.053 -21.265 1.00 92.12 307 LYS A C 1
ATOM 2571 O O . LYS A 1 307 ? -1.630 -0.189 -21.206 1.00 92.12 307 LYS A O 1
ATOM 2576 N N . TYR A 1 308 ? -3.564 -0.164 -22.358 1.00 93.25 308 TYR A N 1
ATOM 2577 C CA . TYR A 1 308 ? -3.055 -0.807 -23.579 1.00 93.25 308 TYR A CA 1
ATOM 2578 C C . TYR A 1 308 ? -2.450 -2.202 -23.330 1.00 93.25 308 TYR A C 1
ATOM 2580 O O . TYR A 1 308 ? -1.392 -2.525 -23.867 1.00 93.25 308 TYR A O 1
ATOM 2588 N N . GLY A 1 309 ? -3.096 -3.003 -22.474 1.00 92.50 309 GLY A N 1
ATOM 2589 C CA . GLY A 1 309 ? -2.631 -4.349 -22.116 1.00 92.50 309 GLY A CA 1
ATOM 2590 C C . GLY A 1 309 ? -1.371 -4.375 -21.244 1.00 92.50 309 GLY A C 1
ATOM 2591 O O . GLY A 1 309 ? -0.719 -5.406 -21.158 1.00 92.50 309 GLY A O 1
ATOM 2592 N N . LYS A 1 310 ? -0.995 -3.246 -20.632 1.00 96.56 310 LYS A N 1
ATOM 2593 C CA . LYS A 1 310 ? 0.200 -3.096 -19.788 1.00 96.56 310 LYS A CA 1
ATOM 2594 C C . LYS A 1 310 ? -0.177 -2.565 -18.420 1.00 96.56 310 LYS A C 1
ATOM 2596 O O . LYS A 1 310 ? -1.133 -1.800 -18.320 1.00 96.56 310 LYS A O 1
ATOM 2601 N N . VAL A 1 311 ? 0.624 -2.867 -17.403 1.00 97.19 311 VAL A N 1
ATOM 2602 C CA . VAL A 1 311 ? 0.514 -2.248 -16.074 1.00 97.19 311 VAL A CA 1
ATOM 2603 C C . VAL A 1 311 ? 0.525 -0.727 -16.214 1.00 97.19 311 VAL A C 1
ATOM 2605 O O . VAL A 1 311 ? 1.449 -0.155 -16.793 1.00 97.19 311 VAL A O 1
ATOM 2608 N N . HIS A 1 312 ? -0.496 -0.054 -15.705 1.00 94.31 312 HIS A N 1
ATOM 2609 C CA . HIS A 1 312 ? -0.590 1.395 -15.744 1.00 94.31 312 HIS A CA 1
ATOM 2610 C C . HIS A 1 312 ? 0.094 1.977 -14.506 1.00 94.31 312 HIS A C 1
ATOM 2612 O O . HIS A 1 312 ? -0.361 1.788 -13.382 1.00 94.31 312 HIS A O 1
ATOM 2618 N N . ARG A 1 313 ? 1.209 2.683 -14.709 1.00 91.94 313 ARG A N 1
ATOM 2619 C CA . ARG A 1 313 ? 1.957 3.329 -13.626 1.00 91.94 313 ARG A CA 1
ATOM 2620 C C . ARG A 1 313 ? 1.855 4.845 -13.681 1.00 91.94 313 ARG A C 1
ATOM 2622 O O . ARG A 1 313 ? 2.017 5.444 -14.747 1.00 91.94 313 ARG A O 1
ATOM 2629 N N . TYR A 1 314 ? 1.655 5.443 -12.513 1.00 90.12 314 TYR A N 1
ATOM 2630 C CA . TYR A 1 314 ? 1.529 6.883 -12.317 1.00 90.12 314 TYR A CA 1
ATOM 2631 C C . TYR A 1 314 ? 2.804 7.433 -11.690 1.00 90.12 314 TYR A C 1
ATOM 2633 O O . TYR A 1 314 ? 3.336 6.847 -10.747 1.00 90.12 314 TYR A O 1
ATOM 2641 N N . CYS A 1 315 ? 3.307 8.542 -12.225 1.00 87.56 315 CYS A N 1
ATOM 2642 C CA . CYS A 1 315 ? 4.562 9.132 -11.772 1.00 87.56 315 CYS A CA 1
ATOM 2643 C C . CYS A 1 315 ? 4.413 10.610 -11.446 1.00 87.56 315 CYS A C 1
ATOM 2645 O O . CYS A 1 315 ? 3.759 11.356 -12.181 1.00 87.56 315 CYS A O 1
ATOM 2647 N N . SER A 1 316 ? 5.117 11.030 -10.399 1.00 78.44 316 SER A N 1
ATOM 2648 C CA . SER A 1 316 ? 5.315 12.435 -10.074 1.00 78.44 316 SER A CA 1
ATOM 2649 C C . SER A 1 316 ? 6.502 13.006 -10.852 1.00 78.44 316 SER A C 1
ATOM 2651 O O . SER A 1 316 ? 7.502 12.322 -11.089 1.00 78.44 316 SER A O 1
ATOM 2653 N N . ILE A 1 317 ? 6.382 14.270 -11.260 1.00 67.69 317 ILE A N 1
ATOM 2654 C CA . ILE A 1 317 ? 7.406 14.992 -12.028 1.00 67.69 317 ILE A CA 1
ATOM 2655 C C . ILE A 1 317 ? 8.453 15.633 -11.090 1.00 67.69 317 ILE A C 1
ATOM 2657 O O . ILE A 1 317 ? 9.587 15.848 -11.506 1.00 67.69 317 ILE A O 1
ATOM 2661 N N . ASP A 1 318 ? 8.119 15.852 -9.811 1.00 59.41 318 ASP A N 1
ATOM 2662 C CA . ASP A 1 318 ? 8.854 16.765 -8.914 1.00 59.41 318 ASP A CA 1
ATOM 2663 C C . ASP A 1 318 ? 9.762 16.082 -7.872 1.00 59.41 318 ASP A C 1
ATOM 2665 O O . ASP A 1 318 ? 10.038 16.651 -6.814 1.00 59.41 318 ASP A O 1
ATOM 2669 N N . TYR A 1 319 ? 10.247 14.863 -8.126 1.00 64.44 319 TYR A N 1
ATOM 2670 C CA . TYR A 1 319 ? 11.030 14.124 -7.127 1.00 64.44 319 TYR A CA 1
ATOM 2671 C C . TYR A 1 319 ? 12.450 13.778 -7.581 1.00 64.44 319 TYR A C 1
ATOM 2673 O O . TYR A 1 319 ? 12.650 12.965 -8.483 1.00 64.44 319 TYR A O 1
ATOM 2681 N N . ASP A 1 320 ? 13.434 14.348 -6.881 1.00 66.00 320 ASP A N 1
ATOM 2682 C CA . ASP A 1 320 ? 14.853 13.995 -6.977 1.00 66.00 320 ASP A CA 1
ATOM 2683 C C . ASP A 1 320 ? 15.283 13.235 -5.712 1.00 66.00 320 ASP A C 1
ATOM 2685 O O . ASP A 1 320 ? 15.548 13.820 -4.656 1.00 66.00 320 ASP A O 1
ATOM 2689 N N . ALA A 1 321 ? 15.337 11.905 -5.824 1.00 68.06 321 ALA A N 1
ATOM 2690 C CA . ALA A 1 321 ? 15.744 11.025 -4.732 1.00 68.06 321 ALA A CA 1
ATOM 2691 C C . ALA A 1 321 ? 17.225 11.199 -4.355 1.00 68.06 321 ALA A C 1
ATOM 2693 O O . ALA A 1 321 ? 17.589 11.029 -3.190 1.00 68.06 321 ALA A O 1
ATOM 2694 N N . GLN A 1 322 ? 18.093 11.526 -5.321 1.00 71.50 322 GLN A N 1
ATOM 2695 C CA . GLN A 1 322 ? 19.539 11.576 -5.095 1.00 71.50 322 GLN A CA 1
ATOM 2696 C C . GLN A 1 322 ? 19.928 12.748 -4.203 1.00 71.50 322 GLN A C 1
ATOM 2698 O O . GLN A 1 322 ? 20.786 12.593 -3.330 1.00 71.50 322 GLN A O 1
ATOM 2703 N N . LYS A 1 323 ? 19.242 13.885 -4.351 1.00 77.25 323 LYS A N 1
ATOM 2704 C CA . LYS A 1 323 ? 19.493 15.095 -3.559 1.00 77.25 323 LYS A CA 1
ATOM 2705 C C . LYS A 1 323 ? 19.493 14.851 -2.046 1.00 77.25 323 LYS A C 1
ATOM 2707 O O . LYS A 1 323 ? 20.275 15.470 -1.330 1.00 77.25 323 LYS A O 1
ATOM 2712 N N . TYR A 1 324 ? 18.654 13.943 -1.555 1.00 76.62 324 TYR A N 1
ATOM 2713 C CA . TYR A 1 324 ? 18.454 13.713 -0.120 1.00 76.62 324 TYR A CA 1
ATOM 2714 C C . TYR A 1 324 ? 18.822 12.289 0.340 1.00 76.62 324 TYR A C 1
ATOM 2716 O O . TYR A 1 324 ? 18.630 11.927 1.503 1.00 76.62 324 TYR A O 1
ATOM 2724 N N . ALA A 1 325 ? 19.428 11.487 -0.538 1.00 80.38 325 ALA A N 1
ATOM 2725 C CA . ALA A 1 325 ? 19.814 10.101 -0.261 1.00 80.38 325 ALA A CA 1
ATOM 2726 C C . ALA A 1 325 ? 20.854 9.931 0.867 1.00 80.38 325 ALA A C 1
ATOM 2728 O O . ALA A 1 325 ? 21.078 8.813 1.324 1.00 80.38 325 ALA A O 1
ATOM 2729 N N . HIS A 1 326 ? 21.504 11.009 1.310 1.00 82.94 326 HIS A N 1
ATOM 2730 C CA . HIS A 1 326 ? 22.490 10.997 2.395 1.00 82.94 326 HIS A CA 1
ATOM 2731 C C . HIS A 1 326 ? 21.871 11.237 3.784 1.00 82.94 326 HIS A C 1
ATOM 2733 O O . HIS A 1 326 ? 22.517 10.956 4.787 1.00 82.94 326 HIS A O 1
ATOM 2739 N N . VAL A 1 327 ? 20.632 11.738 3.854 1.00 84.00 327 VAL A N 1
ATOM 2740 C CA . VAL A 1 327 ? 19.948 12.095 5.116 1.00 84.00 327 VAL A CA 1
ATOM 2741 C C . VAL A 1 327 ? 18.664 11.304 5.358 1.00 84.00 327 VAL A C 1
ATOM 2743 O O . VAL A 1 327 ? 18.169 11.268 6.479 1.00 84.00 327 VAL A O 1
ATOM 2746 N N . SER A 1 328 ? 18.126 10.644 4.332 1.00 88.19 328 SER A N 1
ATOM 2747 C CA . SER A 1 328 ? 16.870 9.900 4.410 1.00 88.19 328 SER A CA 1
ATOM 2748 C C . SER A 1 328 ? 17.046 8.492 3.868 1.00 88.19 328 SER A C 1
ATOM 2750 O O . SER A 1 328 ? 17.391 8.302 2.702 1.00 88.19 328 SER A O 1
ATOM 2752 N N . GLN A 1 329 ? 16.756 7.494 4.702 1.00 90.00 329 GLN A N 1
ATOM 2753 C CA . GLN A 1 329 ? 16.841 6.083 4.320 1.00 90.00 329 GLN A CA 1
ATOM 2754 C C . GLN A 1 329 ? 15.872 5.727 3.181 1.00 90.00 329 GLN A C 1
ATOM 2756 O O . GLN A 1 329 ? 16.203 4.906 2.335 1.00 90.00 329 GLN A O 1
ATOM 2761 N N . HIS A 1 330 ? 14.700 6.367 3.116 1.00 87.88 330 HIS A N 1
ATOM 2762 C CA . HIS A 1 330 ? 13.734 6.151 2.032 1.00 87.88 330 HIS A CA 1
ATOM 2763 C C . HIS A 1 330 ? 14.235 6.710 0.688 1.00 87.88 330 HIS A C 1
ATOM 2765 O O . HIS A 1 330 ? 14.136 6.071 -0.362 1.00 87.88 330 HIS A O 1
ATOM 2771 N N . GLN A 1 331 ? 14.822 7.908 0.710 1.00 88.69 331 GLN A N 1
ATOM 2772 C CA . GLN A 1 331 ? 15.432 8.496 -0.487 1.00 88.69 331 GLN A CA 1
ATOM 2773 C C . GLN A 1 331 ? 16.693 7.731 -0.892 1.00 88.69 331 GLN A C 1
ATOM 2775 O O . GLN A 1 331 ? 16.931 7.517 -2.080 1.00 88.69 331 GLN A O 1
ATOM 2780 N N . ASN A 1 332 ? 17.452 7.238 0.089 1.00 93.19 332 ASN A N 1
ATOM 2781 C CA . ASN A 1 332 ? 18.584 6.359 -0.147 1.00 93.19 332 ASN A CA 1
ATOM 2782 C C . ASN A 1 332 ? 18.162 5.067 -0.851 1.00 93.19 332 ASN A C 1
ATOM 2784 O O . ASN A 1 332 ? 18.727 4.748 -1.893 1.00 93.19 332 ASN A O 1
ATOM 2788 N N . SER A 1 333 ? 17.137 4.374 -0.350 1.00 93.81 333 SER A N 1
ATOM 2789 C CA . SER A 1 333 ? 16.693 3.108 -0.936 1.00 93.81 333 SER A CA 1
ATOM 2790 C C . SER A 1 333 ? 16.128 3.267 -2.350 1.00 93.81 333 SER A C 1
ATOM 2792 O O . SER A 1 333 ? 16.314 2.403 -3.210 1.00 93.81 333 SER A O 1
ATOM 2794 N N . THR A 1 334 ? 15.524 4.422 -2.634 1.00 92.31 334 THR A N 1
ATOM 2795 C CA . THR A 1 334 ? 15.106 4.817 -3.986 1.00 92.31 334 THR A CA 1
ATOM 2796 C C . THR A 1 334 ? 16.312 5.085 -4.900 1.00 92.31 334 THR A C 1
ATOM 2798 O O . THR A 1 334 ? 16.335 4.646 -6.049 1.00 92.31 334 THR A O 1
ATOM 2801 N N . SER A 1 335 ? 17.353 5.753 -4.393 1.00 92.31 335 SER A N 1
ATOM 2802 C CA . SER A 1 335 ? 18.606 5.984 -5.128 1.00 92.31 335 SER A CA 1
ATOM 2803 C C . SER A 1 335 ? 19.343 4.674 -5.449 1.00 92.31 335 SER A C 1
ATOM 2805 O O . SER A 1 335 ? 19.819 4.485 -6.570 1.00 92.31 335 SER A O 1
ATOM 2807 N N . VAL A 1 336 ? 19.369 3.725 -4.506 1.00 94.69 336 VAL A N 1
ATOM 2808 C CA . VAL A 1 336 ? 19.918 2.375 -4.722 1.00 94.69 336 VAL A CA 1
ATOM 2809 C C . VAL A 1 336 ? 19.151 1.659 -5.836 1.00 94.69 336 VAL A C 1
ATOM 2811 O O . VAL A 1 336 ? 19.770 1.165 -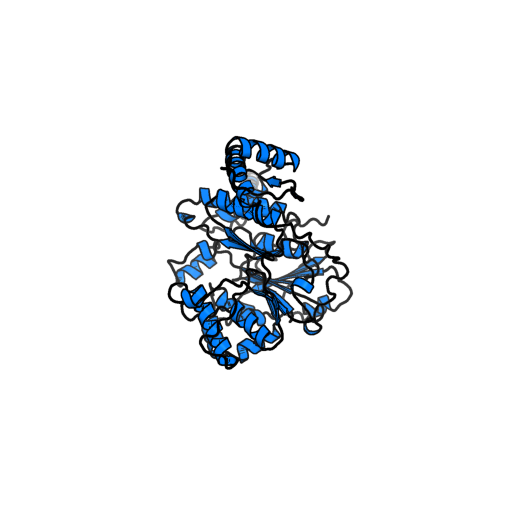6.779 1.00 94.69 336 VAL A O 1
ATOM 2814 N N . ALA A 1 337 ? 17.814 1.670 -5.789 1.00 95.69 337 ALA A N 1
ATOM 2815 C CA . ALA A 1 337 ? 16.977 1.095 -6.842 1.00 95.69 337 ALA A CA 1
ATOM 2816 C C . ALA A 1 337 ? 17.245 1.736 -8.222 1.00 95.69 337 ALA A C 1
ATOM 2818 O O . ALA A 1 337 ? 17.385 1.017 -9.213 1.00 95.69 337 ALA A O 1
ATOM 2819 N N . ASN A 1 338 ? 17.409 3.065 -8.294 1.00 94.44 338 ASN A N 1
ATOM 2820 C CA . ASN A 1 338 ? 17.807 3.759 -9.529 1.00 94.44 338 ASN A CA 1
ATOM 2821 C C . ASN A 1 338 ? 19.145 3.240 -10.073 1.00 94.44 338 ASN A C 1
ATOM 2823 O O . ASN A 1 338 ? 19.267 2.975 -11.270 1.00 94.44 338 ASN A O 1
ATOM 2827 N N . GLY A 1 339 ? 20.139 3.055 -9.199 1.00 95.19 339 GLY A N 1
ATOM 2828 C CA . GLY A 1 339 ? 21.443 2.505 -9.568 1.00 95.19 339 GLY A CA 1
ATOM 2829 C C . GLY A 1 339 ? 21.355 1.088 -10.143 1.00 95.19 339 GLY A C 1
ATOM 2830 O O . GLY A 1 339 ? 22.008 0.794 -11.148 1.00 95.19 339 GLY A O 1
ATOM 2831 N N . LEU A 1 340 ? 20.516 0.229 -9.555 1.00 97.38 340 LEU A N 1
ATOM 2832 C CA . LEU A 1 340 ? 20.279 -1.137 -10.038 1.00 97.38 340 LEU A CA 1
ATOM 2833 C C . LEU A 1 340 ? 19.631 -1.148 -11.426 1.00 97.38 340 LEU A C 1
ATOM 2835 O O . LEU A 1 340 ? 20.105 -1.858 -12.317 1.00 97.38 340 LEU A O 1
ATOM 2839 N N . ILE A 1 341 ? 18.610 -0.314 -11.643 1.00 97.19 341 ILE A N 1
ATOM 2840 C CA . ILE A 1 341 ? 17.973 -0.147 -12.956 1.00 97.19 341 ILE A CA 1
ATOM 2841 C C . ILE A 1 341 ? 18.980 0.369 -13.988 1.00 97.19 341 ILE A C 1
ATOM 2843 O O . ILE A 1 341 ? 19.102 -0.218 -15.065 1.00 97.19 341 ILE A O 1
ATOM 2847 N N . ASN A 1 342 ? 19.751 1.409 -13.655 1.00 97.19 342 ASN A N 1
ATOM 2848 C CA . ASN A 1 342 ? 20.746 1.976 -14.569 1.00 97.19 342 ASN A CA 1
ATOM 2849 C C . ASN A 1 342 ? 21.777 0.932 -14.991 1.00 97.19 342 ASN A C 1
ATOM 2851 O O . ASN A 1 342 ? 22.037 0.760 -16.181 1.00 97.19 342 ASN A O 1
ATOM 2855 N N . LYS A 1 343 ? 22.309 0.177 -14.023 1.00 97.25 343 LYS A N 1
ATOM 2856 C CA . LYS A 1 343 ? 23.262 -0.904 -14.282 1.00 97.25 343 LYS A CA 1
ATOM 2857 C C . LYS A 1 343 ? 22.653 -2.000 -15.159 1.00 97.25 343 LYS A C 1
ATOM 2859 O O . LYS A 1 343 ? 23.300 -2.438 -16.106 1.00 97.25 343 LYS A O 1
ATOM 2864 N N . ARG A 1 344 ? 21.424 -2.441 -14.865 1.00 97.00 344 ARG A N 1
ATOM 2865 C CA . ARG A 1 344 ? 20.766 -3.554 -15.570 1.00 97.00 344 ARG A CA 1
ATOM 2866 C C . ARG A 1 344 ? 20.474 -3.244 -17.034 1.00 97.00 344 ARG A C 1
ATOM 2868 O O . ARG A 1 344 ? 20.626 -4.132 -17.868 1.00 97.00 344 ARG A O 1
ATOM 2875 N N . PHE A 1 345 ? 20.065 -2.012 -17.330 1.00 97.19 345 PHE A N 1
ATOM 2876 C CA . PHE A 1 345 ? 19.655 -1.590 -18.672 1.00 97.19 345 PHE A CA 1
ATOM 2877 C C . PHE A 1 345 ? 20.714 -0.755 -19.410 1.00 97.19 345 PHE A C 1
ATOM 2879 O O . PHE A 1 345 ? 20.420 -0.196 -20.462 1.00 97.19 345 PHE A O 1
ATOM 2886 N N . GLY A 1 346 ? 21.947 -0.679 -18.891 1.00 97.12 346 GLY A N 1
ATOM 2887 C CA . GLY A 1 346 ? 23.063 0.002 -19.559 1.00 97.12 346 GLY A CA 1
ATOM 2888 C C . GLY A 1 346 ? 22.896 1.521 -19.674 1.00 97.12 346 GLY A C 1
ATOM 2889 O O . GLY A 1 346 ? 23.359 2.119 -20.642 1.00 97.12 346 GLY A O 1
ATOM 2890 N N . LEU A 1 347 ? 22.213 2.145 -18.712 1.00 96.81 347 LEU A N 1
ATOM 2891 C CA . LEU A 1 347 ? 21.971 3.589 -18.679 1.00 96.81 347 LEU A CA 1
ATOM 2892 C C . LEU A 1 347 ? 23.128 4.325 -17.988 1.00 96.81 347 LEU A C 1
ATOM 2894 O O . LEU A 1 347 ? 23.894 3.737 -17.220 1.00 96.81 347 LEU A O 1
ATOM 2898 N N . SER A 1 348 ? 23.227 5.640 -18.213 1.00 95.31 348 SER A N 1
ATOM 2899 C CA . SER A 1 348 ? 24.166 6.480 -17.459 1.00 95.31 348 SER A CA 1
ATOM 2900 C C . SER A 1 348 ? 23.870 6.398 -15.960 1.00 95.31 348 SER A C 1
ATOM 2902 O O . SER A 1 348 ? 22.703 6.344 -15.565 1.00 95.31 348 SER A O 1
ATOM 2904 N N . LYS A 1 349 ? 24.911 6.446 -15.119 1.00 88.81 349 LYS A N 1
ATOM 2905 C CA . LYS A 1 349 ? 24.775 6.422 -13.652 1.00 88.81 349 LYS A CA 1
ATOM 2906 C C . LYS A 1 349 ? 23.902 7.563 -13.124 1.00 88.81 349 LYS A C 1
ATOM 2908 O O . LYS A 1 349 ? 23.182 7.358 -12.152 1.00 88.81 349 LYS A O 1
ATOM 2913 N N . ASP A 1 350 ? 23.915 8.701 -13.812 1.00 86.56 350 ASP A N 1
ATOM 2914 C CA . ASP A 1 350 ? 23.180 9.912 -13.427 1.00 86.56 350 ASP A CA 1
ATOM 2915 C C . ASP A 1 350 ? 21.735 9.934 -13.952 1.00 86.56 350 ASP A C 1
ATOM 2917 O O . ASP A 1 350 ? 20.999 10.893 -13.714 1.00 86.56 350 ASP A O 1
ATOM 2921 N N . THR A 1 351 ? 21.312 8.886 -14.671 1.00 89.50 351 THR A N 1
ATOM 2922 C CA . THR A 1 351 ? 19.937 8.775 -15.170 1.00 89.50 351 THR A CA 1
ATOM 2923 C C . THR A 1 351 ? 18.983 8.703 -13.983 1.00 89.50 351 THR A C 1
ATOM 2925 O O . THR A 1 351 ? 18.979 7.720 -13.237 1.00 89.50 351 THR A O 1
ATOM 2928 N N . GLN A 1 352 ? 18.174 9.748 -13.818 1.00 84.75 352 GLN A N 1
ATOM 2929 C CA . GLN A 1 352 ? 17.093 9.764 -12.841 1.00 84.75 352 GLN A CA 1
ATOM 2930 C C . GLN A 1 352 ? 15.883 9.025 -13.387 1.00 84.75 352 GLN A C 1
ATOM 2932 O O . GLN A 1 352 ? 15.562 9.111 -14.575 1.00 84.75 352 GLN A O 1
ATOM 2937 N N . HIS A 1 353 ? 15.161 8.369 -12.487 1.00 89.19 353 HIS A N 1
ATOM 2938 C CA . HIS A 1 353 ? 13.863 7.798 -12.796 1.00 89.19 353 HIS A CA 1
ATOM 2939 C C . HIS A 1 353 ? 12.789 8.494 -11.976 1.00 89.19 353 HIS A C 1
ATOM 2941 O O . HIS A 1 353 ? 12.969 8.739 -10.784 1.00 89.19 353 HIS A O 1
ATOM 2947 N N . TYR A 1 354 ? 11.673 8.808 -12.630 1.00 87.94 354 TYR A N 1
ATOM 2948 C CA . TYR A 1 354 ? 10.546 9.477 -11.992 1.00 87.94 354 TYR A CA 1
ATOM 2949 C C . TYR A 1 354 ? 9.996 8.661 -10.833 1.00 87.94 354 TYR A C 1
ATOM 2951 O O . TYR A 1 354 ? 9.733 7.467 -10.987 1.00 87.94 354 TYR A O 1
ATOM 2959 N N . PHE A 1 355 ? 9.772 9.333 -9.711 1.00 85.75 355 PHE A N 1
ATOM 2960 C CA . PHE A 1 355 ? 9.172 8.720 -8.538 1.00 85.75 355 PHE A CA 1
ATOM 2961 C C . PHE A 1 355 ? 7.741 8.288 -8.826 1.00 85.75 355 PHE A C 1
ATOM 2963 O O . PHE A 1 355 ? 6.990 8.991 -9.514 1.00 85.75 355 PHE A O 1
ATOM 2970 N N . GLN A 1 356 ? 7.370 7.125 -8.302 1.00 86.19 356 GLN A N 1
ATOM 2971 C CA . GLN A 1 356 ? 6.000 6.654 -8.429 1.00 86.19 356 GLN A CA 1
ATOM 2972 C C . GLN A 1 356 ? 5.091 7.530 -7.574 1.00 86.19 356 GLN A C 1
ATOM 2974 O O . GLN A 1 356 ? 5.441 7.911 -6.460 1.00 86.19 356 GLN A O 1
ATOM 2979 N N . SER A 1 357 ? 3.932 7.891 -8.112 1.00 87.75 357 SER A N 1
ATOM 2980 C CA . SER A 1 357 ? 2.921 8.579 -7.318 1.00 87.75 357 SER A CA 1
ATOM 2981 C C . SER A 1 357 ? 2.486 7.686 -6.154 1.00 87.75 357 SER A C 1
ATOM 2983 O O . SER A 1 357 ? 2.509 6.464 -6.275 1.00 87.75 357 SER A O 1
ATOM 2985 N N . HIS A 1 358 ? 2.056 8.297 -5.050 1.00 88.31 358 HIS A N 1
ATOM 2986 C CA . HIS A 1 358 ? 1.446 7.594 -3.919 1.00 88.31 358 HIS A CA 1
ATOM 2987 C C . HIS A 1 358 ? 0.058 7.066 -4.311 1.00 88.31 358 HIS A C 1
ATOM 2989 O O . HIS A 1 358 ? -0.952 7.707 -4.020 1.00 88.31 358 HIS A O 1
ATOM 2995 N N . VAL A 1 359 ? 0.053 5.943 -5.023 1.00 91.19 359 VAL A N 1
ATOM 2996 C CA . VAL A 1 359 ? -1.098 5.140 -5.446 1.00 91.19 359 VAL A CA 1
ATOM 2997 C C . VAL A 1 359 ? -0.842 3.684 -5.088 1.00 91.19 359 VAL A C 1
ATOM 2999 O O . VAL A 1 359 ? 0.298 3.287 -4.849 1.00 91.19 359 VAL A O 1
ATOM 3002 N N . GLU A 1 360 ? -1.889 2.877 -5.157 1.00 95.25 360 GLU A N 1
ATOM 3003 C CA . GLU A 1 360 ? -1.769 1.430 -5.109 1.00 95.25 360 GLU A CA 1
ATOM 3004 C C . GLU A 1 360 ? -0.931 0.919 -6.292 1.00 95.25 360 GLU A C 1
ATOM 3006 O O . GLU A 1 360 ? -1.069 1.371 -7.437 1.00 95.25 360 GLU A O 1
ATOM 3011 N N . TYR A 1 361 ? -0.071 -0.065 -6.044 1.00 95.44 361 TYR A N 1
ATOM 3012 C CA . TYR A 1 361 ? 0.848 -0.563 -7.062 1.00 95.44 361 TYR A CA 1
ATOM 3013 C C . TYR A 1 361 ? 0.279 -1.792 -7.754 1.00 95.44 361 TYR A C 1
ATOM 3015 O O . TYR A 1 361 ? 0.176 -2.863 -7.164 1.00 95.44 361 TYR A O 1
ATOM 3023 N N . THR A 1 362 ? -0.049 -1.662 -9.038 1.00 97.25 362 THR A N 1
ATOM 3024 C CA . THR A 1 362 ? -0.347 -2.832 -9.875 1.00 97.25 362 THR A CA 1
ATOM 3025 C C . THR A 1 362 ? 0.958 -3.539 -10.224 1.00 97.25 362 THR A C 1
ATOM 3027 O O . THR A 1 362 ? 1.858 -2.935 -10.809 1.00 97.25 362 THR A O 1
ATOM 3030 N N . LEU A 1 363 ? 1.067 -4.811 -9.859 1.00 98.00 363 LEU A N 1
ATOM 3031 C CA . LEU A 1 363 ? 2.271 -5.621 -9.993 1.00 98.00 363 LEU A CA 1
ATOM 3032 C C . LEU A 1 363 ? 1.958 -6.932 -10.719 1.00 98.00 363 LEU A C 1
ATOM 3034 O O . LEU A 1 363 ? 0.834 -7.436 -10.699 1.00 98.00 363 LEU A O 1
ATOM 3038 N N . LEU A 1 364 ? 2.990 -7.482 -11.361 1.00 98.38 364 LEU A N 1
ATOM 3039 C CA . LEU A 1 364 ? 2.943 -8.790 -12.005 1.00 98.38 364 LEU A CA 1
ATOM 3040 C C . LEU A 1 364 ? 3.847 -9.766 -11.250 1.00 98.38 364 LEU A C 1
ATOM 3042 O O . LEU A 1 364 ? 5.060 -9.544 -11.187 1.00 98.38 364 LEU A O 1
ATOM 3046 N N . LYS A 1 365 ? 3.297 -10.873 -10.741 1.00 98.19 365 LYS A N 1
ATOM 3047 C CA . LYS A 1 365 ? 4.048 -11.940 -10.049 1.00 98.19 365 LYS A CA 1
ATOM 3048 C C . LYS A 1 365 ? 5.199 -12.458 -10.907 1.00 98.19 365 LYS A C 1
ATOM 3050 O O . LYS A 1 365 ? 6.323 -12.579 -10.429 1.00 98.19 365 LYS A O 1
ATOM 3055 N N . THR A 1 366 ? 4.951 -12.677 -12.198 1.00 97.88 366 THR A N 1
ATOM 3056 C CA . THR A 1 366 ? 5.984 -13.053 -13.181 1.00 97.88 366 THR A CA 1
ATOM 3057 C C . THR A 1 366 ? 7.101 -12.016 -13.299 1.00 97.88 366 THR A C 1
ATOM 3059 O O . THR A 1 366 ? 8.268 -12.385 -13.377 1.00 97.88 366 THR A O 1
ATOM 3062 N N . SER A 1 367 ? 6.785 -10.718 -13.256 1.00 98.38 367 SER A N 1
ATOM 3063 C CA . SER A 1 367 ? 7.807 -9.663 -13.317 1.00 98.38 367 SER A CA 1
ATOM 3064 C C . SER A 1 367 ? 8.620 -9.555 -12.030 1.00 98.38 367 SER A C 1
ATOM 3066 O O . SER A 1 367 ? 9.801 -9.232 -12.098 1.00 98.38 367 SER A O 1
ATOM 3068 N N . LEU A 1 368 ? 8.024 -9.842 -10.871 1.00 98.56 368 LEU A N 1
ATOM 3069 C CA . LEU A 1 368 ? 8.750 -9.900 -9.600 1.00 98.56 368 LEU A CA 1
ATOM 3070 C C . LEU A 1 368 ? 9.667 -11.130 -9.517 1.00 98.56 368 LEU A C 1
ATOM 3072 O O . LEU A 1 368 ? 10.798 -11.004 -9.055 1.00 98.56 368 LEU A O 1
ATOM 3076 N N . LEU A 1 369 ? 9.240 -12.280 -10.052 1.00 98.44 369 LEU A N 1
ATOM 3077 C CA . LEU A 1 369 ? 10.095 -13.464 -10.210 1.00 98.44 369 LEU A CA 1
ATOM 3078 C C . LEU A 1 369 ? 11.288 -13.182 -11.135 1.00 98.44 369 LEU A C 1
ATOM 3080 O O . LEU A 1 369 ? 12.425 -13.506 -10.802 1.00 98.44 369 LEU A O 1
ATOM 3084 N N . GLU A 1 370 ? 11.052 -12.535 -12.279 1.00 98.31 370 GLU A N 1
ATOM 3085 C CA . GLU A 1 370 ? 12.130 -12.093 -13.174 1.00 98.31 370 GLU A CA 1
ATOM 3086 C C . GLU A 1 370 ? 13.084 -11.110 -12.490 1.00 98.31 370 GLU A C 1
ATOM 3088 O O . GLU A 1 370 ? 14.293 -11.161 -12.717 1.00 98.31 370 GLU A O 1
ATOM 3093 N N . LEU A 1 371 ? 12.547 -10.207 -11.667 1.00 97.94 371 LEU A N 1
ATOM 3094 C CA . LEU A 1 371 ? 13.325 -9.224 -10.928 1.00 97.94 371 LEU A CA 1
ATOM 3095 C C . LEU A 1 371 ? 14.226 -9.896 -9.884 1.00 97.94 371 LEU A C 1
ATOM 3097 O O . LEU A 1 371 ? 15.413 -9.585 -9.830 1.00 97.94 371 LEU A O 1
ATOM 3101 N N . GLU A 1 372 ? 13.702 -10.856 -9.120 1.00 98.12 372 GLU A N 1
ATOM 3102 C CA . GLU A 1 372 ? 14.488 -11.660 -8.175 1.00 98.12 372 GLU A CA 1
ATOM 3103 C C . GLU A 1 372 ? 15.614 -12.421 -8.891 1.00 98.12 372 GLU A C 1
ATOM 3105 O O . GLU A 1 372 ? 16.760 -12.400 -8.445 1.00 98.12 372 GLU A O 1
ATOM 3110 N N . MET A 1 373 ? 15.327 -13.024 -10.051 1.00 98.12 373 MET A N 1
ATOM 3111 C CA . MET A 1 373 ? 16.344 -13.698 -10.870 1.00 98.12 373 MET A CA 1
ATOM 3112 C C . MET A 1 373 ? 17.397 -12.733 -11.431 1.00 98.12 373 MET A C 1
ATOM 3114 O O . MET A 1 373 ? 18.550 -13.119 -11.625 1.00 98.12 373 MET A O 1
ATOM 3118 N N . ALA A 1 374 ? 17.017 -11.487 -11.720 1.00 97.88 374 ALA A N 1
ATOM 3119 C CA . ALA A 1 374 ? 17.926 -10.467 -12.233 1.00 97.88 374 ALA A CA 1
ATOM 3120 C C . ALA A 1 374 ? 18.834 -9.866 -11.147 1.00 97.88 374 ALA A C 1
ATOM 3122 O O . ALA A 1 374 ? 19.918 -9.379 -11.479 1.00 97.88 374 ALA A O 1
ATOM 3123 N N . PHE A 1 375 ? 18.404 -9.899 -9.884 1.00 98.12 375 PHE A N 1
ATOM 3124 C CA . PHE A 1 375 ? 19.086 -9.280 -8.745 1.00 98.12 375 PHE A CA 1
ATOM 3125 C C . PHE A 1 375 ? 19.149 -10.222 -7.520 1.00 98.12 375 PHE A C 1
ATOM 3127 O O . PHE A 1 375 ? 18.700 -9.853 -6.433 1.00 98.12 375 PHE A O 1
ATOM 3134 N N . PRO A 1 376 ? 19.684 -11.453 -7.655 1.00 97.50 376 PRO A N 1
ATOM 3135 C CA . PRO A 1 376 ? 19.564 -12.472 -6.611 1.00 97.50 376 PRO A CA 1
ATOM 3136 C C . PRO A 1 376 ? 20.296 -12.085 -5.320 1.00 97.50 376 PRO A C 1
ATOM 3138 O O . PRO A 1 376 ? 19.773 -12.293 -4.229 1.00 97.50 376 PRO A O 1
ATOM 3141 N N . VAL A 1 377 ? 21.475 -11.464 -5.436 1.00 97.56 377 VAL A N 1
ATOM 3142 C CA . VAL A 1 377 ? 22.280 -11.022 -4.283 1.00 97.56 377 VAL A CA 1
ATOM 3143 C C . VAL A 1 377 ? 21.572 -9.894 -3.536 1.00 97.56 377 VAL A C 1
ATOM 3145 O O . VAL A 1 377 ? 21.528 -9.870 -2.308 1.00 97.56 377 VAL A O 1
ATOM 3148 N N . GLU A 1 378 ? 21.004 -8.949 -4.276 1.00 97.81 378 GLU A N 1
ATOM 3149 C CA . GLU A 1 378 ? 20.259 -7.831 -3.721 1.00 97.81 378 GLU A CA 1
ATOM 3150 C C . GLU A 1 378 ? 18.978 -8.290 -3.011 1.00 97.81 378 GLU A C 1
ATOM 3152 O O . GLU A 1 378 ? 18.698 -7.803 -1.919 1.00 97.81 378 GLU A O 1
ATOM 3157 N N . PHE A 1 379 ? 18.241 -9.252 -3.576 1.00 97.44 379 PHE A N 1
ATOM 3158 C CA . PHE A 1 379 ? 17.054 -9.842 -2.945 1.00 97.44 379 PHE A CA 1
ATOM 3159 C C . PHE A 1 379 ? 17.403 -10.671 -1.705 1.00 97.44 379 PHE A C 1
ATOM 3161 O O . PHE A 1 379 ? 16.705 -10.590 -0.693 1.00 97.44 379 PHE A O 1
ATOM 3168 N N . GLU A 1 380 ? 18.491 -11.446 -1.745 1.00 95.81 380 GLU A N 1
ATOM 3169 C CA . GLU A 1 380 ? 19.000 -12.172 -0.576 1.00 95.81 380 GLU A CA 1
ATOM 3170 C C . GLU A 1 380 ? 19.394 -11.210 0.548 1.00 95.81 380 GLU A C 1
ATOM 3172 O O . GLU A 1 380 ? 19.042 -11.424 1.708 1.00 95.81 380 GLU A O 1
ATOM 3177 N N . LYS A 1 381 ? 20.058 -10.097 0.224 1.00 96.19 381 LYS A N 1
ATOM 3178 C CA . LYS A 1 381 ? 20.362 -9.070 1.222 1.00 96.19 381 LYS A CA 1
ATOM 3179 C C . LYS A 1 381 ? 19.082 -8.422 1.758 1.00 96.19 381 LYS A C 1
ATOM 3181 O O . LYS A 1 381 ? 18.911 -8.338 2.971 1.00 96.19 381 LYS A O 1
ATOM 3186 N N . GLN A 1 382 ? 18.196 -7.972 0.869 1.00 97.00 382 GLN A N 1
ATOM 3187 C CA . GLN A 1 382 ? 17.004 -7.197 1.212 1.00 97.00 382 GLN A CA 1
ATOM 3188 C C . GLN A 1 382 ? 16.054 -7.964 2.138 1.00 97.00 382 GLN A C 1
ATOM 3190 O O . GLN A 1 382 ? 15.587 -7.397 3.125 1.00 97.00 382 GLN A O 1
ATOM 3195 N N . GLN A 1 383 ? 15.808 -9.250 1.873 1.00 95.62 383 GLN A N 1
ATOM 3196 C CA . GLN A 1 383 ? 14.892 -10.052 2.693 1.00 95.62 383 GLN A CA 1
ATOM 3197 C C . GLN A 1 383 ? 15.387 -10.253 4.135 1.00 95.62 383 GLN A C 1
ATOM 3199 O O . GLN A 1 383 ? 14.585 -10.515 5.022 1.00 95.62 383 GLN A O 1
ATOM 3204 N N . ASN A 1 384 ? 16.692 -10.108 4.391 1.00 95.81 384 ASN A N 1
ATOM 3205 C CA . ASN A 1 384 ? 17.284 -10.269 5.720 1.00 95.81 384 ASN A CA 1
ATOM 3206 C C . ASN A 1 384 ? 17.278 -8.974 6.559 1.00 95.81 384 ASN A C 1
ATOM 3208 O O . ASN A 1 384 ? 17.670 -8.995 7.730 1.00 95.81 384 ASN A O 1
ATOM 3212 N N . LEU A 1 385 ? 16.823 -7.849 5.998 1.00 95.94 385 LEU A N 1
ATOM 3213 C CA . LEU A 1 385 ? 16.800 -6.557 6.683 1.00 95.94 385 LEU A CA 1
ATOM 3214 C C . LEU A 1 385 ? 15.596 -6.436 7.623 1.00 95.94 385 LEU A C 1
ATOM 3216 O O . LEU A 1 385 ? 14.474 -6.163 7.199 1.00 95.94 385 LEU A O 1
ATOM 3220 N N . LYS A 1 386 ? 15.852 -6.570 8.931 1.00 95.38 386 LYS A N 1
ATOM 3221 C CA . LYS A 1 386 ? 14.836 -6.436 9.994 1.00 95.38 386 LYS A CA 1
ATOM 3222 C C . LYS A 1 386 ? 14.148 -5.069 9.988 1.00 95.38 386 LYS A C 1
ATOM 3224 O O . LYS A 1 386 ? 12.944 -4.996 10.209 1.00 95.38 386 LYS A O 1
ATOM 3229 N N . PHE A 1 387 ? 14.919 -4.016 9.722 1.00 94.25 387 PHE A N 1
ATOM 3230 C CA . PHE A 1 387 ? 14.485 -2.623 9.644 1.00 94.25 387 PHE A CA 1
ATOM 3231 C C . PHE A 1 387 ? 15.043 -1.980 8.374 1.00 94.25 387 PHE A C 1
ATOM 3233 O O . PHE A 1 387 ? 16.022 -2.467 7.804 1.00 94.25 387 PHE A O 1
ATOM 3240 N N . ARG A 1 388 ? 14.451 -0.862 7.945 1.00 89.62 388 ARG A N 1
ATOM 3241 C CA . ARG A 1 388 ? 15.012 -0.060 6.856 1.00 89.62 388 ARG A CA 1
ATOM 3242 C C . ARG A 1 388 ? 16.364 0.528 7.280 1.00 89.62 388 ARG A C 1
ATOM 3244 O O . ARG A 1 388 ? 16.505 1.079 8.371 1.00 89.62 388 ARG A O 1
ATOM 3251 N N . GLU A 1 389 ? 17.344 0.432 6.391 1.00 92.19 389 GLU A N 1
ATOM 3252 C CA . GLU A 1 389 ? 18.696 0.954 6.583 1.00 92.19 389 GLU A CA 1
ATOM 3253 C C . GLU A 1 389 ? 19.217 1.633 5.310 1.00 92.19 389 GLU A C 1
ATOM 3255 O O . GLU A 1 389 ? 18.627 1.526 4.232 1.00 92.19 389 GLU A O 1
ATOM 3260 N N . PHE A 1 390 ? 20.334 2.352 5.427 1.00 93.00 390 PHE A N 1
ATOM 3261 C CA . PHE A 1 390 ? 21.043 2.862 4.254 1.00 93.00 390 PHE A CA 1
ATOM 3262 C C . PHE A 1 390 ? 21.601 1.689 3.438 1.00 93.00 390 PHE A C 1
ATOM 3264 O O . PHE A 1 390 ? 22.222 0.780 3.980 1.00 93.00 390 PHE A O 1
ATOM 3271 N N . GLY A 1 391 ? 21.392 1.713 2.124 1.00 92.56 391 GLY A N 1
ATOM 3272 C CA . GLY A 1 391 ? 21.731 0.610 1.230 1.00 92.56 391 GLY A CA 1
ATOM 3273 C C . GLY A 1 391 ? 20.629 -0.444 1.077 1.00 92.56 391 GLY A C 1
ATOM 3274 O O . GLY A 1 391 ? 20.867 -1.428 0.375 1.00 92.56 391 GLY A O 1
ATOM 3275 N N . ALA A 1 392 ? 19.463 -0.257 1.711 1.00 95.50 392 ALA A N 1
ATOM 3276 C CA . ALA A 1 392 ? 18.244 -1.002 1.395 1.00 95.50 392 ALA A CA 1
ATOM 3277 C C . ALA A 1 392 ? 17.708 -0.616 0.005 1.00 95.50 392 ALA A C 1
ATOM 3279 O O . ALA A 1 392 ? 18.194 0.323 -0.627 1.00 95.50 392 ALA A O 1
ATOM 3280 N N . ILE A 1 393 ? 16.689 -1.324 -0.470 1.00 96.69 393 ILE A N 1
ATOM 3281 C CA . ILE A 1 393 ? 16.109 -1.155 -1.802 1.00 96.69 393 ILE A CA 1
ATOM 3282 C C . ILE A 1 393 ? 14.632 -0.815 -1.658 1.00 96.69 393 ILE A C 1
ATOM 3284 O O . ILE A 1 393 ? 13.890 -1.526 -0.991 1.00 96.69 393 ILE A O 1
ATOM 3288 N N . ASN A 1 394 ? 14.195 0.259 -2.315 1.00 94.81 394 ASN A N 1
ATOM 3289 C CA . ASN A 1 394 ? 12.770 0.516 -2.494 1.00 94.81 394 ASN A CA 1
ATOM 3290 C C . ASN A 1 394 ? 12.234 -0.475 -3.544 1.00 94.81 394 ASN A C 1
ATOM 3292 O O . ASN A 1 394 ? 12.429 -0.275 -4.749 1.00 94.81 394 ASN A O 1
ATOM 3296 N N . MET A 1 395 ? 11.615 -1.564 -3.081 1.00 95.62 395 MET A N 1
ATOM 3297 C CA . MET A 1 395 ? 11.205 -2.687 -3.931 1.00 95.62 395 MET A CA 1
ATOM 3298 C C . MET A 1 395 ? 10.101 -2.307 -4.916 1.00 95.62 395 MET A C 1
ATOM 3300 O O . MET A 1 395 ? 10.167 -2.691 -6.084 1.00 95.62 395 MET A O 1
ATOM 3304 N N . GLN A 1 396 ? 9.142 -1.487 -4.484 1.00 93.44 396 GLN A N 1
ATOM 3305 C CA . GLN A 1 396 ? 8.080 -0.954 -5.341 1.00 93.44 396 GLN A CA 1
ATOM 3306 C C . GLN A 1 396 ? 8.671 -0.132 -6.493 1.00 93.44 396 GLN A C 1
ATOM 3308 O O . GLN A 1 396 ? 8.344 -0.343 -7.664 1.00 93.44 396 GLN A O 1
ATOM 3313 N N . HIS A 1 397 ? 9.597 0.779 -6.173 1.00 94.00 397 HIS A N 1
ATOM 3314 C CA . HIS A 1 397 ? 10.269 1.615 -7.166 1.00 94.00 397 HIS A CA 1
ATOM 3315 C C . HIS A 1 397 ? 11.055 0.755 -8.159 1.00 94.00 397 HIS A C 1
ATOM 3317 O O . HIS A 1 397 ? 10.885 0.903 -9.372 1.00 94.00 397 HIS A O 1
ATOM 3323 N N . LEU A 1 398 ? 11.846 -0.199 -7.656 1.00 96.75 398 LEU A N 1
ATOM 3324 C CA . LEU A 1 398 ? 12.605 -1.135 -8.483 1.00 96.75 398 LEU A CA 1
ATOM 3325 C C . LEU A 1 398 ? 11.687 -1.927 -9.434 1.00 96.75 398 LEU A C 1
ATOM 3327 O O . LEU A 1 398 ? 11.932 -1.947 -10.642 1.00 96.75 398 LEU A O 1
ATOM 3331 N N . ALA A 1 399 ? 10.609 -2.525 -8.921 1.00 96.94 399 ALA A N 1
ATOM 3332 C CA . ALA A 1 399 ? 9.680 -3.342 -9.700 1.00 96.94 399 ALA A CA 1
ATOM 3333 C C . ALA A 1 399 ? 8.960 -2.551 -10.798 1.00 96.94 399 ALA A C 1
ATOM 3335 O O . ALA A 1 399 ? 8.918 -2.976 -11.955 1.00 96.94 399 ALA A O 1
ATOM 3336 N N . MET A 1 400 ? 8.444 -1.367 -10.468 1.00 95.06 400 MET A N 1
ATOM 3337 C CA . MET A 1 400 ? 7.696 -0.531 -11.410 1.00 95.06 400 MET A CA 1
ATOM 3338 C C . MET A 1 400 ? 8.576 -0.022 -12.559 1.00 95.06 400 MET A C 1
ATOM 3340 O O . MET A 1 400 ? 8.136 0.031 -13.714 1.00 95.06 400 MET A O 1
ATOM 3344 N N . HIS A 1 401 ? 9.841 0.304 -12.278 1.00 95.81 401 HIS A N 1
ATOM 3345 C CA . HIS A 1 401 ? 10.798 0.659 -13.324 1.00 95.81 401 HIS A CA 1
ATOM 3346 C C . HIS A 1 401 ? 11.255 -0.550 -14.130 1.00 95.81 401 HIS A C 1
ATOM 3348 O O . HIS A 1 401 ? 11.336 -0.454 -15.355 1.00 95.81 401 HIS A O 1
ATOM 3354 N N . TYR A 1 402 ? 11.482 -1.695 -13.491 1.00 97.62 402 TYR A N 1
ATOM 3355 C CA . TYR A 1 402 ? 11.816 -2.921 -14.205 1.00 97.62 402 TYR A CA 1
ATOM 3356 C C . TYR A 1 402 ? 10.727 -3.289 -15.218 1.00 97.62 402 TYR A C 1
ATOM 3358 O O . TYR A 1 402 ? 11.031 -3.434 -16.400 1.00 97.62 402 TYR A O 1
ATOM 3366 N N . MET A 1 403 ? 9.451 -3.299 -14.808 1.00 97.62 403 MET A N 1
ATOM 3367 C CA . MET A 1 403 ? 8.317 -3.522 -15.718 1.00 97.62 403 MET A CA 1
ATOM 3368 C C . MET A 1 403 ? 8.243 -2.479 -16.842 1.00 97.62 403 MET A C 1
ATOM 3370 O O . MET A 1 403 ? 7.870 -2.797 -17.972 1.00 97.62 403 MET A O 1
ATOM 3374 N N . ARG A 1 404 ? 8.622 -1.219 -16.582 1.00 96.19 404 ARG A N 1
ATOM 3375 C CA . ARG A 1 404 ? 8.677 -0.185 -17.628 1.00 96.19 404 ARG A CA 1
ATOM 3376 C C . ARG A 1 404 ? 9.743 -0.483 -18.681 1.00 96.19 404 ARG A C 1
ATOM 3378 O O . ARG A 1 404 ? 9.469 -0.287 -19.870 1.00 96.19 404 ARG A O 1
ATOM 3385 N N . TYR A 1 405 ? 10.934 -0.904 -18.263 1.00 96.94 405 TYR A N 1
ATOM 3386 C CA . TYR A 1 405 ? 12.052 -1.185 -19.167 1.00 96.94 405 TYR A CA 1
ATOM 3387 C C . TYR A 1 405 ? 11.917 -2.533 -19.880 1.00 96.94 405 TYR A C 1
ATOM 3389 O O . TYR A 1 405 ? 12.353 -2.650 -21.021 1.00 96.94 405 TYR A O 1
ATOM 3397 N N . THR A 1 406 ? 11.233 -3.513 -19.285 1.00 97.31 406 THR A N 1
ATOM 3398 C CA . THR A 1 406 ? 10.871 -4.776 -19.956 1.00 97.31 406 THR A CA 1
ATOM 3399 C C . THR A 1 406 ? 9.617 -4.661 -20.831 1.00 97.31 406 THR A C 1
ATOM 3401 O O . THR A 1 406 ? 9.193 -5.635 -21.444 1.00 97.31 406 THR A O 1
ATOM 3404 N N . GLY A 1 407 ? 9.023 -3.467 -20.931 1.00 96.94 407 GLY A N 1
ATOM 3405 C CA . GLY A 1 407 ? 7.902 -3.186 -21.829 1.00 96.94 407 GLY A CA 1
ATOM 3406 C C . GLY A 1 407 ? 6.523 -3.604 -21.310 1.00 96.94 407 GLY A C 1
ATOM 3407 O O . GLY A 1 407 ? 5.555 -3.460 -22.061 1.00 96.94 407 GLY A O 1
ATOM 3408 N N . LYS A 1 408 ? 6.427 -4.043 -20.049 1.00 97.50 408 LYS A N 1
ATOM 3409 C CA . LYS A 1 408 ? 5.209 -4.516 -19.365 1.00 97.50 408 LYS A CA 1
ATOM 3410 C C . LYS A 1 408 ? 4.408 -3.416 -18.665 1.00 97.50 408 LYS A C 1
ATOM 3412 O O . LYS A 1 408 ? 3.255 -3.640 -18.316 1.00 97.50 408 LYS A O 1
ATOM 3417 N N . ALA A 1 409 ? 4.980 -2.221 -18.492 1.00 96.94 409 ALA A N 1
ATOM 3418 C CA . ALA A 1 409 ? 4.284 -1.070 -17.912 1.00 96.94 409 ALA A CA 1
ATOM 3419 C C . ALA A 1 409 ? 4.174 0.130 -18.870 1.00 96.94 409 ALA A C 1
ATOM 3421 O O . ALA A 1 409 ? 5.128 0.490 -19.568 1.00 96.94 409 ALA A O 1
ATOM 3422 N N . PHE A 1 410 ? 3.013 0.785 -18.853 1.00 95.06 410 PHE A N 1
ATOM 3423 C CA . PHE A 1 410 ? 2.728 2.069 -19.486 1.00 95.06 410 PHE A CA 1
ATOM 3424 C C . PHE A 1 410 ? 2.801 3.194 -18.449 1.00 95.06 410 PHE A C 1
ATOM 3426 O O . PHE A 1 410 ? 2.163 3.126 -17.402 1.00 95.06 410 PHE A O 1
ATOM 3433 N N . GLN A 1 411 ? 3.572 4.240 -18.746 1.00 92.56 411 GLN A N 1
ATOM 3434 C CA . GLN A 1 411 ? 3.820 5.348 -17.826 1.00 92.56 411 GLN A CA 1
ATOM 3435 C C . GLN A 1 411 ? 2.943 6.560 -18.136 1.00 92.56 411 GLN A C 1
ATOM 3437 O O . GLN A 1 411 ? 2.931 7.040 -19.269 1.00 92.56 411 GLN A O 1
ATOM 3442 N N . THR A 1 412 ? 2.297 7.089 -17.099 1.00 89.38 412 THR A N 1
ATOM 3443 C CA . THR A 1 412 ? 1.467 8.293 -17.149 1.00 89.38 412 THR A CA 1
ATOM 3444 C C . THR A 1 412 ? 1.964 9.331 -16.142 1.00 89.38 412 THR A C 1
ATOM 3446 O O . THR A 1 412 ? 2.305 9.009 -15.005 1.00 89.38 412 THR A O 1
ATOM 3449 N N . PHE A 1 413 ? 1.970 10.593 -16.570 1.00 83.12 413 PHE A N 1
ATOM 3450 C CA . PHE A 1 413 ? 2.266 11.756 -15.739 1.00 83.12 413 PHE A CA 1
ATOM 3451 C C . PHE A 1 413 ? 0.980 12.559 -15.591 1.00 83.12 413 PHE A C 1
ATOM 3453 O O . PHE A 1 413 ? 0.677 13.417 -16.418 1.00 83.12 413 PHE A O 1
ATOM 3460 N N . GLU A 1 414 ? 0.172 12.230 -14.593 1.00 66.88 414 GLU A N 1
ATOM 3461 C CA . GLU A 1 414 ? -1.051 12.979 -14.333 1.00 66.88 414 GLU A CA 1
ATOM 3462 C C . GLU A 1 414 ? -1.077 13.457 -12.888 1.00 66.88 414 GLU A C 1
ATOM 3464 O O . GLU A 1 414 ? -1.020 12.670 -11.946 1.00 66.88 414 GLU A O 1
ATOM 3469 N N . MET A 1 415 ? -1.184 14.777 -12.740 1.00 59.84 415 MET A N 1
ATOM 3470 C CA . MET A 1 415 ? -1.495 15.411 -11.468 1.00 59.84 415 MET A CA 1
ATOM 3471 C C . MET A 1 415 ? -2.937 15.034 -11.081 1.00 59.84 415 MET A C 1
ATOM 3473 O O . MET A 1 415 ? -3.798 14.915 -11.954 1.00 59.84 415 MET A O 1
ATOM 3477 N N . GLU A 1 416 ? -3.197 14.865 -9.781 1.00 64.31 416 GLU A N 1
ATOM 3478 C CA . GLU A 1 416 ? -4.548 14.761 -9.188 1.00 64.31 416 GLU A CA 1
ATOM 3479 C C . GLU A 1 416 ? -5.270 13.397 -9.294 1.00 64.31 416 GLU A C 1
ATOM 3481 O O . GLU A 1 416 ? -6.457 13.313 -8.984 1.00 64.31 416 GLU A O 1
ATOM 3486 N N . TRP A 1 417 ? -4.595 12.302 -9.675 1.00 76.19 417 TRP A N 1
ATOM 3487 C CA . TRP A 1 417 ? -5.184 10.944 -9.564 1.00 76.19 417 TRP A CA 1
ATOM 3488 C C . TRP A 1 417 ? -5.142 10.404 -8.145 1.00 76.19 417 TRP A C 1
ATOM 3490 O O . TRP A 1 417 ? -5.917 9.516 -7.798 1.00 76.19 417 TRP A O 1
ATOM 3500 N N . ASN A 1 418 ? -4.239 10.939 -7.340 1.00 87.62 418 ASN A N 1
ATOM 3501 C CA . ASN A 1 418 ? -4.015 10.517 -5.982 1.00 87.62 418 ASN A CA 1
ATOM 3502 C C . ASN A 1 418 ? -3.897 11.724 -5.059 1.00 87.62 418 ASN A C 1
ATOM 3504 O O . ASN A 1 418 ? -3.549 12.825 -5.498 1.00 87.62 418 ASN A O 1
ATOM 3508 N N . TYR A 1 419 ? -4.166 11.506 -3.780 1.00 89.50 419 TYR A N 1
ATOM 3509 C CA . TYR A 1 419 ? -3.934 12.492 -2.742 1.00 89.50 419 TYR A CA 1
ATOM 3510 C C . TYR A 1 419 ? -3.068 11.887 -1.638 1.00 89.50 419 TYR A C 1
ATOM 3512 O O . TYR A 1 419 ? -3.471 10.933 -0.978 1.00 89.50 419 TYR A O 1
ATOM 3520 N N . PHE A 1 420 ? -1.875 12.450 -1.444 1.00 90.56 420 PHE A N 1
ATOM 3521 C CA . PHE A 1 420 ? -1.011 12.113 -0.317 1.00 90.56 420 PHE A CA 1
ATOM 3522 C C . PHE A 1 420 ? -1.447 12.924 0.905 1.00 90.56 420 PHE A C 1
ATOM 3524 O O . PHE A 1 420 ? -1.213 14.134 0.982 1.00 90.56 420 PHE A O 1
ATOM 3531 N N . PHE A 1 421 ? -2.128 12.263 1.834 1.00 92.81 421 PHE A N 1
ATOM 3532 C CA . PHE A 1 421 ? -2.581 12.840 3.085 1.00 92.81 421 PHE A CA 1
ATOM 3533 C C . PHE A 1 421 ? -1.519 12.622 4.166 1.00 92.81 421 PHE A C 1
ATOM 3535 O O . PHE A 1 421 ? -1.441 11.579 4.804 1.00 92.81 421 PHE A O 1
ATOM 3542 N N . ASP A 1 422 ? -0.714 13.658 4.367 1.00 91.56 422 ASP A N 1
ATOM 3543 C CA . ASP A 1 422 ? 0.253 13.774 5.456 1.00 91.56 422 ASP A CA 1
ATOM 3544 C C . ASP A 1 422 ? -0.492 14.056 6.781 1.00 91.56 422 ASP A C 1
ATOM 3546 O O . ASP A 1 422 ? -0.752 15.218 7.116 1.00 91.56 422 ASP A O 1
ATOM 3550 N N . PHE A 1 423 ? -0.923 12.990 7.468 1.00 92.81 423 PHE A N 1
ATOM 3551 C CA . PHE A 1 423 ? -1.851 13.021 8.603 1.00 92.81 423 PHE A CA 1
ATOM 3552 C C . PHE A 1 423 ? -1.145 13.404 9.910 1.00 92.81 423 PHE A C 1
ATOM 3554 O O . PHE A 1 423 ? -0.229 12.717 10.354 1.00 92.81 423 PHE A O 1
ATOM 3561 N N . LYS A 1 424 ? -1.546 14.524 10.528 1.00 91.88 424 LYS A N 1
ATOM 3562 C CA . LYS A 1 424 ? -0.769 15.192 11.593 1.00 91.88 424 LYS A CA 1
ATOM 3563 C C . LYS A 1 424 ? -1.585 15.484 12.837 1.00 91.88 424 LYS A C 1
ATOM 3565 O O . LYS A 1 424 ? -2.802 15.558 12.778 1.00 91.88 424 LYS A O 1
ATOM 3570 N N . ILE A 1 425 ? -0.903 15.779 13.944 1.00 90.69 425 ILE A N 1
ATOM 3571 C CA . ILE A 1 425 ? -1.529 16.398 15.123 1.00 90.69 425 ILE A CA 1
ATOM 3572 C C . ILE A 1 425 ? -1.739 17.892 14.829 1.00 90.69 425 ILE A C 1
ATOM 3574 O O . ILE A 1 425 ? -1.026 18.762 15.330 1.00 90.69 425 ILE A O 1
ATOM 3578 N N . ASN A 1 426 ? -2.611 18.182 13.859 1.00 88.50 426 ASN A N 1
ATOM 3579 C CA . ASN A 1 426 ? -2.935 19.527 13.398 1.00 88.50 426 ASN A CA 1
ATOM 3580 C C . ASN A 1 426 ? -4.265 19.539 12.627 1.00 88.50 426 ASN A C 1
ATOM 3582 O O . ASN A 1 426 ? -4.283 19.337 11.406 1.00 88.50 426 ASN A O 1
ATOM 3586 N N . HIS A 1 427 ? -5.344 19.877 13.330 1.00 83.56 427 HIS A N 1
ATOM 3587 C CA . HIS A 1 427 ? -6.702 19.910 12.793 1.00 83.56 427 HIS A CA 1
ATOM 3588 C C . HIS A 1 427 ? -6.828 20.694 11.488 1.00 83.56 427 HIS A C 1
ATOM 3590 O O . HIS A 1 427 ? -7.329 20.187 10.489 1.00 83.56 427 HIS A O 1
ATOM 3596 N N . ASN A 1 428 ? -6.276 21.912 11.420 1.00 77.50 428 ASN A N 1
ATOM 3597 C CA . ASN A 1 428 ? -6.350 22.734 10.207 1.00 77.50 428 ASN A CA 1
ATOM 3598 C C . ASN A 1 428 ? -5.687 22.064 8.992 1.00 77.50 428 ASN A C 1
ATOM 3600 O O . ASN A 1 428 ? -6.179 22.209 7.875 1.00 77.50 428 ASN A O 1
ATOM 3604 N N . LYS A 1 429 ? -4.563 21.358 9.174 1.00 85.12 429 LYS A N 1
ATOM 3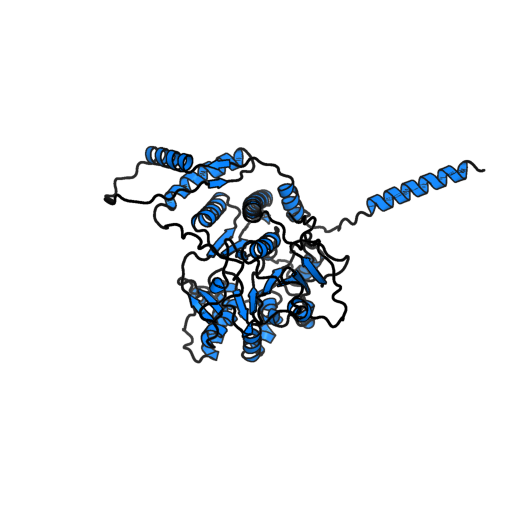605 C CA . LYS A 1 429 ? -3.890 20.633 8.081 1.00 85.12 429 LYS A CA 1
ATOM 3606 C C . LYS A 1 429 ? -4.659 19.394 7.641 1.00 85.12 429 LYS A C 1
ATOM 3608 O O . LYS A 1 429 ? -4.731 19.123 6.438 1.00 85.12 429 LYS A O 1
ATOM 3613 N N . ASN A 1 430 ? -5.259 18.686 8.588 1.00 87.31 430 ASN A N 1
ATOM 3614 C CA . ASN A 1 430 ? -6.093 17.530 8.293 1.00 87.31 430 ASN A CA 1
ATOM 3615 C C . ASN A 1 430 ? -7.378 17.958 7.584 1.00 87.31 430 ASN A C 1
ATOM 3617 O O . ASN A 1 430 ? -7.709 17.429 6.527 1.00 87.31 430 ASN A O 1
ATOM 3621 N N . HIS A 1 431 ? -8.029 19.008 8.075 1.00 80.88 431 HIS A N 1
ATOM 3622 C CA . HIS A 1 431 ? -9.182 19.632 7.442 1.00 80.88 431 HIS A CA 1
ATOM 3623 C C . HIS A 1 431 ? -8.860 20.157 6.032 1.00 80.88 431 HIS A C 1
ATOM 3625 O O . HIS A 1 431 ? -9.608 19.880 5.097 1.00 80.88 431 HIS A O 1
ATOM 3631 N N . GLU A 1 432 ? -7.726 20.850 5.837 1.00 77.94 432 GLU A N 1
ATOM 3632 C CA . GLU A 1 432 ? -7.228 21.252 4.505 1.00 77.94 432 GLU A CA 1
ATOM 3633 C C . GLU A 1 432 ? -7.144 20.045 3.550 1.00 77.94 432 GLU A C 1
ATOM 3635 O O . GLU A 1 432 ? -7.482 20.164 2.370 1.00 77.94 432 GLU A O 1
ATOM 3640 N N . SER A 1 433 ? -6.713 18.889 4.058 1.00 86.88 433 SER A N 1
ATOM 3641 C CA . SER A 1 433 ? -6.545 17.666 3.274 1.00 86.88 433 SER A CA 1
ATOM 3642 C C . SER A 1 433 ? -7.864 16.985 2.932 1.00 86.88 433 SER A C 1
ATOM 3644 O O . SER A 1 433 ? -8.114 16.714 1.759 1.00 86.88 433 SER A O 1
ATOM 3646 N N . LEU A 1 434 ? -8.742 16.780 3.916 1.00 84.81 434 LEU A N 1
ATOM 3647 C CA . LEU A 1 434 ? -10.066 16.192 3.692 1.00 84.81 434 LEU A CA 1
ATOM 3648 C C . LEU A 1 434 ? -10.924 17.055 2.761 1.00 84.81 434 LEU A C 1
ATOM 3650 O O . LEU A 1 434 ? -11.624 16.532 1.893 1.00 84.81 434 LEU A O 1
ATOM 3654 N N . PHE A 1 435 ? -10.824 18.381 2.890 1.00 75.50 435 PHE A N 1
ATOM 3655 C CA . PHE A 1 435 ? -11.468 19.312 1.970 1.00 75.50 435 PHE A CA 1
ATOM 3656 C C . PHE A 1 435 ? -10.974 19.095 0.536 1.00 75.50 435 PHE A C 1
ATOM 3658 O O . PHE A 1 435 ? -11.778 18.938 -0.379 1.00 75.50 435 PHE A O 1
ATOM 3665 N N . ARG A 1 436 ? -9.651 19.030 0.328 1.00 77.94 436 ARG A N 1
ATOM 3666 C CA . ARG A 1 436 ? -9.080 18.789 -1.005 1.00 77.94 436 ARG A CA 1
ATOM 3667 C C . ARG A 1 436 ? -9.501 17.445 -1.580 1.00 77.94 436 ARG A C 1
ATOM 3669 O O . ARG A 1 436 ? -9.846 17.413 -2.751 1.00 77.94 436 ARG A O 1
ATOM 3676 N N . ILE A 1 437 ? -9.518 16.383 -0.778 1.00 84.38 437 ILE A N 1
ATOM 3677 C CA . ILE A 1 437 ? -9.972 15.054 -1.208 1.00 84.38 437 ILE A CA 1
ATOM 3678 C C . ILE A 1 437 ? -11.416 15.109 -1.731 1.00 84.38 437 ILE A C 1
ATOM 3680 O O . ILE A 1 437 ? -11.691 14.584 -2.809 1.00 84.38 437 ILE A O 1
ATOM 3684 N N . ASN A 1 438 ? -12.326 15.779 -1.014 1.00 77.88 438 ASN A N 1
ATOM 3685 C CA . ASN A 1 438 ? -13.722 15.925 -1.446 1.00 77.88 438 ASN A CA 1
ATOM 3686 C C . ASN A 1 438 ? -13.868 16.750 -2.735 1.00 77.88 438 ASN A C 1
ATOM 3688 O O . ASN A 1 438 ? -14.747 16.472 -3.552 1.00 77.88 438 ASN A O 1
ATOM 3692 N N . GLU A 1 439 ? -13.022 17.763 -2.918 1.00 74.00 439 GLU A N 1
ATOM 3693 C CA . GLU A 1 439 ? -13.061 18.633 -4.096 1.00 74.00 439 GLU A CA 1
ATOM 3694 C C . GLU A 1 439 ? -12.444 17.985 -5.339 1.00 74.00 439 GLU A C 1
ATOM 3696 O O . GLU A 1 439 ? -12.967 18.137 -6.446 1.00 74.00 439 GLU A O 1
ATOM 3701 N N . THR A 1 440 ? -11.316 17.288 -5.180 1.00 75.62 440 THR A N 1
ATOM 3702 C CA . THR A 1 440 ? -10.589 16.697 -6.309 1.00 75.62 440 THR A CA 1
ATOM 3703 C C . THR A 1 440 ? -11.100 15.313 -6.684 1.00 75.62 440 THR A C 1
ATOM 3705 O O . THR A 1 440 ? -10.873 14.899 -7.820 1.00 75.62 440 THR A O 1
ATOM 3708 N N . GLU A 1 441 ? -11.794 14.620 -5.771 1.00 80.38 441 GLU A N 1
ATOM 3709 C CA . GLU A 1 441 ? -12.271 13.241 -5.942 1.00 80.38 441 GLU A CA 1
ATOM 3710 C C . GLU A 1 441 ? -11.188 12.354 -6.580 1.00 80.38 441 GLU A C 1
ATOM 3712 O O . GLU A 1 441 ? -11.375 11.870 -7.708 1.00 80.38 441 GLU A O 1
ATOM 3717 N N . PRO A 1 442 ? -10.022 12.184 -5.926 1.00 87.56 442 PRO A N 1
ATOM 3718 C CA . PRO A 1 442 ? -8.936 11.393 -6.488 1.00 87.56 442 PRO A CA 1
ATOM 3719 C C . PRO A 1 442 ? -9.376 9.928 -6.653 1.00 87.56 442 PRO A C 1
ATOM 3721 O O . PRO A 1 442 ? -10.355 9.482 -6.058 1.00 87.56 442 PRO A O 1
ATOM 3724 N N . TYR A 1 443 ? -8.661 9.155 -7.471 1.00 89.88 443 TYR A N 1
ATOM 3725 C CA . TYR A 1 443 ? -8.831 7.699 -7.472 1.00 89.88 443 TYR A CA 1
ATOM 3726 C C . TYR A 1 443 ? -8.274 7.069 -6.203 1.00 89.88 443 TYR A C 1
ATOM 3728 O O . TYR A 1 443 ? -8.921 6.180 -5.665 1.00 89.88 443 TYR A O 1
ATOM 3736 N N . SER A 1 444 ? -7.116 7.544 -5.742 1.00 92.81 444 SER A N 1
ATOM 3737 C CA . SER A 1 444 ? -6.396 6.976 -4.603 1.00 92.81 444 SER A CA 1
ATOM 3738 C C . SER A 1 444 ? -6.148 8.017 -3.512 1.00 92.81 444 SER A C 1
ATOM 3740 O O . SER A 1 444 ? -5.900 9.194 -3.793 1.00 92.81 444 SER A O 1
ATOM 3742 N N . ILE A 1 445 ? -6.200 7.593 -2.257 1.00 94.56 445 ILE A N 1
ATOM 3743 C CA . ILE A 1 445 ? -5.774 8.359 -1.087 1.00 94.56 445 ILE A CA 1
ATOM 3744 C C . ILE A 1 445 ? -4.702 7.535 -0.379 1.00 94.56 445 ILE A C 1
ATOM 3746 O O . ILE A 1 445 ? -4.927 6.367 -0.092 1.00 94.56 445 ILE A O 1
ATOM 3750 N N . CYS A 1 446 ? -3.565 8.152 -0.068 1.00 94.00 446 CYS A N 1
ATOM 3751 C CA . CYS A 1 446 ? -2.515 7.575 0.770 1.00 94.00 446 CYS A CA 1
ATOM 3752 C C . CYS A 1 446 ? -2.502 8.321 2.103 1.00 94.00 446 CYS A C 1
ATOM 3754 O O . CYS A 1 446 ? -2.191 9.514 2.112 1.00 94.00 446 CYS A O 1
ATOM 3756 N N . ILE A 1 447 ? -2.881 7.665 3.199 1.00 93.81 447 ILE A N 1
ATOM 3757 C CA . ILE A 1 447 ? -2.909 8.273 4.537 1.00 93.81 447 ILE A CA 1
ATOM 3758 C C . ILE A 1 447 ? -1.604 7.941 5.252 1.00 93.81 447 ILE A C 1
ATOM 3760 O O . ILE A 1 447 ? -1.490 6.929 5.934 1.00 93.81 447 ILE A O 1
ATOM 3764 N N . ASN A 1 448 ? -0.613 8.812 5.106 1.00 90.19 448 ASN A N 1
ATOM 3765 C CA . ASN A 1 448 ? 0.677 8.623 5.751 1.00 90.19 448 ASN A CA 1
ATOM 3766 C C . ASN A 1 448 ? 0.617 9.095 7.209 1.00 90.19 448 ASN A C 1
ATOM 3768 O O . ASN A 1 448 ? 0.368 10.279 7.455 1.00 90.19 448 ASN A O 1
ATOM 3772 N N . ASP A 1 449 ? 0.930 8.207 8.158 1.00 88.88 449 ASP A N 1
ATOM 3773 C CA . ASP A 1 449 ? 1.064 8.576 9.571 1.00 88.88 449 ASP A CA 1
ATOM 3774 C C . ASP A 1 449 ? 2.246 9.543 9.760 1.00 88.88 449 ASP A C 1
ATOM 3776 O O . ASP A 1 449 ? 3.422 9.198 9.607 1.00 88.88 449 ASP A O 1
ATOM 3780 N N . ALA A 1 450 ? 1.912 10.793 10.070 1.00 88.94 450 ALA A N 1
ATOM 3781 C CA . ALA A 1 450 ? 2.840 11.841 10.460 1.00 88.94 450 ALA A CA 1
ATOM 3782 C C . ALA A 1 450 ? 2.393 12.512 11.765 1.00 88.94 450 ALA A C 1
ATOM 3784 O O . ALA A 1 450 ? 2.637 13.710 11.984 1.00 88.94 450 ALA A O 1
ATOM 3785 N N . LEU A 1 451 ? 1.768 11.737 12.656 1.00 87.31 451 LEU A N 1
ATOM 3786 C CA . LEU A 1 451 ? 1.329 12.141 13.990 1.00 87.31 451 LEU A CA 1
ATOM 3787 C C . LEU A 1 451 ? 2.532 12.272 14.947 1.00 87.31 451 LEU A C 1
ATOM 3789 O O . LEU A 1 451 ? 2.593 11.670 16.023 1.00 87.31 451 LEU A O 1
ATOM 3793 N N . ASN A 1 452 ? 3.522 13.059 14.529 1.00 86.44 452 ASN A N 1
ATOM 3794 C CA . ASN A 1 452 ? 4.726 13.365 15.286 1.00 86.44 452 ASN A CA 1
ATOM 3795 C C . ASN A 1 452 ? 4.346 14.041 16.606 1.00 86.44 452 ASN A C 1
ATOM 3797 O O . ASN A 1 452 ? 3.570 14.995 16.617 1.00 86.44 452 ASN A O 1
ATOM 3801 N N . GLY A 1 453 ? 4.925 13.566 17.710 1.00 83.38 453 GLY A N 1
ATOM 3802 C CA . GLY A 1 453 ? 4.620 14.075 19.047 1.00 83.38 453 GLY A CA 1
ATOM 3803 C C . GLY A 1 453 ? 3.404 13.432 19.717 1.00 83.38 453 GLY A C 1
ATOM 3804 O O . GLY A 1 453 ? 3.073 13.851 20.819 1.00 83.38 453 GLY A O 1
ATOM 3805 N N . TYR A 1 454 ? 2.791 12.402 19.117 1.00 86.44 454 TYR A N 1
ATOM 3806 C CA . TYR A 1 454 ? 1.697 11.642 19.743 1.00 86.44 454 TYR A CA 1
ATOM 3807 C C . TYR A 1 454 ? 2.051 11.154 21.151 1.00 86.44 454 TYR A C 1
ATOM 3809 O O . TYR A 1 454 ? 1.243 11.279 22.059 1.00 86.44 454 TYR A O 1
ATOM 3817 N N . ASP A 1 455 ? 3.277 10.671 21.368 1.00 83.69 455 ASP A N 1
ATOM 3818 C CA . ASP A 1 455 ? 3.704 10.198 22.692 1.00 83.69 455 ASP A CA 1
ATOM 3819 C C . ASP A 1 455 ? 3.755 11.322 23.747 1.00 83.69 455 ASP A C 1
ATOM 3821 O O . ASP A 1 455 ? 3.643 11.048 24.941 1.00 83.69 455 ASP A O 1
ATOM 3825 N N . ASN A 1 456 ? 3.889 12.584 23.318 1.00 87.50 456 ASN A N 1
ATOM 3826 C CA . ASN A 1 456 ? 3.871 13.753 24.201 1.00 87.50 456 ASN A CA 1
ATOM 3827 C C . ASN A 1 456 ? 2.444 14.251 24.478 1.00 87.50 456 ASN A C 1
ATOM 3829 O O . ASN A 1 456 ? 2.193 14.781 25.558 1.00 87.50 456 ASN A O 1
ATOM 3833 N N . ASP A 1 457 ? 1.533 14.099 23.513 1.00 87.00 457 ASP A N 1
ATOM 3834 C CA . ASP A 1 457 ? 0.123 14.487 23.632 1.00 87.00 457 ASP A CA 1
ATOM 3835 C C . ASP A 1 457 ? -0.806 13.464 22.942 1.00 87.00 457 ASP A C 1
ATOM 3837 O O . ASP A 1 457 ? -1.269 13.672 21.811 1.00 87.00 457 ASP A O 1
ATOM 3841 N N . PRO A 1 458 ? -1.082 12.325 23.609 1.00 86.81 458 PRO A N 1
ATOM 3842 C CA . PRO A 1 458 ? -1.924 11.283 23.035 1.00 86.81 458 PRO A CA 1
ATOM 3843 C C . PRO A 1 458 ? -3.376 11.723 22.846 1.00 86.81 458 PRO A C 1
ATOM 3845 O O . PRO A 1 458 ? -4.052 11.199 21.972 1.00 86.81 458 PRO A O 1
ATOM 3848 N N . GLU A 1 459 ? -3.874 12.657 23.660 1.00 86.00 459 GLU A N 1
ATOM 3849 C CA . GLU A 1 459 ? -5.263 13.116 23.581 1.00 86.00 459 GLU A CA 1
ATOM 3850 C C . GLU A 1 459 ? -5.498 13.945 22.315 1.00 86.00 459 GLU A C 1
ATOM 3852 O O . GLU A 1 459 ? -6.462 13.688 21.587 1.00 86.00 459 GLU A O 1
ATOM 3857 N N . ALA A 1 460 ? -4.581 14.865 21.995 1.00 86.19 460 ALA A N 1
ATOM 3858 C CA . ALA A 1 460 ? -4.617 15.593 20.730 1.00 86.19 460 ALA A CA 1
ATOM 3859 C C . ALA A 1 460 ? -4.484 14.645 19.529 1.00 86.19 460 ALA A C 1
ATOM 3861 O O . ALA A 1 460 ? -5.200 14.787 18.540 1.00 86.19 460 ALA A O 1
ATOM 3862 N N . GLY A 1 461 ? -3.612 13.638 19.623 1.00 87.88 461 GLY A N 1
ATOM 3863 C CA . GLY A 1 461 ? -3.493 12.602 18.600 1.00 87.88 461 GLY A CA 1
ATOM 3864 C C . GLY A 1 461 ? -4.774 11.784 18.409 1.00 87.88 461 GLY A C 1
ATOM 3865 O O . GLY A 1 461 ? -5.233 11.608 17.282 1.00 87.88 461 GLY A O 1
ATOM 3866 N N . ASP A 1 462 ? -5.381 11.322 19.504 1.00 84.88 462 ASP A N 1
ATOM 3867 C CA . ASP A 1 462 ? -6.623 10.544 19.489 1.00 84.88 462 ASP A CA 1
ATOM 3868 C C . ASP A 1 462 ? -7.794 11.359 18.911 1.00 84.88 462 ASP A C 1
ATOM 3870 O O . ASP A 1 462 ? -8.627 10.800 18.194 1.00 84.88 462 ASP A O 1
ATOM 3874 N N . LYS A 1 463 ? -7.845 12.678 19.164 1.00 83.75 463 LYS A N 1
ATOM 3875 C CA . LYS A 1 463 ? -8.823 13.598 18.549 1.00 83.75 463 LYS A CA 1
ATOM 3876 C C . LYS A 1 463 ? -8.718 13.590 17.022 1.00 83.75 463 LYS A C 1
ATOM 3878 O O . LYS A 1 463 ? -9.717 13.379 16.335 1.00 83.75 463 LYS A O 1
ATOM 3883 N N . GLU A 1 464 ? -7.512 13.754 16.484 1.00 87.56 464 GLU A N 1
ATOM 3884 C CA . GLU A 1 464 ? -7.287 13.758 15.033 1.00 87.56 464 GLU A CA 1
ATOM 3885 C C . GLU A 1 464 ? -7.559 12.385 14.399 1.00 87.56 464 GLU A C 1
ATOM 3887 O O . GLU A 1 464 ? -8.105 12.301 13.296 1.00 87.56 464 GLU A O 1
ATOM 3892 N N . ILE A 1 465 ? -7.237 11.292 15.106 1.00 88.75 465 ILE A N 1
ATOM 3893 C CA . ILE A 1 465 ? -7.564 9.924 14.671 1.00 88.75 465 ILE A CA 1
ATOM 3894 C C . ILE A 1 465 ? -9.079 9.766 14.529 1.00 88.75 465 ILE A C 1
ATOM 3896 O O . ILE A 1 465 ? -9.550 9.320 13.481 1.00 88.75 465 ILE A O 1
ATOM 3900 N N . ARG A 1 466 ? -9.867 10.181 15.529 1.00 83.75 466 ARG A N 1
ATOM 3901 C CA . ARG A 1 466 ? -11.336 10.129 15.438 1.00 83.75 466 ARG A CA 1
ATOM 3902 C C . ARG A 1 466 ? -11.878 10.988 14.295 1.00 83.75 466 ARG A C 1
ATOM 3904 O O . ARG A 1 466 ? -12.787 10.540 13.593 1.00 83.75 466 ARG A O 1
ATOM 3911 N N . TYR A 1 467 ? -11.301 12.168 14.063 1.00 82.69 467 TYR A N 1
ATOM 3912 C CA . TYR A 1 467 ? -11.679 13.047 12.954 1.00 82.69 467 TYR A CA 1
ATOM 3913 C C . TYR A 1 467 ? -11.510 12.365 11.584 1.00 82.69 467 TYR A C 1
ATOM 3915 O O . TYR A 1 467 ? -12.444 12.338 10.776 1.00 82.69 467 TYR A O 1
ATOM 3923 N N . VAL A 1 468 ? -10.365 11.719 11.337 1.00 88.06 468 VAL A N 1
ATOM 3924 C CA . VAL A 1 468 ? -10.135 10.972 10.086 1.00 88.06 468 VAL A CA 1
ATOM 3925 C C . VAL A 1 468 ? -11.009 9.717 10.001 1.00 88.06 468 VAL A C 1
ATOM 3927 O O . VAL A 1 468 ? -11.565 9.434 8.937 1.00 88.06 468 VAL A O 1
ATOM 3930 N N . LEU A 1 469 ? -11.213 8.987 11.102 1.00 86.56 469 LEU A N 1
ATOM 3931 C CA . LEU A 1 469 ? -12.074 7.798 11.106 1.00 86.56 469 LEU A CA 1
ATOM 3932 C C . LEU A 1 469 ? -13.543 8.124 10.813 1.00 86.56 469 LEU A C 1
ATOM 3934 O O . LEU A 1 469 ? -14.193 7.360 10.098 1.00 86.56 469 LEU A O 1
ATOM 3938 N N . ARG A 1 470 ? -14.056 9.276 11.270 1.00 82.12 470 ARG A N 1
ATOM 3939 C CA . ARG A 1 470 ? -15.387 9.777 10.878 1.00 82.12 470 ARG A CA 1
ATOM 3940 C C . ARG A 1 470 ? -15.490 9.982 9.372 1.00 82.12 470 ARG A C 1
ATOM 3942 O O . ARG A 1 470 ? -16.439 9.506 8.741 1.00 82.12 470 ARG A O 1
ATOM 3949 N N . PHE A 1 471 ? -14.497 10.651 8.788 1.00 85.12 471 PHE A N 1
ATOM 3950 C CA . PHE A 1 471 ? -14.433 10.850 7.344 1.00 85.12 471 PHE A CA 1
ATOM 3951 C C . PHE A 1 471 ? -14.433 9.513 6.588 1.00 85.12 471 PHE A C 1
ATOM 3953 O O . PHE A 1 471 ? -15.232 9.332 5.664 1.00 85.12 471 PHE A O 1
ATOM 3960 N N . LEU A 1 472 ? -13.603 8.558 7.018 1.00 89.94 472 LEU A N 1
ATOM 3961 C CA . LEU A 1 472 ? -13.509 7.236 6.402 1.00 89.94 472 LEU A CA 1
ATOM 3962 C C . LEU A 1 472 ? -14.809 6.437 6.533 1.0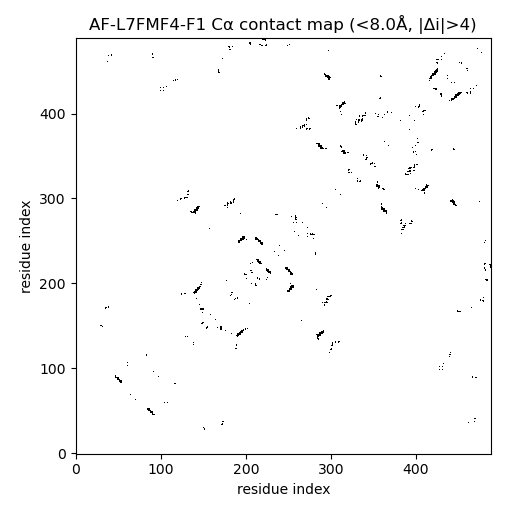0 89.94 472 LEU A C 1
ATOM 3964 O O . LEU A 1 472 ? -15.286 5.909 5.532 1.00 89.94 472 LEU A O 1
ATOM 3968 N N . GLN A 1 473 ? -15.449 6.415 7.704 1.00 87.44 473 GLN A N 1
ATOM 3969 C CA . GLN A 1 473 ? -16.735 5.734 7.899 1.00 87.44 473 GLN A CA 1
ATOM 3970 C C . GLN A 1 473 ? -17.848 6.331 7.044 1.00 87.44 473 GLN A C 1
ATOM 3972 O O . GLN A 1 473 ? -18.715 5.605 6.560 1.00 87.44 473 GLN A O 1
ATOM 3977 N N . ARG A 1 474 ? -17.842 7.646 6.820 1.00 82.19 474 ARG A N 1
ATOM 3978 C CA . ARG A 1 474 ? -18.801 8.286 5.917 1.00 82.19 474 ARG A CA 1
ATOM 3979 C C . ARG A 1 474 ? -18.527 7.941 4.459 1.00 82.19 474 ARG A C 1
ATOM 3981 O O . ARG A 1 474 ? -19.468 7.725 3.694 1.00 82.19 474 ARG A O 1
ATOM 3988 N N . MET A 1 475 ? -17.256 7.926 4.070 1.00 85.06 475 MET A N 1
ATOM 3989 C CA . MET A 1 475 ? -16.843 7.576 2.715 1.00 85.06 475 MET A CA 1
ATOM 3990 C C . MET A 1 475 ? -17.117 6.095 2.418 1.00 85.06 475 MET A C 1
ATOM 3992 O O . MET A 1 475 ? -17.533 5.760 1.307 1.00 85.06 475 MET A O 1
ATOM 3996 N N . LEU A 1 476 ? -16.930 5.222 3.409 1.00 91.25 476 LEU A N 1
ATOM 3997 C CA . LEU A 1 476 ? -16.932 3.762 3.304 1.00 91.25 476 LEU A CA 1
ATOM 3998 C C . LEU A 1 476 ? -17.758 3.111 4.437 1.00 91.25 476 LEU A C 1
ATOM 4000 O O . LEU A 1 476 ? -17.214 2.384 5.276 1.00 91.25 476 LEU A O 1
ATOM 4004 N N . PRO A 1 477 ? -19.082 3.364 4.480 1.00 87.25 477 PRO A N 1
ATOM 4005 C CA . PRO A 1 477 ? -19.944 2.853 5.545 1.00 87.25 477 PRO A CA 1
ATOM 4006 C C . PRO A 1 477 ? -20.293 1.371 5.377 1.00 87.25 477 PRO A C 1
ATOM 4008 O O . PRO A 1 477 ? -20.734 0.732 6.329 1.00 87.25 477 PRO A O 1
ATOM 4011 N N . GLU A 1 478 ? -20.159 0.847 4.160 1.00 86.44 478 GLU A N 1
ATOM 4012 C CA . GLU A 1 478 ? -20.519 -0.521 3.807 1.00 86.44 478 GLU A CA 1
ATOM 4013 C C . GLU A 1 478 ? -19.428 -1.478 4.273 1.00 86.44 478 GLU A C 1
ATOM 4015 O O . GLU A 1 478 ? -18.269 -1.344 3.880 1.00 86.44 478 GLU A O 1
ATOM 4020 N N . LYS A 1 479 ? -19.817 -2.432 5.121 1.00 89.25 479 LYS A N 1
ATOM 4021 C CA . LYS A 1 479 ? -18.935 -3.500 5.577 1.00 89.25 479 LYS A CA 1
ATOM 4022 C C . LYS A 1 479 ? -18.572 -4.425 4.420 1.00 89.25 479 LYS A C 1
ATOM 4024 O O . LYS A 1 479 ? -19.408 -4.705 3.560 1.00 89.25 479 LYS A O 1
ATOM 4029 N N . THR A 1 480 ? -17.350 -4.942 4.432 1.00 89.94 480 THR A N 1
ATOM 4030 C CA . THR A 1 480 ? -16.967 -6.061 3.572 1.00 89.94 480 THR A CA 1
ATOM 4031 C C . THR A 1 480 ? -17.618 -7.363 4.059 1.00 89.94 480 THR A C 1
ATOM 4033 O O . THR A 1 480 ? -17.902 -7.497 5.253 1.00 89.94 480 THR A O 1
ATOM 4036 N N . PRO A 1 481 ? -17.780 -8.372 3.183 1.00 86.69 481 PRO A N 1
ATOM 4037 C CA . PRO A 1 481 ? -18.331 -9.681 3.548 1.00 86.69 481 PRO A CA 1
ATOM 4038 C C . PRO A 1 481 ? -17.476 -10.505 4.532 1.00 86.69 481 PRO A C 1
ATOM 4040 O O . PRO A 1 481 ? -17.866 -11.620 4.889 1.00 86.69 481 PRO A O 1
ATOM 4043 N N . PHE A 1 482 ? -16.302 -9.998 4.924 1.00 88.25 482 PHE A N 1
ATOM 4044 C CA . PHE A 1 482 ? -15.357 -10.633 5.848 1.00 88.25 482 PHE A CA 1
ATOM 4045 C C . PHE A 1 482 ? -15.448 -10.079 7.276 1.00 88.25 482 PHE A C 1
ATOM 4047 O O . PHE A 1 482 ? -14.870 -10.660 8.198 1.00 88.25 482 PHE A O 1
ATOM 4054 N N . GLU A 1 483 ? -16.148 -8.956 7.456 1.00 88.00 483 GLU A N 1
ATOM 4055 C CA . GLU A 1 483 ? -16.275 -8.289 8.748 1.00 88.00 483 GLU A CA 1
ATOM 4056 C C . GLU A 1 483 ? -17.264 -8.993 9.684 1.00 88.00 483 GLU A C 1
ATOM 4058 O O . GLU A 1 483 ? -18.257 -9.583 9.247 1.00 88.00 483 GLU A O 1
ATOM 4063 N N . LEU A 1 484 ? -17.020 -8.870 10.991 1.00 82.00 484 LEU A N 1
ATOM 4064 C CA . LEU A 1 484 ? -17.977 -9.23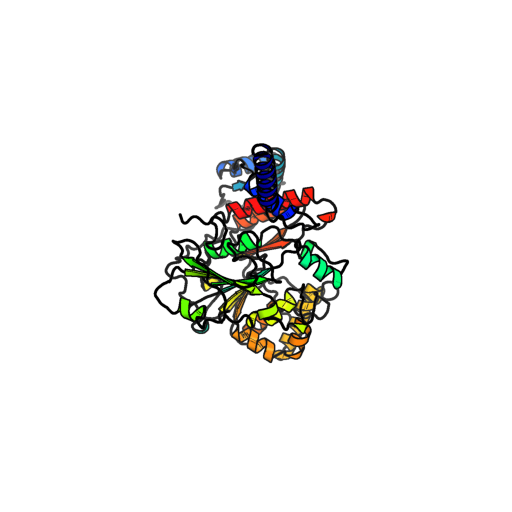0 12.033 1.00 82.00 484 LEU A CA 1
ATOM 4065 C C . LEU A 1 484 ? -19.296 -8.461 11.849 1.00 82.00 484 LEU A C 1
ATOM 4067 O O . LEU A 1 484 ? -19.324 -7.278 11.479 1.00 82.00 484 LEU A O 1
ATOM 4071 N N . ASP A 1 485 ? -20.406 -9.146 12.120 1.00 71.62 485 ASP A N 1
ATOM 4072 C CA . ASP A 1 485 ? -21.771 -8.627 11.982 1.00 71.62 485 ASP A CA 1
ATOM 4073 C C . ASP A 1 485 ? -22.059 -8.048 10.582 1.00 71.62 485 ASP A C 1
ATOM 4075 O O . ASP A 1 485 ? -22.640 -6.965 10.442 1.00 71.62 485 ASP A O 1
ATOM 4079 N N . PHE A 1 486 ? -21.578 -8.717 9.528 1.00 68.94 486 PHE A N 1
ATOM 4080 C CA . PHE A 1 486 ? -22.010 -8.453 8.157 1.00 68.94 486 PHE A CA 1
ATOM 4081 C C . PHE A 1 486 ? -23.447 -8.959 7.968 1.00 68.94 486 PHE A C 1
ATOM 4083 O O . PHE A 1 486 ? -23.700 -10.165 7.939 1.00 68.94 486 PHE A O 1
ATOM 4090 N N . GLU A 1 487 ? -24.388 -8.027 7.827 1.00 58.53 487 GLU A N 1
ATOM 4091 C CA . GLU A 1 487 ? -25.765 -8.303 7.417 1.00 58.53 487 GLU A CA 1
ATOM 4092 C C . GLU A 1 487 ? -25.907 -7.956 5.930 1.00 58.53 487 GLU A C 1
ATOM 4094 O O . GLU A 1 487 ? -25.674 -6.813 5.526 1.00 58.53 487 GLU A O 1
ATOM 4099 N N . SER A 1 488 ? -26.256 -8.941 5.097 1.00 50.66 488 SER A N 1
ATOM 4100 C CA . SER A 1 488 ? -26.563 -8.695 3.685 1.00 50.66 488 SER A CA 1
ATOM 4101 C C . SER A 1 488 ? -27.794 -7.788 3.591 1.00 50.66 488 SER A C 1
ATOM 4103 O O . SER A 1 488 ? -28.830 -8.123 4.168 1.00 50.66 488 SER A O 1
ATOM 4105 N N . LYS A 1 489 ? -27.676 -6.655 2.890 1.00 41.62 489 LYS A N 1
ATOM 4106 C CA . LYS A 1 489 ? -28.809 -5.756 2.619 1.00 41.62 489 LYS A CA 1
ATOM 4107 C C . LYS A 1 489 ? -29.811 -6.352 1.643 1.00 41.62 489 LYS A C 1
ATOM 4109 O O . LYS A 1 489 ? -29.362 -7.013 0.680 1.00 41.62 489 LYS A O 1
#

pLDDT: mean 77.08, std 20.46, range [28.36, 98.56]

Nearest PDB structures (foldseek):
  7s6n-assembly1_A  TM=7.385E-01  e=2.986E-20  Danio rerio
  7sj2-assembly1_A  TM=7.374E-01  e=3.162E-20  Danio rerio
  7sj2-assembly1_B  TM=7.509E-01  e=1.963E-19  Danio rerio
  7dxi-assembly1_B  TM=7.376E-01  e=1.501E-17  Drosophila melanogaster
  7s6n-assembly1_B  TM=6.714E-01  e=1.446E-18  Danio rerio

Sequence (489 aa):
MQLYVLFISLSSFALLLLMVLTFTIQPNTNFPKKSYLVYTQFLNDKQEKLIYSKEDVLLHNKEYNKQHPKPIANTTKNNKNEYYRDLRMDTEGIEDFKEDNTHLYRNLFKIFRFTKPRKSVPVDFSKSIEGLPDECGGHLDALWLWVNGSEEKWVESVKKYKPDYDSARFRDYNTLLYSMRSVYKYAPYIKRYFLATADQVPSYLNAPLGETSFILKSHNTNQSKYSHAKQHKESVEDVYNNHRDKDLYTLELVSHSEFVDNKSLPLFNSDALESRIHHIKNLGNCFVYFNDDFLLARPTPISYFFKYGKVHRYCSIDYDAQKYAHVSQHQNSTSVANGLINKRFGLSKDTQHYFQSHVEYTLLKTSLLELEMAFPVEFEKQQNLKFREFGAINMQHLAMHYMRYTGKAFQTFEMEWNYFFDFKINHNKNHESLFRINETEPYSICINDALNGYDNDPEAGDKEIRYVLRFLQRMLPEKTPFELDFESK

Radius of gyration: 25.46 Å; Cα contacts (8 Å, |Δi|>4): 726; chains: 1; bounding box: 54×81×81 Å

Foldseek 3Di:
DVVVVVVVVVVVVVVVVVVVVVPPPDPPAPDDPPLVVLVVVLVVDDFDKDKQALVNLVVLLVVLCVVVPDDDDPDPDDDDDDDGHIDIATAPPDVSVVVLVVLSSVLSVVPVPDDDADPPDDDDCVCQQPQAFVLQVSAAAEEEEAEQLRGRVVVVVVCVPPVPDDSLLHHDNCLLQLQVLQCCPAVVRRQHYEYEYQLDDPPFFPDDPPHSWFKWKFFLFDAIDGDGPPPDPQAPVNVCVPPPGSRIHMYTRHYLVQFAPPVLPDADEVLLSLLGVLSNPRHTQKYWYQYSFKGFQHRDGVCCQDPPSAGEFEFEPPDDLVVCLVPDLVSQQLLLLLCLLCVLLVHDNPDDDTHTPPHTGIAGSVLSVVLCVSCVVLSVVQNNDRYRDRNHHPSSSNSQSSCVSVVRYDYDYDPLQEAEQAQELDPSSNSSRLVVCVRHVHRMYGHDRPHPCCVVPVPSVSSSSSSVVVSSCVSRVQGDSRGPPHDND

InterPro domains:
  IPR021520 Stealth protein CR2, conserved region 2 [PF11380] (169-220)
  IPR021520 Stealth protein CR2, conserved region 2 [PF11380] (246-310)
  IPR053362 Receptor polysaccharide phosphotransferase WefF-like [PTHR47452] (14-483)

Secondary structure (DSSP, 8-state):
--HHHHHHHHHHHHHHHHHHHH-S-----SS-THHHHHHHHHHH---PEEEE-HHHHHHHHHHHHHHSPPP---------------EEEE-SHHHHHHHHHHHHHHHHHHHTTT----PPPPP-GGGTTTT--GGGTT--EEEEEE--TT-HHHHHHHHHH-TT--GGGG--SSHHHHHHHHHHHH-TT--EEEEEESS---TTB-PPTT-SSEEEEEETTEEEEEE--SS-S--HHHHHHSTT-TTEEEEEEEEGGGTS-GGG-S---HHHHHTTGGG-TT--SEEEE-TTTEEE-S---HHHHEETTEEEEEB-SS--SGGGTTT-HHHHHHHHHHHHHHHHTT--TT---PPBPSS-EEEEHHHHHHHHHHSHHHHHHHHT-SS--TT---HHHHHHHHHHHTT-EEEE--TTSEEEEEE-S-HHHHHHHHHHHHHH--SEEEEEE--TTTTT-HHHHHHHHHHHHHHHHHH--SPPTTBTT----

Solvent-accessible surface area (backbone atoms only — not comparable to full-atom values): 27951 Å² total; per-residue (Å²): 126,75,72,65,56,55,58,55,53,54,53,54,51,52,51,49,50,52,48,60,65,63,61,58,86,68,84,89,52,99,52,72,70,50,49,65,46,52,52,53,50,53,76,68,59,88,74,71,78,47,73,40,47,40,66,53,56,51,54,49,54,55,54,50,47,70,78,55,69,72,80,88,68,93,69,94,67,94,76,91,80,90,84,68,66,66,47,75,51,78,44,82,51,75,64,41,43,52,51,52,53,61,43,48,66,62,50,59,70,72,53,82,80,76,76,81,68,70,76,80,69,87,64,65,72,93,54,44,66,61,67,59,45,77,81,25,74,88,51,44,31,38,37,30,52,52,66,60,53,63,40,53,72,54,45,55,58,47,39,75,81,40,76,85,61,70,64,73,82,35,66,57,77,62,50,47,60,50,23,54,21,17,39,52,72,21,34,62,71,47,36,41,35,36,42,36,17,81,57,58,74,68,88,55,48,71,68,66,91,94,60,44,54,38,37,43,37,20,43,79,81,47,75,61,44,84,48,82,77,66,94,61,95,68,51,73,63,59,58,65,71,40,85,85,50,91,57,50,32,38,40,36,37,36,34,48,71,70,38,41,62,69,87,36,54,79,68,74,25,67,50,19,53,60,65,28,58,67,47,35,82,85,62,57,40,26,32,33,39,28,51,42,42,30,27,48,63,41,69,53,53,41,64,66,45,25,42,95,71,15,35,35,43,52,33,40,91,88,53,69,39,67,85,43,32,89,84,33,50,69,27,18,6,42,38,46,23,40,47,53,52,20,65,75,72,74,47,58,86,82,58,81,67,70,36,69,43,62,53,62,45,57,46,44,33,65,58,49,53,51,47,42,72,74,36,50,69,60,43,60,53,35,41,55,34,44,52,86,42,80,81,33,51,32,42,68,62,36,49,56,49,48,33,39,76,74,67,47,33,36,82,42,78,60,87,64,50,41,39,78,37,75,38,39,69,39,68,66,59,42,50,55,44,55,52,47,47,70,59,50,57,20,46,21,36,24,56,43,81,48,49,71,61,30,93,82,40,52,66,60,34,51,51,46,50,50,52,52,50,52,54,47,43,70,75,47,69,62,77,44,70,57,37,60,90,56,72,75,129